Protein AF-A0A8H3X0Y0-F1 (afdb_monomer)

Structure (mmCIF, N/CA/C/O backbone):
data_AF-A0A8H3X0Y0-F1
#
_entry.id   AF-A0A8H3X0Y0-F1
#
loop_
_atom_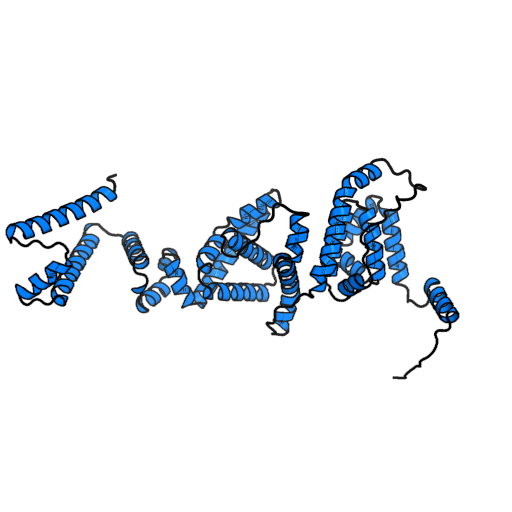site.group_PDB
_atom_site.id
_atom_site.type_symbol
_atom_site.label_atom_id
_atom_site.label_alt_id
_atom_site.label_comp_id
_atom_site.label_asym_id
_atom_site.label_entity_id
_atom_site.label_seq_id
_atom_site.pdbx_PDB_ins_code
_atom_site.Cartn_x
_atom_site.Cartn_y
_atom_site.Cartn_z
_atom_site.occupancy
_atom_site.B_iso_or_equiv
_atom_site.auth_seq_id
_atom_site.auth_comp_id
_atom_site.auth_asym_id
_atom_site.auth_atom_id
_atom_site.pdbx_PDB_model_num
ATOM 1 N N . MET A 1 1 ? 7.111 20.658 38.971 1.00 38.75 1 MET A N 1
ATOM 2 C CA . MET A 1 1 ? 6.118 19.752 38.361 1.00 38.75 1 MET A CA 1
ATOM 3 C C . MET A 1 1 ? 6.159 18.468 39.163 1.00 38.75 1 MET A C 1
ATOM 5 O O . MET A 1 1 ? 7.228 17.882 39.243 1.00 38.75 1 MET A O 1
ATOM 9 N N . ALA A 1 2 ? 5.079 18.137 39.873 1.00 39.75 2 ALA A N 1
ATOM 10 C CA . ALA A 1 2 ? 4.996 16.880 40.613 1.00 39.75 2 ALA A CA 1
ATOM 11 C C . ALA A 1 2 ? 4.845 15.727 39.612 1.00 39.75 2 ALA A C 1
ATOM 13 O O . ALA A 1 2 ? 4.150 15.885 38.610 1.00 39.75 2 ALA A O 1
ATOM 14 N N . ASP A 1 3 ? 5.539 14.620 39.860 1.00 42.03 3 ASP A N 1
ATOM 15 C CA . ASP A 1 3 ? 5.503 13.424 39.021 1.00 42.03 3 ASP A CA 1
ATOM 16 C C . ASP A 1 3 ? 4.095 12.797 39.086 1.00 42.03 3 ASP A C 1
ATOM 18 O O . ASP A 1 3 ? 3.681 12.388 40.177 1.00 42.03 3 ASP A O 1
ATOM 22 N N . PRO A 1 4 ? 3.341 12.716 37.975 1.00 44.84 4 PRO A N 1
ATOM 23 C CA . PRO A 1 4 ? 1.988 12.160 37.971 1.00 44.84 4 PRO A CA 1
ATOM 24 C C . PRO A 1 4 ? 1.924 10.719 38.513 1.00 44.84 4 PRO A C 1
ATOM 26 O O . PRO A 1 4 ? 0.916 10.346 39.114 1.00 44.84 4 PRO A O 1
ATOM 29 N N . ASN A 1 5 ? 3.022 9.951 38.450 1.00 48.97 5 ASN A N 1
ATOM 30 C CA . ASN A 1 5 ? 3.088 8.605 39.031 1.00 48.97 5 ASN A CA 1
ATOM 31 C C . ASN A 1 5 ? 3.049 8.597 40.569 1.00 48.97 5 ASN A C 1
ATOM 33 O O . ASN A 1 5 ? 2.596 7.625 41.175 1.00 48.97 5 ASN A O 1
ATOM 37 N N . THR A 1 6 ? 3.493 9.672 41.232 1.00 53.31 6 THR A N 1
ATOM 38 C CA . THR A 1 6 ? 3.444 9.746 42.705 1.00 53.31 6 THR A CA 1
ATOM 39 C C . THR A 1 6 ? 2.039 9.998 43.236 1.00 53.31 6 THR A C 1
ATOM 41 O O . THR A 1 6 ? 1.708 9.531 44.324 1.00 53.31 6 THR A O 1
ATOM 44 N N . THR A 1 7 ? 1.184 10.687 42.480 1.00 53.94 7 THR A N 1
ATOM 45 C CA . THR A 1 7 ? -0.181 11.006 42.919 1.00 53.94 7 THR A CA 1
ATOM 46 C C . THR A 1 7 ? -1.098 9.785 42.836 1.00 53.94 7 THR A C 1
ATOM 48 O O . THR A 1 7 ? -1.853 9.518 43.772 1.00 53.94 7 THR A O 1
ATOM 51 N N . GLU A 1 8 ? -0.972 8.989 41.773 1.00 51.00 8 GLU A N 1
ATOM 52 C CA . GLU A 1 8 ? -1.731 7.746 41.591 1.00 51.00 8 GLU A CA 1
ATOM 53 C C . GLU A 1 8 ? -1.322 6.669 42.611 1.00 51.00 8 GLU A C 1
ATOM 55 O O . GLU A 1 8 ? -2.175 6.038 43.242 1.00 51.00 8 GLU A O 1
ATOM 60 N N . ALA A 1 9 ? -0.015 6.529 42.868 1.00 63.81 9 ALA A N 1
ATOM 61 C CA . ALA A 1 9 ? 0.508 5.616 43.883 1.00 63.81 9 ALA A CA 1
ATOM 62 C C . ALA A 1 9 ? 0.040 5.988 45.302 1.00 63.81 9 ALA A C 1
ATOM 64 O O . ALA A 1 9 ? -0.297 5.113 46.101 1.00 63.81 9 ALA A O 1
ATOM 65 N N . MET A 1 10 ? -0.029 7.285 45.610 1.00 55.47 10 MET A N 1
ATOM 66 C CA . MET A 1 10 ? -0.502 7.787 46.902 1.00 55.47 10 MET A CA 1
ATOM 67 C C . MET A 1 10 ? -2.010 7.563 47.085 1.00 55.47 10 MET A C 1
ATOM 69 O O . MET A 1 10 ? -2.443 7.160 48.164 1.00 55.47 10 MET A O 1
ATOM 73 N N . ALA A 1 11 ? -2.812 7.763 46.035 1.00 56.41 11 ALA A N 1
ATOM 74 C CA . ALA A 1 11 ? -4.249 7.494 46.066 1.00 56.41 11 ALA A CA 1
ATOM 75 C C . ALA A 1 11 ? -4.547 5.996 46.260 1.00 56.41 11 ALA A C 1
ATOM 77 O O . ALA A 1 11 ? -5.387 5.634 47.087 1.00 56.41 11 ALA A O 1
ATOM 78 N N . ALA A 1 12 ? -3.808 5.120 45.571 1.00 61.41 12 ALA A N 1
ATOM 79 C CA . ALA A 1 12 ? -3.913 3.671 45.741 1.00 61.41 12 ALA A CA 1
ATOM 80 C C . ALA A 1 12 ? -3.499 3.213 47.154 1.00 61.41 12 ALA A C 1
ATOM 82 O O . ALA A 1 12 ? -4.138 2.335 47.738 1.00 61.41 12 ALA A O 1
ATOM 83 N N . LEU A 1 13 ? -2.462 3.833 47.729 1.00 62.16 13 LEU A N 1
ATOM 84 C CA . LEU A 1 13 ? -2.012 3.566 49.096 1.00 62.16 13 LEU A CA 1
ATOM 85 C C . LEU A 1 13 ? -3.062 3.994 50.134 1.00 62.16 13 LEU A C 1
ATOM 87 O O . LEU A 1 13 ? -3.375 3.226 51.040 1.00 62.16 13 LEU A O 1
ATOM 91 N N . LEU A 1 14 ? -3.649 5.185 49.982 1.00 56.62 14 LEU A N 1
ATOM 92 C CA . LEU A 1 14 ? -4.701 5.682 50.876 1.00 56.62 14 LEU A CA 1
ATOM 93 C C . LEU A 1 14 ? -5.974 4.828 50.804 1.00 56.62 14 LEU A C 1
ATOM 95 O O . LEU A 1 14 ? -6.586 4.557 51.836 1.00 56.62 14 LEU A O 1
ATOM 99 N N . ALA A 1 15 ? -6.343 4.351 49.611 1.00 60.75 15 ALA A N 1
ATOM 100 C CA . ALA A 1 15 ? -7.458 3.423 49.444 1.00 60.75 15 ALA A CA 1
ATOM 101 C C . ALA A 1 15 ? -7.199 2.082 50.156 1.00 60.75 15 ALA A C 1
ATOM 103 O O . ALA A 1 15 ? -8.088 1.579 50.843 1.00 60.75 15 ALA A O 1
ATOM 104 N N . ARG A 1 16 ? -5.976 1.534 50.063 1.00 63.16 16 ARG A N 1
ATOM 105 C CA . ARG A 1 16 ? -5.578 0.323 50.805 1.00 63.16 16 ARG A CA 1
ATOM 106 C C . ARG A 1 16 ?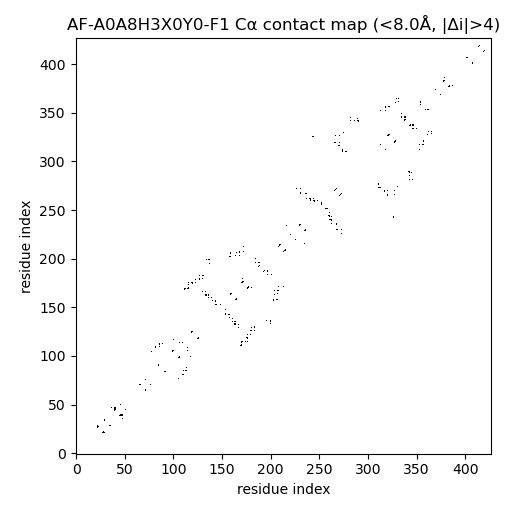 -5.651 0.517 52.317 1.00 63.16 16 ARG A C 1
ATOM 108 O O . ARG A 1 16 ? -6.261 -0.305 52.989 1.00 63.16 16 ARG A O 1
ATOM 115 N N . ILE A 1 17 ? -5.120 1.626 52.831 1.00 69.06 17 ILE A N 1
ATOM 116 C CA . ILE A 1 17 ? -5.158 1.949 54.268 1.00 69.06 17 ILE A CA 1
ATOM 117 C C . ILE A 1 17 ? -6.607 2.070 54.768 1.00 69.06 17 ILE A C 1
ATOM 119 O O . ILE A 1 17 ? -6.932 1.586 55.851 1.00 69.06 17 ILE A O 1
ATOM 123 N N . GLY A 1 18 ? -7.498 2.677 53.976 1.00 63.59 18 GLY A N 1
ATOM 124 C CA . GLY A 1 18 ? -8.920 2.777 54.317 1.00 63.59 18 GLY A CA 1
ATOM 125 C C . GLY A 1 18 ? -9.614 1.414 54.404 1.00 63.59 18 GLY A C 1
ATOM 126 O O . GLY A 1 18 ? -10.365 1.164 55.346 1.00 63.59 18 GLY A O 1
ATOM 127 N N . VAL A 1 19 ? -9.331 0.513 53.457 1.00 62.41 19 VAL A N 1
ATOM 128 C CA . VAL A 1 19 ? -9.880 -0.852 53.451 1.00 62.41 19 VAL A CA 1
ATOM 129 C C . VAL A 1 19 ? -9.326 -1.678 54.618 1.00 62.41 19 VAL A C 1
ATOM 131 O O . VAL A 1 19 ? -10.104 -2.312 55.329 1.00 62.41 19 VAL A O 1
ATOM 134 N N . GLU A 1 20 ? -8.018 -1.621 54.877 1.00 68.06 20 GLU A N 1
ATOM 135 C CA . GLU A 1 20 ? -7.371 -2.321 55.998 1.00 68.06 20 GLU A CA 1
ATOM 136 C C . GLU A 1 20 ? -7.883 -1.835 57.364 1.00 68.06 20 GLU A C 1
ATOM 138 O O . GLU A 1 20 ? -8.123 -2.646 58.261 1.00 68.06 20 GLU A O 1
ATOM 143 N N . GLY A 1 21 ? -8.125 -0.529 57.520 1.00 68.38 21 GLY A N 1
ATOM 144 C CA . GLY A 1 21 ? -8.688 0.039 58.747 1.00 68.38 21 GLY A CA 1
ATOM 145 C C . GLY A 1 21 ? -10.092 -0.490 59.056 1.00 68.38 21 GLY A C 1
ATOM 146 O O . GLY A 1 21 ? -10.375 -0.881 60.189 1.00 68.38 21 GLY A O 1
ATOM 147 N N . ILE A 1 22 ? -10.957 -0.583 58.040 1.00 62.12 22 ILE A N 1
ATOM 148 C CA . ILE A 1 22 ? -12.315 -1.138 58.181 1.00 62.12 22 ILE A CA 1
ATOM 149 C C . ILE A 1 22 ? -12.263 -2.645 58.476 1.00 62.12 22 ILE A C 1
ATOM 151 O O . ILE A 1 22 ? -13.037 -3.137 59.300 1.00 62.12 22 ILE A O 1
ATOM 155 N N . GLN A 1 23 ? -11.344 -3.379 57.845 1.00 66.75 23 GLN A N 1
ATOM 156 C CA . GLN A 1 23 ? -11.133 -4.807 58.094 1.00 66.75 23 GLN A CA 1
ATOM 157 C C . GLN A 1 23 ? -10.688 -5.084 59.534 1.00 66.75 23 GLN A C 1
ATOM 159 O O . GLN A 1 23 ? -11.264 -5.946 60.200 1.00 66.75 23 GLN A O 1
ATOM 164 N N . GLN A 1 24 ? -9.720 -4.317 60.048 1.00 74.62 24 GLN A N 1
ATOM 165 C CA . GLN A 1 24 ? -9.255 -4.436 61.433 1.00 74.62 24 GLN A CA 1
ATOM 166 C C . GLN A 1 24 ? -10.353 -4.098 62.440 1.00 74.62 24 GLN A C 1
ATOM 168 O O . GLN A 1 24 ? -10.540 -4.829 63.413 1.00 74.62 24 GLN A O 1
ATOM 173 N N . GLN A 1 25 ? -11.109 -3.025 62.198 1.00 68.56 25 GLN A N 1
ATOM 174 C CA . GLN A 1 25 ? -12.159 -2.575 63.110 1.00 68.56 25 GLN A CA 1
ATOM 175 C C . GLN A 1 25 ? -13.305 -3.592 63.235 1.00 68.56 25 GLN A C 1
ATOM 177 O O . GLN A 1 25 ? -13.916 -3.698 64.296 1.00 68.56 25 GLN A O 1
ATOM 182 N N . ASN A 1 26 ? -13.555 -4.371 62.179 1.00 68.56 26 ASN A N 1
ATOM 183 C CA . ASN A 1 26 ? -14.616 -5.379 62.137 1.00 68.56 26 ASN A CA 1
ATOM 184 C C . ASN A 1 26 ? -14.112 -6.827 62.280 1.00 68.56 26 ASN A C 1
ATOM 186 O O . ASN A 1 26 ? -14.918 -7.752 62.235 1.00 68.56 26 ASN A O 1
ATOM 190 N N . GLN A 1 27 ? -12.803 -7.037 62.464 1.00 79.81 27 GLN A N 1
ATOM 191 C CA . GLN A 1 27 ? -12.158 -8.359 62.525 1.00 79.81 27 GLN A CA 1
ATOM 192 C C . GLN A 1 27 ? -12.444 -9.250 61.302 1.00 79.81 27 GLN A C 1
ATOM 194 O O . GLN A 1 27 ? -12.535 -10.473 61.418 1.00 79.81 27 GLN A O 1
ATOM 199 N N . VAL A 1 28 ? -12.579 -8.650 60.116 1.00 71.06 28 VAL A N 1
ATOM 200 C CA . VAL A 1 28 ? -12.859 -9.387 58.878 1.00 71.06 28 VAL A CA 1
ATOM 201 C C . VAL A 1 28 ? -11.647 -9.315 57.964 1.00 71.06 28 VAL A C 1
ATOM 203 O O . VAL A 1 28 ? -11.278 -8.236 57.514 1.00 71.06 28 VAL A O 1
ATOM 206 N N . ASN A 1 29 ? -11.034 -10.462 57.671 1.00 75.88 29 ASN A N 1
ATOM 207 C CA . ASN A 1 29 ? -9.954 -10.541 56.693 1.00 75.88 29 ASN A CA 1
ATOM 208 C C . ASN A 1 29 ? -10.554 -10.731 55.296 1.00 75.88 29 ASN A C 1
ATOM 210 O O . ASN A 1 29 ? -11.119 -11.786 55.002 1.00 75.88 29 ASN A O 1
ATOM 214 N N . VAL A 1 30 ? -10.457 -9.709 54.450 1.00 69.12 30 VAL A N 1
ATOM 215 C CA . VAL A 1 30 ? -10.984 -9.752 53.086 1.00 69.12 30 VAL A CA 1
ATOM 216 C C . VAL A 1 30 ? -9.818 -9.583 52.108 1.00 69.12 30 VAL A C 1
ATOM 218 O O . VAL A 1 30 ? -9.375 -8.472 51.835 1.00 69.12 30 VAL A O 1
ATOM 221 N N . GLU A 1 31 ? -9.337 -10.700 51.560 1.00 71.38 31 GLU A N 1
ATOM 222 C CA . GLU A 1 31 ? -8.190 -10.744 50.631 1.00 71.38 31 GLU A CA 1
ATOM 223 C C . GLU A 1 31 ? -8.414 -10.000 49.301 1.00 71.38 31 GLU A C 1
ATOM 225 O O . GLU A 1 31 ? -7.464 -9.500 48.704 1.00 71.38 31 GLU A O 1
ATOM 230 N N . ASN A 1 32 ? -9.657 -9.928 48.820 1.00 70.12 32 ASN A N 1
ATOM 231 C CA . ASN A 1 32 ? -10.018 -9.307 47.544 1.00 70.12 32 ASN A CA 1
ATOM 232 C C . ASN A 1 32 ? -11.352 -8.560 47.687 1.00 70.12 32 ASN A C 1
ATOM 234 O O . ASN A 1 32 ? -12.232 -9.008 48.419 1.00 70.12 32 ASN A O 1
ATOM 238 N N . ILE A 1 33 ? -11.541 -7.459 46.956 1.00 66.81 33 ILE A N 1
ATOM 239 C CA . ILE A 1 33 ? -12.795 -6.694 46.932 1.00 66.81 33 ILE A CA 1
ATOM 240 C C . ILE A 1 33 ? -14.006 -7.562 46.555 1.00 66.81 33 ILE A C 1
ATOM 242 O O . ILE A 1 33 ? -15.113 -7.329 47.031 1.00 66.81 33 ILE A O 1
ATOM 246 N N . GLU A 1 34 ? -13.781 -8.633 45.790 1.00 67.12 34 GLU A N 1
ATOM 247 C CA . GLU A 1 34 ? -14.801 -9.632 45.462 1.00 67.12 34 GLU A CA 1
ATOM 248 C C . GLU A 1 34 ? -15.369 -10.351 46.700 1.00 67.12 34 GLU A C 1
ATOM 250 O O . GLU A 1 34 ? -16.556 -10.679 46.739 1.00 67.12 34 GLU A O 1
ATOM 255 N N . ASN A 1 35 ? -14.563 -10.515 47.753 1.00 74.50 35 ASN A N 1
ATOM 256 C CA . ASN A 1 35 ? -14.977 -11.133 49.014 1.00 74.50 35 ASN A CA 1
ATOM 257 C C . ASN A 1 35 ? -15.773 -10.161 49.911 1.00 74.50 35 ASN A C 1
ATOM 259 O O . ASN A 1 35 ? -16.342 -10.584 50.917 1.00 74.50 35 ASN A O 1
ATOM 263 N N . VAL A 1 36 ? -15.854 -8.870 49.553 1.00 69.88 36 VAL A N 1
ATOM 264 C CA . VAL A 1 36 ? -16.695 -7.875 50.246 1.00 69.88 36 VAL A CA 1
ATOM 265 C C . VAL A 1 36 ? -18.166 -8.032 49.851 1.00 69.88 36 VAL A C 1
ATOM 267 O O . VAL A 1 36 ? -19.052 -7.775 50.665 1.00 69.88 36 VAL A O 1
ATOM 270 N N . TYR A 1 37 ? -18.458 -8.495 48.630 1.00 65.88 37 TYR A N 1
ATOM 271 C CA . TYR A 1 37 ? -19.837 -8.584 48.138 1.00 65.88 37 TYR A CA 1
ATOM 272 C C . TYR A 1 37 ? -20.744 -9.516 48.956 1.00 65.88 37 TYR A C 1
ATOM 274 O O . TYR A 1 37 ? -21.850 -9.083 49.278 1.00 65.88 37 TYR A O 1
ATOM 282 N N . PRO A 1 38 ? -20.320 -10.730 49.364 1.00 68.38 38 PRO A N 1
ATOM 283 C CA . PRO A 1 38 ? -21.134 -11.578 50.236 1.00 68.38 38 PRO A CA 1
ATOM 284 C C . PRO A 1 38 ? -21.430 -10.922 51.591 1.00 68.38 38 PRO A C 1
ATOM 286 O O . PRO A 1 38 ? -22.519 -11.077 52.133 1.00 68.38 38 PRO A O 1
ATOM 289 N N . LEU A 1 39 ? -20.486 -10.145 52.131 1.00 67.88 39 LEU A N 1
ATOM 290 C CA . LEU A 1 39 ? -20.654 -9.446 53.407 1.00 67.88 39 LEU A CA 1
ATOM 291 C C . LEU A 1 39 ? -21.650 -8.289 53.289 1.00 67.88 39 LEU A C 1
ATOM 293 O O . LEU A 1 39 ? -22.464 -8.093 54.188 1.00 67.88 39 LEU A O 1
ATOM 297 N N . LEU A 1 40 ? -21.631 -7.552 52.175 1.00 68.06 40 LEU A N 1
ATOM 298 C CA . LEU A 1 40 ? -22.615 -6.505 51.875 1.00 68.06 40 LEU A CA 1
ATOM 299 C C . LEU A 1 40 ? -24.018 -7.080 51.625 1.00 68.06 40 LEU A C 1
ATOM 301 O O . LEU A 1 40 ? -25.004 -6.509 52.090 1.00 68.06 40 LEU A O 1
ATOM 305 N N . GLU A 1 41 ? -24.109 -8.240 50.968 1.00 67.56 41 GLU A N 1
ATOM 306 C CA . GLU A 1 41 ? -25.376 -8.960 50.782 1.00 67.56 41 GLU A CA 1
ATOM 307 C C . GLU A 1 41 ? -25.972 -9.411 52.130 1.00 67.56 41 GLU A C 1
ATOM 309 O O . GLU A 1 41 ? -27.173 -9.251 52.354 1.00 67.56 41 GLU A O 1
ATOM 314 N N . ILE A 1 42 ? -25.138 -9.908 53.054 1.00 70.75 42 ILE A N 1
ATOM 315 C CA . ILE A 1 42 ? -25.564 -10.403 54.377 1.00 70.75 42 ILE A CA 1
ATOM 316 C C . ILE A 1 42 ? -25.897 -9.261 55.356 1.00 70.75 42 ILE A C 1
ATOM 318 O O . ILE A 1 42 ? -26.809 -9.399 56.169 1.00 70.75 42 ILE A O 1
ATOM 322 N N . SER A 1 43 ? -25.175 -8.138 55.304 1.00 64.19 43 SER A N 1
ATOM 323 C CA . SER A 1 43 ? -25.251 -7.079 56.328 1.00 64.19 43 SER A CA 1
ATOM 324 C C . SER A 1 43 ? -26.403 -6.082 56.165 1.00 64.19 43 SER A C 1
ATOM 326 O O . SER A 1 43 ? -26.699 -5.354 57.111 1.00 64.19 43 SER A O 1
ATOM 328 N N . GLY A 1 44 ? -27.086 -6.045 55.017 1.00 61.75 44 GLY A N 1
ATOM 329 C CA . GLY A 1 44 ? -28.143 -5.046 54.807 1.00 61.75 44 GLY A CA 1
ATOM 330 C C . GLY A 1 44 ? -29.115 -5.293 53.658 1.00 61.75 44 GLY A C 1
ATOM 331 O O . GLY A 1 44 ? -29.895 -4.399 53.345 1.00 61.75 44 GLY A O 1
ATOM 332 N N . GLY A 1 45 ? -29.087 -6.462 53.008 1.00 70.56 45 GLY A N 1
ATOM 333 C CA . GLY A 1 45 ? -30.029 -6.798 51.930 1.00 70.56 45 GLY A CA 1
ATOM 334 C C . GLY A 1 45 ? -29.844 -5.996 50.635 1.00 70.56 45 GLY A C 1
ATOM 335 O O . GLY A 1 45 ? -30.676 -6.079 49.731 1.00 70.56 45 GLY A O 1
ATOM 336 N N . VAL A 1 46 ? -28.762 -5.225 50.512 1.00 73.12 46 VAL A N 1
ATOM 337 C CA . VAL A 1 46 ? -28.448 -4.481 49.291 1.00 73.12 46 VAL A CA 1
ATOM 338 C C . VAL A 1 46 ? -27.763 -5.437 48.321 1.00 73.12 46 VAL A C 1
ATOM 340 O O . VAL A 1 46 ? -26.652 -5.900 48.558 1.00 73.12 46 VAL A O 1
ATOM 343 N N . SER A 1 47 ? -28.443 -5.761 47.220 1.00 80.62 47 SER A N 1
ATOM 344 C CA . SER A 1 47 ? -27.875 -6.612 46.166 1.00 80.62 47 SER A CA 1
ATOM 345 C C . SER A 1 47 ? -26.565 -6.027 45.621 1.00 80.62 47 SER A C 1
ATOM 347 O O . SER A 1 47 ? -26.441 -4.802 45.522 1.00 80.62 47 SER A O 1
ATOM 349 N N . ARG A 1 48 ? -25.658 -6.880 45.121 1.00 73.31 48 ARG A N 1
ATOM 350 C CA . ARG A 1 48 ? -24.453 -6.447 44.379 1.00 73.31 48 ARG A CA 1
ATOM 351 C C . ARG A 1 48 ? -24.734 -5.385 43.328 1.00 73.31 48 ARG A C 1
ATOM 353 O O . ARG A 1 48 ? -23.935 -4.468 43.170 1.00 73.31 48 ARG A O 1
ATOM 360 N N . TYR A 1 49 ? -25.847 -5.513 42.609 1.00 78.56 49 TYR A N 1
ATOM 361 C CA . TYR A 1 49 ? -26.261 -4.542 41.602 1.00 78.56 49 TYR A CA 1
ATOM 362 C C . TYR A 1 49 ? -26.392 -3.133 42.195 1.00 78.56 49 TYR A C 1
ATOM 364 O O . TYR A 1 49 ? -25.770 -2.201 41.698 1.00 78.56 49 TYR A O 1
ATOM 372 N N . HIS A 1 50 ? -27.120 -2.995 43.305 1.00 79.44 50 HIS A N 1
ATOM 373 C CA . HIS A 1 50 ? -27.327 -1.710 43.973 1.00 79.44 50 HIS A CA 1
ATOM 374 C C . HIS A 1 50 ? -26.022 -1.135 44.532 1.00 79.44 50 HIS A C 1
ATOM 376 O O . HIS A 1 50 ? -25.793 0.064 44.413 1.00 79.44 50 HIS A O 1
ATOM 382 N N . THR A 1 51 ? -25.134 -1.967 45.085 1.00 76.31 51 THR A N 1
ATOM 383 C CA . THR A 1 51 ? -23.805 -1.512 45.524 1.00 76.31 51 THR A CA 1
ATOM 384 C C . THR A 1 51 ? -23.000 -0.942 44.357 1.00 76.31 51 THR A C 1
ATOM 386 O O . THR A 1 51 ? -22.471 0.162 44.462 1.00 76.31 51 THR A O 1
ATOM 389 N N . HIS A 1 52 ? -22.932 -1.657 43.230 1.00 75.81 52 HIS A N 1
ATOM 390 C CA . HIS A 1 52 ? -22.231 -1.168 42.042 1.00 75.81 52 HIS A CA 1
ATOM 391 C C . HIS A 1 52 ? -22.871 0.095 41.484 1.00 75.81 52 HIS A C 1
ATOM 393 O O . HIS A 1 52 ? -22.148 1.015 41.128 1.00 75.81 52 HIS A O 1
ATOM 399 N N . GLN A 1 53 ? -24.202 0.157 41.438 1.00 80.62 53 GLN A N 1
ATOM 400 C CA . GLN A 1 53 ? -24.933 1.333 40.985 1.00 80.62 53 GLN A CA 1
ATOM 401 C C . GLN A 1 53 ? -24.623 2.553 41.860 1.00 80.62 53 GLN A C 1
ATOM 403 O O . GLN A 1 53 ? -24.342 3.619 41.324 1.00 80.62 53 GLN A O 1
ATOM 408 N N . TYR A 1 54 ? -24.599 2.398 43.188 1.00 78.75 54 TYR A N 1
ATOM 409 C CA . TYR A 1 54 ? -24.222 3.474 44.108 1.00 78.75 54 TYR A CA 1
ATOM 410 C C . TYR A 1 54 ? -22.771 3.918 43.923 1.00 78.75 54 TYR A C 1
ATOM 412 O O . TYR A 1 54 ? -22.507 5.115 43.884 1.00 78.75 54 TYR A O 1
ATOM 420 N N . ILE A 1 55 ? -21.834 2.977 43.778 1.00 77.38 55 ILE A N 1
ATOM 421 C CA . ILE A 1 55 ? -20.423 3.301 43.524 1.00 77.38 55 ILE A CA 1
ATOM 422 C C . ILE A 1 55 ? -20.275 4.033 42.187 1.00 77.38 55 ILE A C 1
ATOM 424 O O . ILE A 1 55 ? -19.568 5.035 42.118 1.00 77.38 55 ILE A O 1
ATOM 428 N N . LEU A 1 56 ? -20.954 3.559 41.139 1.00 77.94 56 LEU A N 1
ATOM 429 C CA . LEU A 1 56 ? -20.976 4.199 39.826 1.00 77.94 56 LEU A CA 1
ATOM 430 C C . LEU A 1 56 ? -21.542 5.611 39.903 1.00 77.94 56 LEU A C 1
ATOM 432 O O . LEU A 1 56 ? -20.937 6.513 39.334 1.00 77.94 56 LEU A O 1
ATOM 436 N N . GLU A 1 57 ? -22.640 5.828 40.629 1.00 81.56 57 GLU A N 1
ATOM 437 C CA . GLU A 1 57 ? -23.204 7.171 40.760 1.00 81.56 57 GLU A CA 1
ATOM 438 C C . GLU A 1 57 ? -22.361 8.101 41.619 1.00 81.56 57 GLU A C 1
ATOM 440 O O . GLU A 1 57 ? -22.217 9.273 41.278 1.00 81.56 57 GLU A O 1
ATOM 445 N N . GLU A 1 58 ? -21.722 7.596 42.668 1.00 81.62 58 GLU A N 1
ATOM 446 C CA . GLU A 1 58 ? -20.782 8.389 43.455 1.00 81.62 58 GLU A CA 1
ATOM 447 C C . GLU A 1 58 ? -19.542 8.767 42.629 1.00 81.62 58 GLU A C 1
ATOM 449 O O . GLU A 1 58 ? -19.097 9.915 42.660 1.00 81.62 58 GLU A O 1
ATOM 454 N N . LEU A 1 59 ? -19.013 7.833 41.829 1.00 74.75 59 LEU A N 1
ATOM 455 C CA . LEU A 1 59 ? -17.931 8.104 40.880 1.00 74.75 59 LEU A CA 1
ATOM 456 C C . LEU A 1 59 ? -18.366 9.107 39.810 1.00 74.75 59 LEU A C 1
ATOM 458 O O . LEU A 1 59 ? -17.629 10.057 39.553 1.00 74.75 59 LEU A O 1
ATOM 462 N N . LYS A 1 60 ? -19.566 8.951 39.235 1.00 83.62 60 LYS A N 1
ATOM 463 C CA . LYS A 1 60 ? -20.131 9.889 38.256 1.00 83.62 60 LYS A CA 1
ATOM 464 C C . LYS A 1 60 ? -20.228 11.290 38.850 1.00 83.62 60 LYS A C 1
ATOM 466 O O . LYS A 1 60 ? -19.761 12.245 38.237 1.00 83.62 60 LYS A O 1
ATOM 471 N N . ASN A 1 61 ? -20.775 11.417 40.057 1.00 84.62 61 ASN A N 1
ATOM 472 C CA . ASN A 1 61 ? -20.930 12.699 40.738 1.00 84.62 61 ASN A CA 1
ATOM 473 C C . ASN A 1 61 ? -19.576 13.345 41.049 1.00 84.62 61 ASN A C 1
ATOM 475 O O . ASN A 1 61 ? -19.398 14.533 40.784 1.00 84.62 61 ASN A O 1
ATOM 479 N N . LYS A 1 62 ? -18.599 12.576 41.548 1.00 80.88 62 LYS A N 1
ATOM 480 C CA . LYS A 1 62 ? -17.236 13.076 41.789 1.00 80.88 62 LYS A CA 1
ATOM 481 C C . LYS A 1 62 ? -16.546 13.510 40.504 1.00 80.88 62 LYS A C 1
ATOM 483 O O . LYS A 1 62 ? -15.890 14.546 40.497 1.00 80.88 62 LYS A O 1
ATOM 488 N N . PHE A 1 63 ? -16.726 12.763 39.420 1.00 79.44 63 PHE A N 1
ATOM 489 C CA . PHE A 1 63 ? -16.168 13.106 38.117 1.00 79.44 63 PHE A CA 1
ATOM 490 C C . PHE A 1 63 ? -16.793 14.389 37.552 1.00 79.44 63 PHE A C 1
ATOM 492 O O . PHE A 1 63 ? -16.072 15.290 37.136 1.00 79.44 63 PHE A O 1
ATOM 499 N N . ILE A 1 64 ? -18.122 14.534 37.628 1.00 82.38 64 ILE A N 1
ATOM 500 C CA . ILE A 1 64 ? -18.826 15.771 37.248 1.00 82.38 64 ILE A CA 1
ATOM 501 C C . ILE A 1 64 ? -18.324 16.959 38.080 1.00 82.38 64 ILE A C 1
ATOM 503 O O . ILE A 1 64 ? -18.043 18.022 37.531 1.00 82.38 64 ILE A O 1
ATOM 507 N N . GLN A 1 65 ? -18.171 16.788 39.395 1.00 83.50 65 GLN A N 1
ATOM 508 C CA . GLN A 1 65 ? -17.636 17.838 40.263 1.00 83.50 65 GLN A CA 1
ATOM 509 C C . GLN A 1 65 ? -16.186 18.188 39.917 1.00 83.50 65 GLN A C 1
ATOM 511 O O . GLN A 1 65 ? -15.849 19.369 39.907 1.00 83.50 65 GLN A O 1
ATOM 516 N N . ALA A 1 66 ? -15.340 17.212 39.578 1.00 80.56 66 ALA A N 1
ATOM 517 C CA . ALA A 1 66 ? -13.982 17.474 39.108 1.00 80.56 66 ALA A CA 1
ATOM 518 C C . ALA A 1 66 ? -13.988 18.293 37.807 1.00 80.56 66 ALA A C 1
ATOM 520 O O . ALA A 1 66 ? -13.312 19.315 37.743 1.00 80.56 66 ALA A O 1
ATOM 521 N N . ILE A 1 67 ? -14.829 17.932 36.828 1.00 76.81 67 ILE A N 1
ATOM 522 C CA . ILE A 1 67 ? -15.002 18.697 35.579 1.00 76.81 67 ILE A CA 1
ATOM 523 C C . ILE A 1 67 ? -15.378 20.155 35.872 1.00 76.81 67 ILE A C 1
ATOM 525 O O . ILE A 1 67 ? -14.761 21.072 35.325 1.00 76.81 67 ILE A O 1
ATOM 529 N N . ILE A 1 68 ? -16.366 20.368 36.751 1.00 82.44 68 ILE A N 1
ATOM 530 C CA . ILE A 1 68 ? -16.852 21.702 37.131 1.00 82.44 68 ILE A CA 1
ATOM 531 C C . ILE A 1 68 ? -15.761 22.499 37.859 1.00 82.44 68 ILE A C 1
ATOM 533 O O . ILE A 1 68 ? -15.560 23.678 37.573 1.00 82.44 68 ILE A O 1
ATOM 537 N N . THR A 1 69 ? -15.052 21.873 38.799 1.00 85.12 69 THR A N 1
ATOM 538 C CA . THR A 1 69 ? -14.130 22.571 39.709 1.00 85.12 69 THR A CA 1
ATOM 539 C C . THR A 1 69 ? -12.772 22.841 39.058 1.00 85.12 69 THR A C 1
ATOM 541 O O . THR A 1 69 ? -12.211 23.928 39.190 1.00 85.12 69 THR A O 1
ATOM 544 N N . GLU A 1 70 ? -12.238 21.880 38.307 1.00 80.19 70 GLU A N 1
ATOM 545 C CA . GLU A 1 70 ? -10.911 21.959 37.687 1.00 80.19 70 GLU A CA 1
ATOM 546 C C . GLU A 1 70 ? -10.922 22.609 36.294 1.00 80.19 70 GLU A C 1
ATOM 548 O O . GLU A 1 70 ? -9.894 22.619 35.613 1.00 80.19 70 GLU A O 1
ATOM 553 N N . HIS A 1 71 ? -12.064 23.168 35.872 1.00 75.19 71 HIS A N 1
ATOM 554 C CA . HIS A 1 71 ? -12.231 23.855 34.588 1.00 75.19 71 HIS A CA 1
ATOM 555 C C . HIS A 1 71 ? -11.741 22.988 33.425 1.00 75.19 71 HIS A C 1
ATOM 557 O O . HIS A 1 71 ? -10.900 23.405 32.621 1.00 75.19 71 HIS A O 1
ATOM 563 N N . TRP A 1 72 ? -12.218 21.743 33.365 1.00 78.94 72 TRP A N 1
ATOM 564 C CA . TRP A 1 72 ? -11.847 20.852 32.274 1.00 78.94 72 TRP A CA 1
ATOM 565 C C . TRP A 1 72 ? -12.331 21.469 30.964 1.00 78.94 72 TRP A C 1
ATOM 567 O O . TRP A 1 72 ? -13.528 21.645 30.744 1.00 78.94 72 TRP A O 1
ATOM 577 N N . ASN A 1 73 ? -11.384 21.849 30.108 1.00 79.50 73 ASN A N 1
ATOM 578 C CA . ASN A 1 73 ? -11.698 22.286 28.760 1.00 79.50 73 ASN A CA 1
ATOM 579 C C . ASN A 1 73 ? -12.078 21.066 27.907 1.00 79.50 73 ASN A C 1
ATOM 581 O O . ASN A 1 73 ? -11.786 19.920 28.257 1.00 79.50 73 ASN A O 1
ATOM 585 N N . GLN A 1 74 ? -12.730 21.325 26.775 1.00 74.50 74 GLN A N 1
ATOM 586 C CA . GLN A 1 74 ? -13.170 20.281 25.849 1.00 74.50 74 GLN A CA 1
ATOM 587 C C . GLN A 1 74 ? -12.015 19.346 25.446 1.00 74.50 74 GLN A C 1
ATOM 589 O O . GLN A 1 74 ? -12.204 18.140 25.393 1.00 74.50 74 GLN A O 1
ATOM 594 N N . GLU A 1 75 ? -10.804 19.882 25.289 1.00 75.81 75 GLU A N 1
ATOM 595 C CA . GLU A 1 75 ? -9.586 19.132 24.957 1.00 75.81 75 GLU A CA 1
ATOM 596 C C . GLU A 1 75 ? -9.201 18.085 26.025 1.00 75.81 75 GLU A C 1
ATOM 598 O O . GLU A 1 75 ? -8.939 16.927 25.699 1.00 75.81 75 GLU A O 1
ATOM 603 N N . LYS A 1 76 ? -9.233 18.440 27.321 1.00 79.56 76 LYS A N 1
ATOM 604 C CA . LYS A 1 76 ? -8.987 17.482 28.416 1.00 79.56 76 LYS A CA 1
ATOM 605 C C . LYS A 1 76 ? -10.048 16.388 28.474 1.00 79.56 76 LYS A C 1
ATOM 607 O O . LYS A 1 76 ? -9.715 15.234 28.736 1.00 79.56 76 LYS A O 1
ATOM 612 N N . ILE A 1 77 ? -11.310 16.754 28.240 1.00 77.56 77 ILE A N 1
ATOM 613 C CA . ILE A 1 77 ? -12.428 15.803 28.228 1.00 77.56 77 ILE A CA 1
ATOM 614 C C . ILE A 1 77 ? -12.263 14.822 27.061 1.00 77.56 77 ILE A C 1
ATOM 616 O O . ILE A 1 77 ? -12.351 13.615 27.281 1.00 77.56 77 ILE A O 1
ATOM 620 N N . SER A 1 78 ? -11.953 15.317 25.858 1.00 76.12 78 SER A N 1
ATOM 621 C CA . SER A 1 78 ? -11.691 14.489 24.675 1.00 76.12 78 SER A CA 1
ATOM 622 C C . SER A 1 78 ? -10.534 13.518 24.906 1.00 76.12 78 SER A C 1
ATOM 624 O O . SER A 1 78 ? -10.676 12.329 24.639 1.00 76.12 78 SER A O 1
ATOM 626 N N . SER A 1 79 ? -9.419 13.988 25.474 1.00 79.94 79 SER A N 1
ATOM 627 C CA . SER A 1 79 ? -8.255 13.142 25.768 1.00 79.94 79 SER A CA 1
ATOM 628 C C . SER A 1 79 ? -8.601 11.971 26.700 1.00 79.94 79 SER A C 1
ATOM 630 O O . SER A 1 79 ? -8.357 10.812 26.360 1.00 79.94 79 SER A O 1
ATOM 632 N N . TYR A 1 80 ? -9.267 12.249 27.829 1.00 80.94 80 TYR A N 1
ATOM 633 C CA . TYR A 1 80 ? -9.711 11.205 28.762 1.00 80.94 80 TYR A CA 1
ATOM 634 C C . TYR A 1 80 ? -10.693 10.225 28.121 1.00 80.94 80 TYR A C 1
ATOM 636 O O . TYR A 1 80 ? -10.637 9.019 28.371 1.00 80.94 80 TYR A O 1
ATOM 644 N N . TYR A 1 81 ? -11.599 10.742 27.292 1.00 80.44 81 TYR A N 1
ATOM 645 C CA . TYR A 1 81 ? -12.558 9.923 26.572 1.00 80.44 81 TYR A CA 1
ATOM 646 C C . TYR A 1 81 ? -11.847 8.952 25.621 1.00 80.44 81 TYR A C 1
ATOM 648 O O . TYR A 1 81 ? -12.109 7.751 25.660 1.00 80.44 81 TYR A O 1
ATOM 656 N N . PHE A 1 82 ? -10.872 9.426 24.844 1.00 81.38 82 PHE A N 1
ATOM 657 C CA . PHE A 1 82 ? -10.095 8.573 23.947 1.00 81.38 82 PHE A CA 1
ATOM 658 C C . PHE A 1 82 ? -9.216 7.557 24.671 1.00 81.38 82 PHE A C 1
ATOM 660 O O . PHE A 1 82 ? -9.109 6.423 24.204 1.00 81.38 82 PHE A O 1
ATOM 667 N N . GLU A 1 83 ? -8.623 7.905 25.815 1.00 81.19 83 GLU A N 1
ATOM 668 C CA . GLU A 1 83 ? -7.898 6.930 26.638 1.00 81.19 83 GLU A CA 1
ATOM 669 C C . GLU A 1 83 ? -8.821 5.818 27.147 1.00 81.19 83 GLU A C 1
ATOM 671 O O . GLU A 1 83 ? -8.465 4.636 27.090 1.00 81.19 83 GLU A O 1
ATOM 676 N N . ALA A 1 84 ? -10.028 6.175 27.595 1.00 82.25 84 ALA A N 1
ATOM 677 C CA . ALA A 1 84 ? -11.021 5.202 28.032 1.00 82.25 84 ALA A CA 1
ATOM 678 C C . ALA A 1 84 ? -11.454 4.283 26.881 1.00 82.25 84 ALA A C 1
ATOM 680 O O . ALA A 1 84 ? -11.497 3.064 27.059 1.00 82.25 84 ALA A O 1
ATOM 681 N N . LEU A 1 85 ? -11.712 4.840 25.695 1.00 81.75 85 LEU A N 1
ATOM 682 C CA . LEU A 1 85 ? -12.093 4.051 24.525 1.00 81.75 85 LEU A CA 1
ATOM 683 C C . LEU A 1 85 ? -10.953 3.167 24.012 1.00 81.75 85 LEU A C 1
ATOM 685 O O . LEU A 1 85 ? -11.193 2.031 23.617 1.00 81.75 85 LEU A O 1
ATOM 689 N N . LYS A 1 86 ? -9.702 3.632 24.087 1.00 80.81 86 LYS A N 1
ATOM 690 C CA . LYS A 1 86 ? -8.526 2.813 23.765 1.00 80.81 86 LYS A CA 1
ATOM 691 C C . LYS A 1 86 ? -8.404 1.605 24.696 1.00 80.81 86 LYS A C 1
ATOM 693 O O . LYS A 1 86 ? -7.980 0.535 24.270 1.00 80.81 86 LYS A O 1
ATOM 698 N N . LYS A 1 87 ? -8.761 1.773 25.973 1.00 83.81 87 LYS A N 1
ATOM 699 C CA . LYS A 1 87 ? -8.723 0.698 26.972 1.00 83.81 87 LYS A CA 1
ATOM 700 C C . LYS A 1 87 ? -9.893 -0.283 26.836 1.00 83.81 87 LYS A C 1
ATOM 702 O O . LYS A 1 87 ? -9.727 -1.450 27.182 1.00 83.81 87 LYS A O 1
ATOM 707 N N . TYR A 1 88 ? -11.042 0.181 26.347 1.00 82.44 88 TYR A N 1
ATOM 708 C CA . TYR A 1 88 ? -12.278 -0.602 26.243 1.00 82.44 88 TYR A CA 1
ATOM 709 C C . TYR A 1 88 ? -12.962 -0.415 24.874 1.00 82.44 88 TYR A C 1
ATOM 711 O O . TYR A 1 88 ? -14.051 0.165 24.804 1.00 82.44 88 TYR A O 1
ATOM 719 N N . PRO A 1 89 ? -12.342 -0.883 23.774 1.00 78.12 89 PRO A N 1
ATOM 720 C CA . PRO A 1 89 ? -12.883 -0.701 22.424 1.00 78.12 89 PRO A CA 1
ATOM 721 C C . PRO A 1 89 ? -14.223 -1.426 22.222 1.00 78.12 89 PRO A C 1
ATOM 723 O O . PRO A 1 89 ? -15.080 -0.968 21.475 1.00 78.12 89 PRO A O 1
ATOM 726 N N . ASP A 1 90 ? -14.456 -2.514 22.960 1.00 79.88 90 ASP A N 1
ATOM 727 C CA . ASP A 1 90 ? -15.700 -3.291 22.972 1.00 79.88 90 ASP A CA 1
ATOM 728 C C . ASP A 1 90 ? -16.913 -2.512 23.507 1.00 79.88 90 ASP A C 1
ATOM 730 O O . ASP A 1 90 ? -18.056 -2.924 23.311 1.00 79.88 90 ASP A O 1
ATOM 734 N N . ARG A 1 91 ? -16.680 -1.379 24.179 1.00 83.19 91 ARG A N 1
ATOM 735 C CA . ARG A 1 91 ? -17.734 -0.525 24.739 1.00 83.19 91 ARG A CA 1
ATOM 736 C C . ARG A 1 91 ? -18.187 0.591 23.805 1.00 83.19 91 ARG A C 1
ATOM 738 O O . ARG A 1 91 ? -19.069 1.359 24.190 1.00 83.19 91 ARG A O 1
ATOM 745 N N . ILE A 1 92 ? -17.608 0.703 22.610 1.00 84.62 92 ILE A N 1
ATOM 746 C CA . ILE A 1 92 ? -18.033 1.703 21.632 1.00 84.62 92 ILE A CA 1
ATOM 747 C C . ILE A 1 92 ? -19.342 1.224 20.991 1.00 84.62 92 ILE A C 1
ATOM 749 O O . ILE A 1 92 ? -19.363 0.309 20.167 1.00 84.62 92 ILE A O 1
ATOM 753 N N . THR A 1 93 ? -20.455 1.824 21.408 1.00 88.75 93 THR A N 1
ATOM 754 C CA . THR A 1 93 ? -21.782 1.553 20.845 1.00 88.75 93 THR A CA 1
ATOM 755 C C . THR A 1 93 ? -21.939 2.209 19.472 1.00 88.75 93 THR A C 1
ATOM 757 O O . THR A 1 93 ? -21.224 3.154 19.141 1.00 88.75 93 THR A O 1
ATOM 760 N N . GLU A 1 94 ? -22.907 1.743 18.675 1.00 86.75 94 GLU A N 1
ATOM 761 C CA . GLU A 1 94 ? -23.231 2.349 17.371 1.00 86.75 94 GLU A CA 1
ATOM 762 C C . GLU A 1 94 ? -23.519 3.854 17.489 1.00 86.75 94 GLU A C 1
ATOM 764 O O . GLU A 1 94 ? -23.047 4.647 16.686 1.00 86.75 94 GLU A O 1
ATOM 769 N N . GLU A 1 95 ? -24.206 4.261 18.558 1.00 88.69 95 GLU A N 1
ATOM 770 C CA . GLU A 1 95 ? -24.532 5.661 18.851 1.00 88.69 95 GLU A CA 1
ATOM 771 C C . GLU A 1 95 ? -23.278 6.538 19.008 1.00 88.69 95 GLU A C 1
ATOM 773 O O . GLU A 1 95 ? -23.268 7.687 18.567 1.00 88.69 95 GLU A O 1
ATOM 778 N N . ILE A 1 96 ? -22.203 5.998 19.596 1.00 86.56 96 ILE A N 1
ATOM 779 C CA . ILE A 1 96 ? -20.926 6.712 19.737 1.00 86.56 96 ILE A CA 1
ATOM 780 C C . ILE A 1 96 ? -20.255 6.868 18.369 1.00 86.56 96 ILE A C 1
ATOM 782 O O . ILE A 1 96 ? -19.742 7.944 18.062 1.00 86.56 96 ILE A O 1
ATOM 786 N N . TYR A 1 97 ? -20.296 5.838 17.517 1.00 85.44 97 TYR A N 1
ATOM 787 C CA . TYR A 1 97 ? -19.787 5.950 16.146 1.00 85.44 97 TYR A CA 1
ATOM 788 C C . TYR A 1 97 ? -20.588 6.962 15.324 1.00 85.44 97 TYR A C 1
ATOM 790 O O . TYR A 1 97 ? -19.990 7.781 14.628 1.00 85.44 97 TYR A O 1
ATOM 798 N N . GLU A 1 98 ? -21.918 6.975 15.443 1.00 87.62 98 GLU A N 1
ATOM 799 C CA . GLU A 1 98 ? -22.755 7.992 14.802 1.00 87.62 98 GLU A CA 1
ATOM 800 C C . GLU A 1 98 ? -22.412 9.403 15.285 1.00 87.62 98 GLU A C 1
ATOM 802 O O . GLU A 1 98 ? -22.414 10.347 14.492 1.00 87.62 98 GLU A O 1
ATOM 807 N N . GLN A 1 99 ? -22.116 9.566 16.576 1.00 86.56 99 GLN A N 1
ATOM 808 C CA . GLN A 1 99 ? -21.693 10.850 17.122 1.00 86.56 99 GLN A CA 1
ATOM 809 C C . GLN A 1 99 ? -20.333 11.271 16.555 1.00 86.56 99 GLN A C 1
ATOM 811 O O . GLN A 1 99 ? -20.184 12.414 16.126 1.00 86.56 99 GLN A O 1
ATOM 816 N N . PHE A 1 100 ? -19.372 10.348 16.470 1.00 85.75 100 PHE A N 1
ATOM 817 C CA . PHE A 1 100 ? -18.082 10.610 15.835 1.00 85.75 100 PHE A CA 1
ATOM 818 C C . PHE A 1 100 ? -18.225 10.989 14.366 1.00 85.75 100 PHE A C 1
ATOM 820 O O . PHE A 1 100 ? -17.631 11.976 13.947 1.00 85.75 100 PHE A O 1
ATOM 827 N N . ALA A 1 101 ? -19.063 10.289 13.601 1.00 85.75 101 ALA A N 1
ATOM 828 C CA . ALA A 1 101 ? -19.302 10.600 12.193 1.00 85.75 101 ALA A CA 1
ATOM 829 C C . ALA A 1 101 ? -19.871 12.019 11.975 1.00 85.75 101 ALA A C 1
ATOM 831 O O . ALA A 1 101 ? -19.651 12.622 10.924 1.00 85.75 101 ALA A O 1
ATOM 832 N N . ARG A 1 102 ? -20.579 12.583 12.967 1.00 88.88 102 ARG A N 1
ATOM 833 C CA . ARG A 1 102 ? -21.124 13.953 12.914 1.00 88.88 102 ARG A CA 1
ATOM 834 C C . ARG A 1 102 ? -20.095 15.036 13.253 1.00 88.88 102 ARG A C 1
ATOM 836 O O . ARG A 1 102 ? -20.326 16.193 12.903 1.00 88.88 102 ARG A O 1
ATOM 843 N N . GLU A 1 103 ? -18.980 14.691 13.899 1.00 87.56 103 GLU A N 1
ATOM 844 C CA . GLU A 1 103 ? -17.970 15.643 14.378 1.00 87.56 103 GLU A CA 1
ATOM 845 C C . GLU A 1 103 ? -16.569 15.341 13.798 1.00 87.56 103 GLU A C 1
ATOM 847 O O . GLU A 1 103 ? -15.749 14.674 14.435 1.00 87.56 103 GLU A O 1
ATOM 852 N N . PRO A 1 104 ? -16.229 15.884 12.609 1.00 82.56 104 PRO A N 1
ATOM 853 C CA . PRO A 1 104 ? -14.964 15.600 11.919 1.00 82.56 104 PRO A CA 1
ATOM 854 C C . PRO A 1 104 ? -13.701 15.884 12.742 1.00 82.56 104 PRO A C 1
ATOM 856 O O . PRO A 1 104 ? -12.684 15.209 12.592 1.00 82.56 104 PRO A O 1
ATOM 859 N N . THR A 1 105 ? -13.753 16.879 13.630 1.00 84.88 105 THR A N 1
ATOM 860 C CA . THR A 1 105 ? -12.630 17.262 14.495 1.00 84.88 105 THR A CA 1
ATOM 861 C C . THR A 1 105 ? -12.271 16.169 15.494 1.00 84.88 105 THR A C 1
ATOM 863 O O . THR A 1 105 ? -11.093 15.902 15.708 1.00 84.88 105 THR A O 1
ATOM 866 N N . VAL A 1 106 ? -13.278 15.488 16.045 1.00 83.06 106 VAL A N 1
ATOM 867 C CA . VAL A 1 106 ? -13.103 14.403 17.022 1.00 83.06 106 VAL A CA 1
ATOM 868 C C . VAL A 1 106 ? -12.400 13.219 16.364 1.00 83.06 106 VAL A C 1
ATOM 870 O O . VAL A 1 106 ? -11.504 12.606 16.940 1.00 83.06 106 VAL A O 1
ATOM 873 N N . ILE A 1 107 ? -12.716 12.953 15.098 1.00 86.81 107 ILE A N 1
ATOM 874 C CA . ILE A 1 107 ? -12.095 11.861 14.351 1.00 86.81 107 ILE A CA 1
ATOM 875 C C . ILE A 1 107 ? -10.599 12.098 14.175 1.00 86.81 107 ILE A C 1
ATOM 877 O O . ILE A 1 107 ? -9.845 11.138 14.223 1.00 86.81 107 ILE A O 1
ATOM 881 N N . HIS A 1 108 ? -10.130 13.337 14.007 1.00 86.38 108 HIS A N 1
ATOM 882 C CA . HIS A 1 108 ? -8.695 13.605 13.860 1.00 86.38 108 HIS A CA 1
ATOM 883 C C . HIS A 1 108 ? -7.889 13.277 15.120 1.00 86.38 108 HIS A C 1
ATOM 885 O O . HIS A 1 108 ? -6.757 12.797 15.004 1.00 86.38 108 HIS A O 1
ATOM 891 N N . GLU A 1 109 ? -8.478 13.459 16.297 1.00 86.06 109 GLU A N 1
ATOM 892 C CA . GLU A 1 109 ? -7.850 13.183 17.594 1.00 86.06 109 GLU A CA 1
ATOM 893 C C . GLU A 1 109 ? -7.990 11.720 18.028 1.00 86.06 109 GLU A C 1
ATOM 895 O O . GLU A 1 109 ? -7.208 11.242 18.851 1.00 86.06 109 GLU A O 1
ATOM 900 N N . ALA A 1 110 ? -8.932 10.983 17.434 1.00 87.62 110 ALA A N 1
ATOM 901 C CA . ALA A 1 110 ? -9.193 9.606 17.811 1.00 87.62 110 ALA A CA 1
ATOM 902 C C . ALA A 1 110 ? -7.959 8.686 17.631 1.00 87.62 110 ALA A C 1
ATOM 904 O O . ALA A 1 110 ? -7.189 8.836 16.667 1.00 87.62 110 ALA A O 1
ATOM 905 N N . PRO A 1 111 ? -7.771 7.695 18.524 1.00 90.00 111 PRO A N 1
ATOM 906 C CA . PRO A 1 111 ? -6.833 6.593 18.339 1.00 90.00 111 PRO A CA 1
ATOM 907 C C . PRO A 1 111 ? -6.995 5.912 16.975 1.00 90.00 111 PRO A C 1
ATOM 909 O O . PRO A 1 111 ? -8.090 5.880 16.404 1.00 90.00 111 PRO A O 1
ATOM 912 N N . ILE A 1 112 ? -5.901 5.360 16.442 1.00 91.44 112 ILE A N 1
ATOM 913 C CA . ILE A 1 112 ? -5.889 4.777 15.092 1.00 91.44 112 ILE A CA 1
ATOM 914 C C . ILE A 1 112 ? -6.831 3.575 14.977 1.00 91.44 112 ILE A C 1
ATOM 916 O O . ILE A 1 112 ? -7.437 3.371 13.931 1.00 91.44 112 ILE A O 1
ATOM 920 N N . GLU A 1 113 ? -7.005 2.832 16.067 1.00 90.25 113 GLU A N 1
ATOM 921 C CA . GLU A 1 113 ? -7.891 1.676 16.159 1.00 90.25 113 GLU A CA 1
ATOM 922 C C . GLU A 1 113 ? -9.357 2.102 15.998 1.00 90.25 113 GLU A C 1
ATOM 924 O O . GLU A 1 113 ? -10.085 1.534 15.192 1.00 90.25 113 GLU A O 1
ATOM 929 N N . ILE A 1 114 ? -9.762 3.186 16.668 1.00 90.19 114 ILE A N 1
ATOM 930 C CA . ILE A 1 114 ? -11.126 3.731 16.576 1.00 90.19 114 ILE A CA 1
ATOM 931 C C . ILE A 1 114 ? -11.383 4.317 15.187 1.00 90.19 114 ILE A C 1
ATOM 933 O O . ILE A 1 114 ? -12.451 4.110 14.613 1.00 90.19 114 ILE A O 1
ATOM 937 N N . LYS A 1 115 ? -10.396 5.031 14.628 1.00 93.81 115 LYS A N 1
ATOM 938 C CA . LYS A 1 115 ? -10.459 5.540 13.251 1.00 93.81 115 LYS A CA 1
ATOM 939 C C . LYS A 1 115 ? -10.698 4.403 12.265 1.00 93.81 115 LYS A C 1
ATOM 941 O O . LYS A 1 115 ? -11.547 4.528 11.392 1.00 93.81 115 LYS A O 1
ATOM 946 N N . ARG A 1 116 ? -9.953 3.307 12.404 1.00 94.19 116 ARG A N 1
ATOM 947 C CA . ARG A 1 116 ? -10.056 2.136 11.534 1.00 94.19 116 ARG A CA 1
ATOM 948 C C . ARG A 1 116 ? -11.459 1.539 11.577 1.00 94.19 116 ARG A C 1
ATOM 950 O O . ARG A 1 116 ? -12.076 1.439 10.524 1.00 94.19 116 ARG A O 1
ATOM 957 N N . ASP A 1 117 ? -11.988 1.271 12.768 1.00 91.81 117 ASP A N 1
ATOM 958 C CA . ASP A 1 117 ? -13.345 0.735 12.930 1.00 91.81 117 ASP A CA 1
ATOM 959 C C . ASP A 1 117 ? -14.415 1.668 12.344 1.00 91.81 117 ASP A C 1
ATOM 961 O O . ASP A 1 117 ? -15.356 1.214 11.694 1.00 91.81 117 ASP A O 1
ATOM 965 N N . LEU A 1 118 ? -14.269 2.983 12.546 1.00 93.25 118 LEU A N 1
ATOM 966 C CA . LEU A 1 118 ? -15.181 3.978 11.980 1.00 93.25 118 LEU A CA 1
ATOM 967 C C . LEU A 1 118 ? -15.158 3.938 10.445 1.00 93.25 118 LEU A C 1
ATOM 969 O O . LEU A 1 118 ? -16.208 3.920 9.808 1.00 93.25 118 LEU A O 1
ATOM 973 N N . TYR A 1 119 ? -13.969 3.892 9.849 1.00 95.94 119 TYR A N 1
ATOM 974 C CA . TYR A 1 119 ? -13.794 3.856 8.398 1.00 95.94 119 TYR A CA 1
ATOM 975 C C . TYR A 1 119 ? -14.209 2.527 7.763 1.00 95.94 119 TYR A C 1
ATOM 977 O O . TYR A 1 119 ? -14.623 2.515 6.606 1.00 95.94 119 TYR A O 1
ATOM 985 N N . GLU A 1 120 ? -14.124 1.413 8.492 1.00 94.81 120 GLU A N 1
ATOM 986 C CA . GLU A 1 120 ? -14.656 0.129 8.027 1.00 94.81 120 GLU A CA 1
ATOM 987 C C . GLU A 1 120 ? -16.182 0.173 7.896 1.00 94.81 120 GLU A C 1
ATOM 989 O O . GLU A 1 120 ? -16.737 -0.412 6.965 1.00 94.81 120 GLU A O 1
ATOM 994 N N . ARG A 1 121 ? -16.857 0.896 8.800 1.00 93.19 121 ARG A N 1
ATOM 995 C CA . ARG A 1 121 ? -18.314 1.093 8.776 1.00 93.19 121 ARG A CA 1
ATOM 996 C C . ARG A 1 121 ? -18.744 2.144 7.755 1.00 93.19 121 ARG A C 1
ATOM 998 O O . ARG A 1 121 ? -19.759 1.958 7.088 1.00 93.19 121 ARG A O 1
ATOM 1005 N N . ASP A 1 122 ? -17.972 3.220 7.611 1.00 94.38 122 ASP A N 1
ATOM 1006 C CA . ASP A 1 122 ? -18.222 4.296 6.649 1.00 94.38 122 ASP A CA 1
ATOM 1007 C C . ASP A 1 122 ? -17.090 4.413 5.613 1.00 94.38 122 ASP A C 1
ATOM 1009 O O . ASP A 1 122 ? -16.208 5.279 5.667 1.00 94.38 122 ASP A O 1
ATOM 1013 N N . GLN A 1 123 ? -17.154 3.537 4.607 1.00 94.88 123 GLN A N 1
ATOM 1014 C CA . GLN A 1 123 ? -16.204 3.515 3.490 1.00 94.88 123 GLN A CA 1
ATOM 1015 C C . GLN A 1 123 ? -16.230 4.808 2.665 1.00 94.88 123 GLN A C 1
ATOM 1017 O O . GLN A 1 123 ? -15.218 5.200 2.082 1.00 94.88 123 GLN A O 1
ATOM 1022 N N . LYS A 1 124 ? -17.370 5.512 2.615 1.00 95.44 124 LYS A N 1
ATOM 1023 C CA . LYS A 1 124 ? -17.465 6.785 1.892 1.00 95.44 124 LYS A CA 1
ATOM 1024 C C . LYS A 1 124 ? -16.610 7.838 2.588 1.00 95.44 124 LYS A C 1
ATOM 1026 O O . LYS A 1 124 ? -15.835 8.534 1.929 1.00 95.44 124 LYS A O 1
ATOM 1031 N N . MET A 1 125 ? -16.719 7.917 3.908 1.00 94.38 125 MET A N 1
ATOM 1032 C CA . MET A 1 125 ? -15.906 8.813 4.713 1.00 94.38 125 MET A CA 1
ATOM 1033 C C . MET A 1 125 ? -14.414 8.466 4.609 1.00 94.38 125 MET A C 1
ATOM 1035 O O . MET A 1 125 ? -13.583 9.356 4.404 1.00 94.38 125 MET A O 1
ATOM 1039 N N . PHE A 1 126 ? -14.071 7.175 4.675 1.00 96.25 126 PHE A N 1
ATOM 1040 C CA . PHE A 1 126 ? -12.704 6.701 4.446 1.00 96.25 126 PHE A CA 1
ATOM 1041 C C . PHE A 1 126 ? -12.164 7.175 3.095 1.00 96.25 126 PHE A C 1
ATOM 1043 O O . PHE A 1 126 ? -11.079 7.751 3.016 1.00 96.25 126 PHE A O 1
ATOM 1050 N N . LYS A 1 127 ? -12.950 7.002 2.032 1.00 96.44 127 LYS A N 1
ATOM 1051 C CA . LYS A 1 127 ? -12.591 7.391 0.671 1.00 96.44 127 LYS A CA 1
ATOM 1052 C C . LYS A 1 127 ? -12.330 8.884 0.512 1.00 96.44 127 LYS A C 1
ATOM 1054 O O . LYS A 1 127 ? -11.340 9.255 -0.120 1.00 96.44 127 LYS A O 1
ATOM 1059 N N . GLU A 1 128 ? -13.175 9.743 1.075 1.00 95.50 128 GLU A N 1
ATOM 1060 C CA . GLU A 1 128 ? -12.979 11.201 1.041 1.00 95.50 128 GLU A CA 1
ATOM 1061 C C . GLU A 1 128 ? -11.696 11.618 1.781 1.00 95.50 128 GLU A C 1
ATOM 1063 O O . GLU A 1 128 ? -10.898 12.421 1.277 1.00 95.50 128 GLU A O 1
ATOM 1068 N N . MET A 1 129 ? -11.444 11.007 2.940 1.00 95.88 129 MET A N 1
ATOM 1069 C CA . MET A 1 129 ? -10.233 11.234 3.724 1.00 95.88 129 MET A CA 1
ATOM 1070 C C . MET A 1 129 ? -8.973 10.763 2.978 1.00 95.88 129 MET A C 1
ATOM 1072 O O . MET A 1 129 ? -8.018 11.532 2.852 1.00 95.88 129 MET A O 1
ATOM 1076 N N . ILE A 1 130 ? -8.969 9.549 2.416 1.00 96.50 130 ILE A N 1
ATOM 1077 C CA . ILE A 1 130 ? -7.828 9.005 1.665 1.00 96.50 130 ILE A CA 1
ATOM 1078 C C . ILE A 1 130 ? -7.524 9.849 0.430 1.00 96.50 130 ILE A C 1
ATOM 1080 O O . ILE A 1 130 ? -6.357 10.154 0.185 1.00 96.50 130 ILE A O 1
ATOM 1084 N N . LYS A 1 131 ? -8.544 10.265 -0.336 1.00 95.62 131 LYS A N 1
ATOM 1085 C CA . LYS A 1 131 ? -8.346 11.154 -1.493 1.00 95.62 131 LYS A CA 1
ATOM 1086 C C . LYS A 1 131 ? -7.631 12.440 -1.078 1.00 95.62 131 LYS A C 1
ATOM 1088 O O . LYS A 1 131 ? -6.644 12.816 -1.702 1.00 95.62 131 LYS A O 1
ATOM 1093 N N . THR A 1 132 ? -8.046 13.032 0.042 1.00 95.88 132 THR A N 1
ATOM 1094 C CA . THR A 1 132 ? -7.397 14.225 0.605 1.00 95.88 132 THR A CA 1
ATOM 1095 C C . THR A 1 132 ? -5.926 13.969 0.964 1.00 95.88 132 THR A C 1
ATOM 1097 O O . THR A 1 132 ? -5.062 14.791 0.656 1.00 95.88 132 THR A O 1
ATOM 1100 N N . GLN A 1 133 ? -5.610 12.824 1.579 1.00 96.38 133 GLN A N 1
ATOM 1101 C CA . GLN A 1 133 ? -4.228 12.453 1.915 1.00 96.38 133 GLN A CA 1
ATOM 1102 C C . GLN A 1 133 ? -3.370 12.208 0.665 1.00 96.38 133 GLN A C 1
ATOM 1104 O O . GLN A 1 133 ? -2.219 12.637 0.620 1.00 96.38 133 GLN A O 1
ATOM 1109 N N . ILE A 1 134 ? -3.924 11.577 -0.374 1.00 95.12 134 ILE A N 1
ATOM 1110 C CA . ILE A 1 134 ? -3.236 11.357 -1.655 1.00 95.12 134 ILE A CA 1
ATOM 1111 C C . ILE A 1 134 ? -2.954 12.690 -2.361 1.00 95.12 134 ILE A C 1
ATOM 1113 O O . ILE A 1 134 ? -1.841 12.908 -2.843 1.00 95.12 134 ILE A O 1
ATOM 1117 N N . ASP A 1 135 ? -3.919 13.609 -2.382 1.00 94.50 135 ASP A N 1
ATOM 1118 C CA . ASP A 1 135 ? -3.738 14.933 -2.983 1.00 94.50 135 ASP A CA 1
ATOM 1119 C C . ASP A 1 135 ? -2.648 15.738 -2.265 1.00 94.50 135 ASP A C 1
ATOM 1121 O O . ASP A 1 135 ? -1.831 16.413 -2.900 1.00 94.50 135 ASP A O 1
ATOM 1125 N N . ASN A 1 136 ? -2.597 15.647 -0.935 1.00 95.50 136 ASN A N 1
ATOM 1126 C CA . ASN A 1 136 ? -1.539 16.265 -0.139 1.00 95.50 136 ASN A CA 1
ATOM 1127 C C . ASN A 1 136 ? -0.183 15.588 -0.372 1.00 95.50 136 ASN A C 1
ATOM 1129 O O . ASN A 1 136 ? 0.811 16.286 -0.578 1.00 95.50 136 ASN A O 1
ATOM 1133 N N . TYR A 1 137 ? -0.148 14.256 -0.477 1.00 94.94 137 TYR A N 1
ATOM 1134 C CA . TYR A 1 137 ? 1.050 13.529 -0.886 1.00 94.94 137 TYR A CA 1
ATOM 1135 C C . TYR A 1 137 ? 1.569 14.023 -2.243 1.00 94.94 137 TYR A C 1
ATOM 1137 O O . TYR A 1 137 ? 2.765 14.266 -2.367 1.00 94.94 137 TYR A O 1
ATOM 1145 N N . PHE A 1 138 ? 0.714 14.235 -3.250 1.00 92.88 138 PHE A N 1
ATOM 1146 C CA . PHE A 1 138 ? 1.169 14.718 -4.560 1.00 92.88 138 PHE A CA 1
ATOM 1147 C C . PHE A 1 138 ? 1.804 16.109 -4.486 1.00 92.88 138 PHE A C 1
ATOM 1149 O O . PHE A 1 138 ? 2.821 16.357 -5.141 1.00 92.88 138 PHE A O 1
ATOM 1156 N N . LYS A 1 139 ? 1.260 17.002 -3.651 1.00 93.62 139 LYS A N 1
ATOM 1157 C CA . LYS A 1 139 ? 1.872 18.313 -3.386 1.00 93.62 139 LYS A CA 1
ATOM 1158 C C . LYS A 1 139 ? 3.251 18.139 -2.745 1.00 93.62 139 LYS A C 1
ATOM 1160 O O . LYS A 1 139 ? 4.229 18.671 -3.271 1.00 93.62 139 LYS A O 1
ATOM 1165 N N . SER A 1 140 ? 3.355 17.337 -1.686 1.00 92.38 140 SER A N 1
ATOM 1166 C CA . SER A 1 140 ? 4.615 17.057 -0.982 1.00 92.38 140 SER A CA 1
ATOM 1167 C C . SER A 1 140 ? 5.659 16.391 -1.888 1.00 92.38 140 SER A C 1
ATOM 1169 O O . SER A 1 140 ? 6.816 16.810 -1.931 1.00 92.38 140 SER A O 1
ATOM 1171 N N . GLN A 1 141 ? 5.246 15.412 -2.692 1.00 88.19 141 GLN A N 1
ATOM 1172 C CA . GLN A 1 141 ? 6.094 14.722 -3.659 1.00 88.19 141 GLN A CA 1
ATOM 1173 C C . GLN A 1 141 ? 6.652 15.700 -4.699 1.00 88.19 141 GLN A C 1
ATOM 1175 O O . GLN A 1 141 ? 7.842 15.649 -5.008 1.00 88.19 141 GLN A O 1
ATOM 1180 N N . SER A 1 142 ? 5.820 16.609 -5.219 1.00 87.38 142 SER A N 1
ATOM 1181 C CA . SER A 1 142 ? 6.263 17.597 -6.208 1.00 87.38 142 SER A CA 1
ATOM 1182 C C . SER A 1 142 ? 7.352 18.526 -5.662 1.00 87.38 142 SER A C 1
ATOM 1184 O O . SER A 1 142 ? 8.303 18.832 -6.379 1.00 87.38 142 SER A O 1
ATOM 1186 N N . LEU A 1 143 ? 7.269 18.901 -4.380 1.00 84.88 143 LEU A N 1
ATOM 1187 C CA . LEU A 1 143 ? 8.287 19.701 -3.697 1.00 84.88 143 LEU A CA 1
ATOM 1188 C C . LEU A 1 143 ? 9.592 18.919 -3.525 1.00 84.88 143 LEU A C 1
ATOM 1190 O O . LEU A 1 143 ? 10.664 19.463 -3.774 1.00 84.88 143 LEU A O 1
ATOM 1194 N N . ILE A 1 144 ? 9.514 17.638 -3.152 1.00 84.38 144 ILE A N 1
ATOM 1195 C CA . ILE A 1 144 ? 10.693 16.768 -3.012 1.00 84.38 144 ILE A CA 1
ATOM 1196 C C . ILE A 1 144 ? 11.389 16.575 -4.363 1.00 84.38 144 ILE A C 1
ATOM 1198 O O . ILE A 1 144 ? 12.608 16.676 -4.446 1.00 84.38 144 ILE A O 1
ATOM 1202 N N . MET A 1 145 ? 10.632 16.377 -5.446 1.00 77.88 145 MET A N 1
ATOM 1203 C CA . MET A 1 145 ? 11.203 16.227 -6.791 1.00 77.88 145 MET A CA 1
ATOM 1204 C C . MET A 1 145 ? 11.897 17.494 -7.317 1.00 77.88 145 MET A C 1
ATOM 1206 O O . MET A 1 145 ? 12.691 17.404 -8.250 1.00 77.88 145 MET A O 1
ATOM 1210 N N . GLN A 1 146 ? 11.623 18.667 -6.737 1.00 81.56 146 GLN A N 1
ATOM 1211 C CA . GLN A 1 146 ? 12.325 19.915 -7.061 1.00 81.56 146 GLN A CA 1
ATOM 1212 C C . GLN A 1 146 ? 13.657 20.063 -6.310 1.00 81.56 146 GLN A C 1
ATOM 1214 O O . GLN A 1 146 ? 14.482 20.903 -6.681 1.00 81.56 146 GLN A O 1
ATOM 1219 N N . GLN A 1 147 ? 13.889 19.268 -5.264 1.00 76.88 147 GLN A N 1
ATOM 1220 C CA . GLN A 1 147 ? 15.140 19.296 -4.515 1.00 76.88 147 GLN A CA 1
ATOM 1221 C C . GLN A 1 147 ? 16.257 18.626 -5.325 1.00 76.88 147 GLN A C 1
ATOM 1223 O O . GLN A 1 147 ? 16.062 17.607 -5.984 1.00 76.88 147 GLN A O 1
ATOM 1228 N N . ARG A 1 148 ? 17.463 19.206 -5.285 1.00 53.44 148 ARG A N 1
ATOM 1229 C CA . ARG A 1 148 ? 18.652 18.597 -5.896 1.00 53.44 148 ARG A CA 1
ATOM 1230 C C . ARG A 1 148 ? 19.204 17.534 -4.944 1.00 53.44 148 ARG A C 1
ATOM 1232 O O . ARG A 1 148 ? 19.638 17.879 -3.851 1.00 53.44 148 ARG A O 1
ATOM 1239 N N . GLY A 1 149 ? 19.222 16.275 -5.372 1.00 63.81 149 GLY A N 1
ATOM 1240 C CA . GLY A 1 149 ? 19.761 15.145 -4.611 1.00 63.81 149 GLY A CA 1
ATOM 1241 C C . GLY A 1 149 ? 20.053 13.947 -5.514 1.00 63.81 149 GLY A C 1
ATOM 1242 O O . GLY A 1 149 ? 19.735 13.974 -6.705 1.00 63.81 149 GLY A O 1
ATOM 1243 N N . THR A 1 150 ? 20.679 12.904 -4.968 1.00 64.69 150 THR A N 1
ATOM 1244 C CA . THR A 1 150 ? 20.824 11.636 -5.696 1.00 64.69 150 THR A CA 1
ATOM 1245 C C . THR A 1 150 ? 19.490 10.878 -5.704 1.00 64.69 150 THR A C 1
ATOM 1247 O O . THR A 1 150 ? 18.643 11.079 -4.833 1.00 64.69 150 THR A O 1
ATOM 1250 N N . ASN A 1 151 ? 19.271 9.991 -6.684 1.00 67.25 151 ASN A N 1
ATOM 1251 C CA . ASN A 1 151 ? 18.008 9.247 -6.804 1.00 67.25 151 ASN A CA 1
ATOM 1252 C C . ASN A 1 151 ? 17.672 8.401 -5.558 1.00 67.25 151 ASN A C 1
ATOM 1254 O O . ASN A 1 151 ? 16.494 8.178 -5.287 1.00 67.25 151 ASN A O 1
ATOM 1258 N N . SER A 1 152 ? 18.676 7.937 -4.801 1.00 69.38 152 SER A N 1
ATOM 1259 C CA . SER A 1 152 ? 18.457 7.196 -3.551 1.00 69.38 152 SER A CA 1
ATOM 1260 C C . SER A 1 152 ? 17.914 8.092 -2.440 1.00 69.38 152 SER A C 1
ATOM 1262 O O . SER A 1 152 ? 16.944 7.717 -1.787 1.00 69.38 152 SER A O 1
ATOM 1264 N N . ASP A 1 153 ? 18.469 9.298 -2.284 1.00 74.88 153 ASP A N 1
ATOM 1265 C CA . ASP A 1 153 ? 18.051 10.239 -1.236 1.00 74.88 153 ASP A CA 1
ATOM 1266 C C . ASP A 1 153 ? 16.590 10.665 -1.433 1.00 74.88 153 ASP A C 1
ATOM 1268 O O . ASP A 1 153 ? 15.820 10.760 -0.478 1.00 74.88 153 ASP A O 1
ATOM 1272 N N . ILE A 1 154 ? 16.183 10.856 -2.693 1.00 75.38 154 ILE A N 1
ATOM 1273 C CA . ILE A 1 154 ? 14.807 11.213 -3.062 1.00 75.38 154 ILE A CA 1
ATOM 1274 C C . ILE A 1 154 ? 13.825 10.099 -2.671 1.00 75.38 154 ILE A C 1
ATOM 1276 O O . ILE A 1 154 ? 12.728 10.383 -2.191 1.00 75.38 154 ILE A O 1
ATOM 1280 N N . LEU A 1 155 ? 14.194 8.829 -2.863 1.00 72.62 155 LEU A N 1
ATOM 1281 C CA . LEU A 1 155 ? 13.333 7.700 -2.502 1.00 72.62 155 LEU A CA 1
ATOM 1282 C C . LEU A 1 155 ? 13.171 7.568 -0.987 1.00 72.62 155 LEU A C 1
ATOM 1284 O O . LEU A 1 155 ? 12.053 7.364 -0.515 1.00 72.62 155 LEU A O 1
ATOM 1288 N N . ASP A 1 156 ? 14.248 7.727 -0.219 1.00 79.88 156 ASP A N 1
ATOM 1289 C CA . ASP A 1 156 ? 14.161 7.659 1.241 1.00 79.88 156 ASP A CA 1
ATOM 1290 C C . ASP A 1 156 ? 13.370 8.835 1.826 1.00 79.88 156 ASP A C 1
ATOM 1292 O O . ASP A 1 156 ? 12.564 8.633 2.733 1.00 79.88 156 ASP A O 1
ATOM 1296 N N . GLN A 1 157 ? 13.491 10.038 1.256 1.00 83.94 157 GLN A N 1
ATOM 1297 C CA . GLN A 1 157 ? 12.661 11.181 1.649 1.00 83.94 157 GLN A CA 1
ATOM 1298 C C . GLN A 1 157 ? 11.173 10.950 1.366 1.00 83.94 157 GLN A C 1
ATOM 1300 O O . GLN A 1 157 ? 10.327 11.282 2.197 1.00 83.94 157 GLN A O 1
ATOM 1305 N N . ARG A 1 158 ? 10.837 10.342 0.221 1.00 82.81 158 ARG A N 1
ATOM 1306 C CA . ARG A 1 158 ? 9.443 10.047 -0.150 1.00 82.81 158 ARG A CA 1
ATOM 1307 C C . ARG A 1 158 ? 8.766 9.056 0.794 1.00 82.81 158 ARG A C 1
ATOM 1309 O O . ARG A 1 158 ? 7.568 9.154 1.038 1.00 82.81 158 ARG A O 1
ATOM 1316 N N . ILE A 1 159 ? 9.536 8.139 1.367 1.00 82.19 159 ILE A N 1
ATOM 1317 C CA . ILE A 1 159 ? 9.049 7.133 2.320 1.00 82.19 159 ILE A CA 1
ATOM 1318 C C . ILE A 1 159 ? 8.682 7.757 3.677 1.00 82.19 159 ILE A C 1
ATOM 1320 O O . ILE A 1 159 ? 7.880 7.195 4.420 1.00 82.19 159 ILE A O 1
ATOM 1324 N N . ILE A 1 160 ? 9.235 8.931 3.993 1.00 88.00 160 ILE A N 1
ATOM 1325 C CA . ILE A 1 160 ? 9.024 9.637 5.266 1.00 88.00 160 ILE A CA 1
ATOM 1326 C C . ILE A 1 160 ? 7.853 10.636 5.167 1.00 88.00 160 ILE A C 1
ATOM 1328 O O . ILE A 1 160 ? 7.510 11.286 6.154 1.00 88.00 160 ILE A O 1
ATOM 1332 N N . ILE A 1 161 ? 7.195 10.745 4.005 1.00 92.88 161 ILE A N 1
ATOM 1333 C CA . ILE A 1 161 ? 6.063 11.658 3.815 1.00 92.88 161 ILE A CA 1
ATOM 1334 C C . ILE A 1 161 ? 4.930 11.301 4.808 1.00 92.88 161 ILE A C 1
ATOM 1336 O O . ILE A 1 161 ? 4.436 10.166 4.774 1.00 92.88 161 ILE A O 1
ATOM 1340 N N . PRO A 1 162 ? 4.510 12.238 5.688 1.00 94.56 162 PRO A N 1
ATOM 1341 C CA . PRO A 1 162 ? 3.542 11.968 6.753 1.00 94.56 162 PRO A CA 1
ATOM 1342 C C . PRO A 1 162 ? 2.219 11.387 6.256 1.00 94.56 162 PRO A C 1
ATOM 1344 O O . PRO A 1 162 ? 1.669 10.4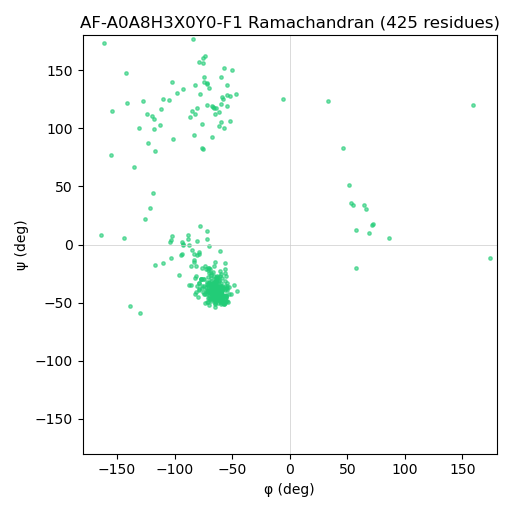94 6.893 1.00 94.56 162 PRO A O 1
ATOM 1347 N N . GLU A 1 163 ? 1.740 11.847 5.102 1.00 95.81 163 GLU A N 1
ATOM 1348 C CA . GLU A 1 163 ? 0.491 11.404 4.487 1.00 95.81 163 GLU A CA 1
ATOM 1349 C C . GLU A 1 163 ? 0.531 9.909 4.145 1.00 95.81 163 GLU A C 1
ATOM 1351 O O . GLU A 1 163 ? -0.399 9.174 4.470 1.00 95.81 163 GLU A O 1
ATOM 1356 N N . ILE A 1 164 ? 1.635 9.418 3.562 1.00 93.69 164 ILE A N 1
ATOM 1357 C CA . ILE A 1 164 ? 1.803 7.982 3.285 1.00 93.69 164 ILE A CA 1
ATOM 1358 C C . ILE A 1 164 ? 1.856 7.188 4.583 1.00 93.69 164 ILE A C 1
ATOM 1360 O O . ILE A 1 164 ? 1.207 6.147 4.687 1.00 93.69 164 ILE A O 1
ATOM 1364 N N . LYS A 1 165 ? 2.621 7.666 5.569 1.00 93.94 165 LYS A N 1
ATOM 1365 C CA . LYS A 1 165 ? 2.755 6.974 6.853 1.00 93.94 165 LYS A CA 1
ATOM 1366 C C . LYS A 1 165 ? 1.400 6.841 7.547 1.00 93.94 165 LYS A C 1
ATOM 1368 O O . LYS A 1 165 ? 1.056 5.756 7.999 1.00 93.94 165 LYS A O 1
ATOM 1373 N N . TYR A 1 166 ? 0.611 7.911 7.544 1.00 95.00 166 TYR A N 1
ATOM 1374 C CA . TYR A 1 166 ? -0.734 7.916 8.100 1.00 95.00 166 TYR A CA 1
ATOM 1375 C C . TYR A 1 166 ? -1.658 6.907 7.403 1.00 95.00 166 TYR A C 1
ATOM 1377 O O . TYR A 1 166 ? -2.323 6.122 8.077 1.00 95.00 166 TYR A O 1
ATOM 1385 N N . ILE A 1 167 ? -1.666 6.878 6.063 1.00 95.75 167 ILE A N 1
ATOM 1386 C CA . ILE A 1 167 ? -2.453 5.897 5.297 1.00 95.75 167 ILE A CA 1
ATOM 1387 C C . ILE A 1 167 ? -2.033 4.469 5.668 1.00 95.75 167 ILE A C 1
ATOM 1389 O O . ILE A 1 167 ? -2.883 3.602 5.855 1.00 95.75 167 ILE A O 1
ATOM 1393 N N . ILE A 1 168 ? -0.731 4.218 5.798 1.00 93.88 168 ILE A N 1
ATOM 1394 C CA . ILE A 1 168 ? -0.197 2.899 6.148 1.00 93.88 168 ILE A CA 1
ATOM 1395 C C . ILE A 1 168 ? -0.618 2.479 7.546 1.00 93.88 168 ILE A C 1
ATOM 1397 O O . ILE A 1 168 ? -1.129 1.375 7.700 1.00 93.88 168 ILE A O 1
ATOM 1401 N N . ASP A 1 169 ? -0.453 3.342 8.544 1.00 93.94 169 ASP A N 1
ATOM 1402 C CA . ASP A 1 169 ? -0.832 3.040 9.927 1.00 93.94 169 ASP A CA 1
ATOM 1403 C C . ASP A 1 169 ? -2.332 2.704 10.028 1.00 93.94 169 ASP A C 1
ATOM 1405 O O . ASP A 1 169 ? -2.739 1.801 10.768 1.00 93.94 169 ASP A O 1
ATOM 1409 N N . LEU A 1 170 ? -3.157 3.379 9.224 1.00 94.94 170 LEU A N 1
ATOM 1410 C CA . LEU A 1 170 ? -4.594 3.149 9.182 1.00 94.94 170 LEU A CA 1
ATOM 1411 C C . LEU A 1 170 ? -4.958 1.810 8.529 1.00 94.94 170 LEU A C 1
ATOM 1413 O O . LEU A 1 170 ? -5.720 1.025 9.095 1.00 94.94 170 LEU A O 1
ATOM 1417 N N . VAL A 1 171 ? -4.389 1.547 7.355 1.00 94.06 171 VAL A N 1
ATOM 1418 C CA . VAL A 1 171 ? -4.759 0.423 6.490 1.00 94.06 171 VAL A CA 1
ATOM 1419 C C . VAL A 1 171 ? -4.091 -0.890 6.908 1.00 94.06 171 VAL A C 1
ATOM 1421 O O . VAL A 1 171 ? -4.645 -1.962 6.697 1.00 94.06 171 VAL A O 1
ATOM 1424 N N . ASN A 1 172 ? -2.907 -0.833 7.516 1.00 87.62 172 ASN A N 1
ATOM 1425 C CA . ASN A 1 172 ? -2.051 -1.996 7.747 1.00 87.62 172 ASN A CA 1
ATOM 1426 C C . ASN A 1 172 ? -2.736 -3.165 8.486 1.00 87.62 172 ASN A C 1
ATOM 1428 O O . ASN A 1 172 ? -2.467 -4.323 8.182 1.00 87.62 172 ASN A O 1
ATOM 1432 N N . GLU A 1 173 ? -3.606 -2.883 9.452 1.00 89.06 173 GLU A N 1
ATOM 1433 C CA . GLU A 1 173 ? -4.246 -3.930 10.264 1.00 89.06 173 GLU A CA 1
ATOM 1434 C C . GLU A 1 173 ? -5.695 -4.211 9.846 1.00 89.06 173 GLU A C 1
ATOM 1436 O O . GLU A 1 173 ? -6.355 -5.034 10.473 1.00 89.06 173 GLU A O 1
ATOM 1441 N N . SER A 1 174 ? -6.183 -3.569 8.779 1.00 92.38 174 SER A N 1
ATOM 1442 C CA . SER A 1 174 ? -7.521 -3.801 8.234 1.00 92.38 174 SER A CA 1
ATOM 1443 C C . SER A 1 174 ? -7.447 -4.293 6.796 1.00 92.38 174 SER A C 1
ATOM 1445 O O . SER A 1 174 ? -7.131 -3.543 5.872 1.00 92.38 174 SER A O 1
ATOM 1447 N N . SER A 1 175 ? -7.807 -5.561 6.594 1.00 88.31 175 SER A N 1
ATOM 1448 C CA . SER A 1 175 ? -7.974 -6.114 5.243 1.00 88.31 175 SER A CA 1
ATOM 1449 C C . SER A 1 175 ? -9.061 -5.381 4.447 1.00 88.31 175 SER A C 1
ATOM 1451 O O . SER A 1 175 ? -8.868 -5.119 3.265 1.00 88.31 175 SER A O 1
ATOM 1453 N N . ILE A 1 176 ? -10.143 -4.963 5.113 1.00 92.31 176 ILE A N 1
ATOM 1454 C CA . ILE A 1 176 ? -11.265 -4.245 4.497 1.00 92.31 176 ILE A CA 1
ATOM 1455 C C . ILE A 1 176 ? -10.802 -2.883 3.974 1.00 92.31 176 ILE A C 1
ATOM 1457 O O . ILE A 1 176 ? -11.021 -2.560 2.808 1.00 92.31 176 ILE A O 1
ATOM 1461 N N . LEU A 1 177 ? -10.111 -2.096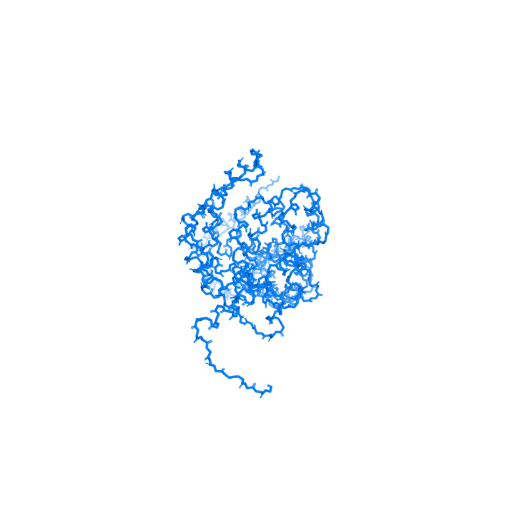 4.807 1.00 95.06 177 LEU A N 1
ATOM 1462 C CA . LEU A 1 177 ? -9.592 -0.794 4.382 1.00 95.06 177 LEU A CA 1
ATOM 1463 C C . LEU A 1 177 ? -8.468 -0.928 3.357 1.00 95.06 177 LEU A C 1
ATOM 1465 O O . LEU A 1 177 ? -8.281 -0.030 2.540 1.00 95.06 177 LEU A O 1
ATOM 1469 N N . PHE A 1 178 ? -7.709 -2.026 3.383 1.00 92.31 178 PHE A N 1
ATOM 1470 C CA . PHE A 1 178 ? -6.689 -2.286 2.372 1.00 92.31 178 PHE A CA 1
ATOM 1471 C C . PHE A 1 178 ? -7.298 -2.537 0.999 1.00 92.31 178 PHE A C 1
ATOM 1473 O O . PHE A 1 178 ? -6.820 -1.960 0.021 1.00 92.31 178 PHE A O 1
ATOM 1480 N N . ASP A 1 179 ? -8.353 -3.343 0.926 1.00 86.38 179 ASP A N 1
ATOM 1481 C CA . ASP A 1 179 ? -9.070 -3.591 -0.321 1.00 86.38 179 ASP A CA 1
ATOM 1482 C C . ASP A 1 179 ? -9.718 -2.297 -0.839 1.00 86.38 179 ASP A C 1
ATOM 1484 O O . ASP A 1 179 ? -9.479 -1.908 -1.985 1.00 86.38 179 ASP A O 1
ATOM 1488 N N . GLU A 1 180 ? -10.395 -1.543 0.034 1.00 95.50 180 GLU A N 1
ATOM 1489 C CA . GLU A 1 180 ? -10.976 -0.239 -0.317 1.00 95.50 180 GLU A CA 1
ATOM 1490 C C . GLU A 1 180 ? -9.895 0.756 -0.786 1.00 95.50 180 GLU A C 1
ATOM 1492 O O . GLU A 1 180 ? -10.080 1.484 -1.761 1.00 95.50 180 GLU A O 1
ATOM 1497 N N . MET A 1 181 ? -8.706 0.752 -0.172 1.00 94.19 181 MET A N 1
ATOM 1498 C CA . MET A 1 181 ? -7.572 1.565 -0.621 1.00 94.19 181 MET A CA 1
ATOM 1499 C C . MET A 1 181 ? -7.150 1.221 -2.061 1.00 94.19 181 MET A C 1
ATOM 1501 O O . MET A 1 181 ? -6.840 2.127 -2.842 1.00 94.19 181 MET A O 1
ATOM 1505 N N . GLN A 1 182 ? -7.133 -0.064 -2.444 1.00 88.56 182 GLN A N 1
ATOM 1506 C CA . GLN A 1 182 ? -6.827 -0.469 -3.826 1.00 88.56 182 GLN A CA 1
ATOM 1507 C C . GLN A 1 182 ? -7.907 0.005 -4.809 1.00 88.56 182 GLN A C 1
ATOM 1509 O O . GLN A 1 182 ? -7.577 0.431 -5.926 1.00 88.56 182 GLN A O 1
ATOM 1514 N N . ASP A 1 183 ? -9.174 -0.026 -4.398 1.00 91.94 183 ASP A N 1
ATOM 1515 C CA . ASP A 1 183 ? -10.298 0.454 -5.202 1.00 91.94 183 ASP A CA 1
ATOM 1516 C C . ASP A 1 183 ? -10.236 1.972 -5.402 1.00 91.94 183 ASP A C 1
ATOM 1518 O O . ASP A 1 183 ? -10.347 2.453 -6.536 1.00 91.94 183 ASP A O 1
ATOM 1522 N N . ILE A 1 184 ? -9.912 2.731 -4.350 1.00 93.88 184 ILE A N 1
ATOM 1523 C CA . ILE A 1 184 ? -9.695 4.182 -4.422 1.00 93.88 184 ILE A CA 1
ATOM 1524 C C . ILE A 1 184 ? -8.545 4.521 -5.375 1.00 93.88 184 ILE A C 1
ATOM 1526 O O . ILE A 1 184 ? -8.699 5.388 -6.238 1.00 93.88 184 ILE A O 1
ATOM 1530 N N . MET A 1 185 ? -7.401 3.830 -5.277 1.00 88.69 185 MET A N 1
ATOM 1531 C CA . MET A 1 185 ? -6.288 4.041 -6.214 1.00 88.69 185 MET A CA 1
ATOM 1532 C C . MET A 1 185 ? -6.703 3.758 -7.664 1.00 88.69 185 MET A C 1
ATOM 1534 O O . MET A 1 185 ? -6.285 4.469 -8.583 1.00 88.69 185 MET A O 1
ATOM 1538 N N . SER A 1 186 ? -7.527 2.729 -7.876 1.00 86.88 186 SER A N 1
ATOM 1539 C CA . SER A 1 186 ? -8.031 2.352 -9.199 1.00 86.88 186 SER A CA 1
ATOM 1540 C C . SER A 1 186 ? -8.993 3.395 -9.767 1.00 86.88 186 SER A C 1
ATOM 1542 O O . SER A 1 186 ? -8.940 3.680 -10.964 1.00 86.88 186 SER A O 1
ATOM 1544 N N . GLU A 1 187 ? -9.843 3.989 -8.932 1.00 91.81 187 GLU A N 1
ATOM 1545 C CA . GLU A 1 187 ? -10.724 5.097 -9.308 1.00 91.81 187 GLU A CA 1
ATOM 1546 C C . GLU A 1 187 ? -9.930 6.353 -9.674 1.00 91.81 187 GLU A C 1
ATOM 1548 O O . GLU A 1 187 ? -10.078 6.862 -10.782 1.00 91.81 187 GLU A O 1
ATOM 1553 N N . ILE A 1 188 ? -8.999 6.787 -8.815 1.00 88.75 188 ILE A N 1
ATOM 1554 C CA . ILE A 1 188 ? -8.150 7.962 -9.079 1.00 88.75 188 ILE A CA 1
ATOM 1555 C C . ILE A 1 188 ? -7.362 7.786 -10.387 1.00 88.75 188 ILE A C 1
ATOM 1557 O O . ILE A 1 188 ? -7.182 8.741 -11.148 1.00 88.75 188 ILE A O 1
ATOM 1561 N N . TYR A 1 189 ? -6.899 6.565 -10.672 1.00 85.38 189 TYR A N 1
ATOM 1562 C CA . TYR A 1 189 ? -6.225 6.255 -11.930 1.00 85.38 189 TYR A CA 1
ATOM 1563 C C . TYR A 1 189 ? -7.153 6.376 -13.145 1.00 85.38 189 TYR A C 1
ATOM 1565 O O . TYR A 1 189 ? -6.723 6.902 -14.172 1.00 85.38 189 TYR A O 1
ATOM 1573 N N . LYS A 1 190 ? -8.406 5.912 -13.050 1.00 84.75 190 LYS A N 1
ATOM 1574 C CA . LYS A 1 190 ? -9.394 6.035 -14.136 1.00 84.75 190 LYS A CA 1
ATOM 1575 C C . LYS A 1 190 ? -9.740 7.492 -14.422 1.00 84.75 190 LYS A C 1
ATOM 1577 O O . LYS A 1 190 ? -9.815 7.857 -15.592 1.00 84.75 190 LYS A O 1
ATOM 1582 N N . ASP A 1 191 ? -9.911 8.295 -13.376 1.00 83.50 191 ASP A N 1
ATOM 1583 C CA . ASP A 1 191 ? -10.339 9.687 -13.507 1.00 83.50 191 ASP A CA 1
ATOM 1584 C C . ASP A 1 191 ? -9.239 10.567 -14.109 1.00 83.50 191 ASP A C 1
ATOM 1586 O O . ASP A 1 191 ? -9.510 11.412 -14.960 1.00 83.50 191 ASP A O 1
ATOM 1590 N N . ASN A 1 192 ? -7.983 10.343 -13.705 1.00 77.25 192 ASN A N 1
ATOM 1591 C CA . ASN A 1 192 ? -6.906 11.287 -13.997 1.00 77.25 192 ASN A CA 1
ATOM 1592 C C . ASN A 1 192 ? -5.780 10.740 -14.893 1.00 77.25 192 ASN A C 1
ATOM 1594 O O . ASN A 1 192 ? -4.980 11.513 -15.419 1.00 77.25 192 ASN A O 1
ATOM 1598 N N . GLY A 1 193 ? -5.648 9.416 -15.048 1.00 67.94 193 GLY A N 1
ATOM 1599 C CA . GLY A 1 193 ? -4.604 8.777 -15.866 1.00 67.94 193 GLY A CA 1
ATOM 1600 C C . GLY A 1 193 ? -3.153 9.123 -15.482 1.00 67.94 193 GLY A C 1
ATOM 1601 O O . GLY A 1 193 ? -2.233 8.866 -16.259 1.00 67.94 193 GLY A O 1
ATOM 1602 N N . HIS A 1 194 ? -2.926 9.744 -14.320 1.00 67.69 194 HIS A N 1
ATOM 1603 C CA . HIS A 1 194 ? -1.654 10.388 -13.993 1.00 67.69 194 HIS A CA 1
ATOM 1604 C C . HIS A 1 194 ? -0.530 9.400 -13.655 1.00 67.69 194 HIS A C 1
ATOM 1606 O O . HIS A 1 194 ? -0.719 8.418 -12.947 1.00 67.69 194 HIS A O 1
ATOM 1612 N N . SER A 1 195 ? 0.700 9.727 -14.055 1.00 74.44 195 SER A N 1
ATOM 1613 C CA . SER A 1 195 ? 1.930 9.060 -13.591 1.00 74.44 195 SER A CA 1
ATOM 1614 C C . SER A 1 195 ? 2.141 9.168 -12.071 1.00 74.44 195 SER A C 1
ATOM 1616 O O . SER A 1 195 ? 2.817 8.326 -11.469 1.00 74.44 195 SER A O 1
ATOM 1618 N N . ASN A 1 196 ? 1.537 10.175 -11.436 1.00 81.56 196 ASN A N 1
ATOM 1619 C CA . ASN A 1 196 ? 1.670 10.432 -10.004 1.00 81.56 196 ASN A CA 1
ATOM 1620 C C . ASN A 1 196 ? 1.031 9.322 -9.158 1.00 81.56 196 ASN A C 1
ATOM 1622 O O . ASN A 1 196 ? 1.649 8.881 -8.193 1.00 81.56 196 ASN A O 1
ATOM 1626 N N . ILE A 1 197 ? -0.132 8.774 -9.546 1.00 87.69 197 ILE A N 1
ATOM 1627 C CA . ILE A 1 197 ? -0.744 7.670 -8.782 1.00 87.69 197 ILE A CA 1
ATOM 1628 C C . ILE A 1 197 ? 0.078 6.379 -8.891 1.00 87.69 197 ILE A C 1
ATOM 1630 O O . ILE A 1 197 ? 0.165 5.623 -7.928 1.00 87.69 197 ILE A O 1
ATOM 1634 N N . CYS A 1 198 ? 0.763 6.148 -10.018 1.00 81.69 198 CYS A N 1
ATOM 1635 C CA . CYS A 1 198 ? 1.710 5.037 -10.145 1.00 81.69 198 CYS A CA 1
ATOM 1636 C C . CYS A 1 198 ? 2.893 5.195 -9.179 1.00 81.69 198 CYS A C 1
ATOM 1638 O O . CYS A 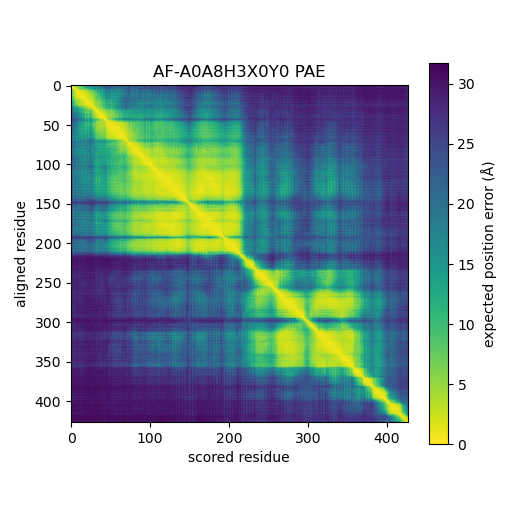1 198 ? 3.321 4.222 -8.562 1.00 81.69 198 CYS A O 1
ATOM 1640 N N . SER A 1 199 ? 3.390 6.426 -9.034 1.00 84.00 199 SER A N 1
ATOM 1641 C CA . SER A 1 199 ? 4.465 6.770 -8.098 1.00 84.00 199 SER A CA 1
ATOM 1642 C C . SER A 1 199 ? 4.030 6.591 -6.641 1.00 84.00 199 SER A C 1
ATOM 1644 O O . SER A 1 199 ? 4.744 5.956 -5.868 1.00 84.00 199 SER A O 1
ATOM 1646 N N . PHE A 1 200 ? 2.830 7.064 -6.290 1.00 89.69 200 PHE A N 1
ATOM 1647 C CA . PHE A 1 200 ? 2.230 6.851 -4.972 1.00 89.69 200 PHE A CA 1
ATOM 1648 C C . PHE A 1 200 ? 2.062 5.365 -4.658 1.00 89.69 200 PHE A C 1
ATOM 1650 O O . PHE A 1 200 ? 2.466 4.911 -3.595 1.00 89.69 200 PHE A O 1
ATOM 1657 N N . ARG A 1 201 ? 1.513 4.589 -5.600 1.00 87.44 201 ARG A N 1
ATOM 1658 C CA . ARG A 1 201 ? 1.297 3.150 -5.425 1.00 87.44 201 ARG A CA 1
ATOM 1659 C C . ARG A 1 201 ? 2.609 2.418 -5.140 1.00 87.44 201 ARG A C 1
ATOM 1661 O O . ARG A 1 201 ? 2.646 1.568 -4.256 1.00 87.44 201 ARG A O 1
ATOM 1668 N N . LEU A 1 202 ? 3.678 2.755 -5.865 1.00 83.50 202 LEU A N 1
ATOM 1669 C CA . LEU A 1 202 ? 5.010 2.197 -5.628 1.00 83.50 202 LEU A CA 1
ATOM 1670 C C . LEU A 1 202 ? 5.518 2.529 -4.218 1.00 83.50 202 LEU A C 1
ATOM 1672 O O . LEU A 1 202 ? 5.952 1.627 -3.504 1.00 83.50 202 LEU A O 1
ATOM 1676 N N . ASP A 1 203 ? 5.441 3.797 -3.811 1.00 88.06 203 ASP A N 1
ATOM 1677 C CA . ASP A 1 203 ? 5.897 4.230 -2.487 1.00 88.06 203 ASP A CA 1
ATOM 1678 C C . ASP A 1 203 ? 5.088 3.571 -1.372 1.00 88.06 203 ASP A C 1
ATOM 1680 O O . ASP A 1 203 ? 5.670 3.032 -0.436 1.00 88.06 203 ASP A O 1
ATOM 1684 N N . PHE A 1 204 ? 3.761 3.546 -1.500 1.00 90.12 204 PHE A N 1
ATOM 1685 C CA . PHE A 1 204 ? 2.861 2.893 -0.556 1.00 90.12 204 PHE A CA 1
ATOM 1686 C C . PHE A 1 204 ? 3.261 1.429 -0.327 1.00 90.12 204 PHE A C 1
ATOM 1688 O O . PHE A 1 204 ? 3.445 1.011 0.816 1.00 90.12 204 PHE A O 1
ATOM 1695 N N . PHE A 1 205 ? 3.482 0.659 -1.399 1.00 84.69 205 PHE A N 1
ATOM 1696 C CA . PHE A 1 205 ? 3.911 -0.736 -1.273 1.00 84.69 205 PHE A CA 1
ATOM 1697 C C . PHE A 1 205 ? 5.314 -0.883 -0.681 1.00 84.69 205 PHE A C 1
ATOM 1699 O O . PHE A 1 205 ? 5.524 -1.755 0.164 1.00 84.69 205 PHE A O 1
ATOM 1706 N N . ASN A 1 206 ? 6.261 -0.027 -1.069 1.00 81.19 206 ASN A N 1
ATOM 1707 C CA . ASN A 1 206 ? 7.609 -0.041 -0.500 1.00 81.19 206 ASN A CA 1
ATOM 1708 C C . ASN A 1 206 ? 7.590 0.255 1.005 1.00 81.19 206 ASN A C 1
ATOM 1710 O O . ASN A 1 206 ? 8.288 -0.402 1.777 1.00 81.19 206 ASN A O 1
ATOM 1714 N N . CYS A 1 207 ? 6.776 1.213 1.442 1.00 85.56 207 CYS A N 1
ATOM 1715 C CA . CYS A 1 207 ? 6.621 1.547 2.851 1.00 85.56 207 CYS A CA 1
ATOM 1716 C C . CYS A 1 207 ? 5.930 0.416 3.630 1.00 85.56 207 CYS A C 1
ATOM 1718 O O . CYS A 1 207 ? 6.411 0.040 4.697 1.00 85.56 207 CYS A O 1
ATOM 1720 N N . MET A 1 208 ? 4.876 -0.194 3.076 1.00 81.88 208 MET A N 1
ATOM 1721 C CA . MET A 1 208 ? 4.230 -1.385 3.653 1.00 81.88 208 MET A CA 1
ATOM 1722 C C . MET A 1 208 ? 5.213 -2.560 3.800 1.00 81.88 208 MET A C 1
ATOM 1724 O O . MET A 1 208 ? 5.198 -3.281 4.800 1.00 81.88 208 MET A O 1
ATOM 1728 N N . GLN A 1 209 ? 6.116 -2.736 2.831 1.00 78.75 209 GLN A N 1
ATOM 1729 C CA . GLN A 1 209 ? 7.188 -3.727 2.901 1.00 78.75 209 GLN A CA 1
ATOM 1730 C C . GLN A 1 209 ? 8.224 -3.378 3.980 1.00 78.75 209 GLN A C 1
ATOM 1732 O O . GLN A 1 209 ? 8.563 -4.237 4.793 1.00 78.75 209 GLN A O 1
ATOM 1737 N N . LYS A 1 210 ? 8.715 -2.130 4.026 1.00 77.75 210 LYS A N 1
ATOM 1738 C CA . LYS A 1 210 ? 9.673 -1.667 5.052 1.00 77.75 210 LYS A CA 1
ATOM 1739 C C . LYS A 1 210 ? 9.100 -1.789 6.468 1.00 77.75 210 LYS A C 1
ATOM 1741 O O . LYS A 1 210 ? 9.839 -2.113 7.390 1.00 77.75 210 LYS A O 1
ATOM 1746 N N . ALA A 1 211 ? 7.792 -1.601 6.635 1.00 74.44 211 ALA A N 1
ATOM 1747 C CA . ALA A 1 211 ? 7.096 -1.806 7.904 1.00 74.44 211 ALA A CA 1
ATOM 1748 C C . ALA A 1 211 ? 6.996 -3.294 8.322 1.00 74.44 211 ALA A C 1
ATOM 1750 O O . ALA A 1 211 ? 6.444 -3.602 9.379 1.00 74.44 211 ALA A O 1
ATOM 1751 N N . GLY A 1 212 ? 7.512 -4.225 7.506 1.00 70.88 212 GLY A N 1
ATOM 1752 C CA . GLY A 1 212 ? 7.468 -5.668 7.754 1.00 70.88 212 GLY A CA 1
ATOM 1753 C C . GLY A 1 212 ? 6.071 -6.267 7.593 1.00 70.88 212 GLY A C 1
ATOM 1754 O O . GLY A 1 212 ? 5.810 -7.356 8.097 1.00 70.88 212 GLY A O 1
ATOM 1755 N N . LYS A 1 213 ? 5.159 -5.541 6.938 1.00 67.50 213 LYS A N 1
ATOM 1756 C CA . LYS A 1 213 ? 3.726 -5.867 6.863 1.00 67.50 213 LYS A CA 1
ATOM 1757 C C . LYS A 1 213 ? 3.364 -6.616 5.593 1.00 67.50 213 LYS A C 1
ATOM 1759 O O . LYS A 1 213 ? 2.449 -7.429 5.577 1.00 67.50 213 LYS A O 1
ATOM 1764 N N . ILE A 1 214 ? 4.161 -6.405 4.555 1.00 59.12 214 ILE A N 1
ATOM 1765 C CA . ILE A 1 214 ? 4.275 -7.312 3.421 1.00 59.12 214 ILE A CA 1
ATOM 1766 C C . ILE A 1 214 ? 5.609 -8.030 3.601 1.00 59.12 214 ILE A C 1
ATOM 1768 O O . ILE A 1 214 ? 6.645 -7.380 3.737 1.00 59.12 214 ILE A O 1
ATOM 1772 N N . SER A 1 215 ? 5.600 -9.363 3.632 1.00 41.53 215 SER A N 1
ATOM 1773 C CA . SER A 1 215 ? 6.829 -10.150 3.748 1.00 41.53 215 SER A CA 1
ATOM 1774 C C . SER A 1 215 ? 7.751 -9.843 2.562 1.00 41.53 215 SER A C 1
ATOM 1776 O O . SER A 1 215 ? 7.484 -10.260 1.434 1.00 41.53 215 SER A O 1
ATOM 1778 N N . GLY A 1 216 ? 8.812 -9.078 2.821 1.00 41.31 216 GLY A N 1
ATOM 1779 C CA . GLY A 1 216 ? 9.782 -8.616 1.839 1.00 41.31 216 GLY A CA 1
ATOM 1780 C C . GLY A 1 216 ? 11.140 -9.284 2.012 1.00 41.31 216 GLY A C 1
ATOM 1781 O O . GLY A 1 216 ? 11.742 -9.224 3.079 1.00 41.31 216 GLY A O 1
ATOM 1782 N N . ILE A 1 217 ? 11.625 -9.895 0.936 1.00 37.03 217 ILE A N 1
ATOM 1783 C CA . ILE A 1 217 ? 12.928 -10.555 0.827 1.00 37.03 217 ILE A CA 1
ATOM 1784 C C . ILE A 1 217 ? 14.065 -9.522 0.787 1.00 37.03 217 ILE A C 1
ATOM 1786 O O . ILE A 1 217 ? 13.967 -8.490 0.127 1.00 37.03 217 ILE A O 1
ATOM 1790 N N . ASN A 1 218 ? 15.138 -9.846 1.509 1.00 32.47 218 ASN A N 1
ATOM 1791 C CA . ASN A 1 218 ? 16.382 -9.093 1.674 1.00 32.47 218 ASN A CA 1
ATOM 1792 C C . ASN A 1 218 ? 17.226 -9.089 0.374 1.00 32.47 218 ASN A C 1
ATOM 1794 O O . ASN A 1 218 ? 17.381 -10.133 -0.257 1.00 32.47 218 ASN A O 1
ATOM 1798 N N . ILE A 1 219 ? 17.763 -7.928 -0.032 1.00 35.97 219 ILE A N 1
ATOM 1799 C CA . ILE A 1 219 ? 18.328 -7.670 -1.378 1.00 35.97 219 ILE A CA 1
ATOM 1800 C C . ILE A 1 219 ? 19.879 -7.699 -1.435 1.00 35.97 219 ILE A C 1
ATOM 1802 O O . ILE A 1 219 ? 20.448 -7.445 -2.493 1.00 35.97 219 ILE A O 1
ATOM 1806 N N . HIS A 1 220 ? 20.615 -8.073 -0.377 1.00 33.91 220 HIS A N 1
ATOM 1807 C CA . HIS A 1 220 ? 22.067 -7.780 -0.326 1.00 33.91 220 HIS A CA 1
ATOM 1808 C C . HIS A 1 220 ? 23.088 -8.943 -0.238 1.00 33.91 220 HIS A C 1
ATOM 1810 O O . HIS A 1 220 ? 24.093 -8.832 0.454 1.00 33.91 220 HIS A O 1
ATOM 1816 N N . GLY A 1 221 ? 22.932 -10.013 -1.027 1.00 33.78 221 GLY A N 1
ATOM 1817 C CA . GLY A 1 221 ? 23.990 -11.026 -1.229 1.00 33.78 221 GLY A CA 1
ATOM 1818 C C . GLY A 1 221 ? 23.858 -11.777 -2.564 1.00 33.78 221 GLY A C 1
ATOM 1819 O O . GLY A 1 221 ? 23.335 -12.887 -2.600 1.00 33.78 221 GLY A O 1
ATOM 1820 N N . THR A 1 222 ? 24.244 -11.144 -3.683 1.00 47.38 222 THR A N 1
ATOM 1821 C CA . THR A 1 222 ? 23.337 -11.079 -4.855 1.00 47.38 222 THR A CA 1
ATOM 1822 C C . THR A 1 222 ? 23.818 -11.668 -6.189 1.00 47.38 222 THR A C 1
ATOM 1824 O O . THR A 1 222 ? 23.330 -11.233 -7.218 1.00 47.38 222 THR A O 1
ATOM 1827 N N . VAL A 1 223 ? 24.656 -12.711 -6.264 1.00 36.78 223 VAL A N 1
ATOM 1828 C CA . VAL A 1 223 ? 24.810 -13.404 -7.577 1.00 36.78 223 VAL A CA 1
ATOM 1829 C C . VAL A 1 223 ? 24.669 -14.921 -7.502 1.00 36.78 223 VAL A C 1
ATOM 1831 O O . VAL A 1 223 ? 23.723 -15.457 -8.069 1.00 36.78 223 VAL A O 1
ATOM 1834 N N . GLU A 1 224 ? 25.482 -15.634 -6.729 1.00 35.38 224 GLU A N 1
ATOM 1835 C CA . GLU A 1 224 ? 25.416 -17.110 -6.702 1.00 35.38 224 GLU A CA 1
ATOM 1836 C C . GLU A 1 224 ? 24.244 -17.636 -5.842 1.00 35.38 224 GLU A C 1
ATOM 1838 O O . GLU A 1 224 ? 23.476 -18.523 -6.235 1.00 35.38 224 GLU A O 1
ATOM 1843 N N . ALA A 1 225 ? 23.999 -16.970 -4.708 1.00 37.47 225 ALA A N 1
ATOM 1844 C CA . ALA A 1 225 ? 22.785 -17.140 -3.916 1.00 37.47 225 ALA A CA 1
ATOM 1845 C C . ALA A 1 225 ? 21.544 -16.564 -4.624 1.00 37.47 225 ALA A C 1
ATOM 1847 O O . ALA A 1 225 ? 20.438 -17.037 -4.374 1.00 37.47 225 ALA A O 1
ATOM 1848 N N . ILE A 1 226 ? 21.710 -15.592 -5.531 1.00 38.69 226 ILE A N 1
ATOM 1849 C CA . ILE A 1 226 ? 20.633 -15.012 -6.347 1.00 38.69 226 ILE A CA 1
ATOM 1850 C C . ILE A 1 226 ? 20.213 -15.973 -7.439 1.00 38.69 226 ILE A C 1
ATOM 1852 O O . ILE A 1 226 ? 19.026 -16.147 -7.597 1.00 38.69 226 ILE A O 1
ATOM 1856 N N . LEU A 1 227 ? 21.110 -16.660 -8.143 1.00 39.75 227 LEU A N 1
ATOM 1857 C CA . LEU A 1 227 ? 20.708 -17.627 -9.172 1.00 39.75 227 LEU A CA 1
ATOM 1858 C C . LEU A 1 227 ? 19.940 -18.804 -8.559 1.00 39.75 227 LEU A C 1
ATOM 1860 O O . LEU A 1 227 ? 18.860 -19.169 -9.026 1.00 39.75 227 LEU A O 1
ATOM 1864 N N . THR A 1 228 ? 20.440 -19.318 -7.435 1.00 42.59 228 THR A N 1
ATOM 1865 C CA . THR A 1 228 ? 19.816 -20.442 -6.727 1.00 42.59 228 THR A CA 1
ATOM 1866 C C . THR A 1 228 ? 18.506 -20.040 -6.033 1.00 42.59 228 THR A C 1
ATOM 1868 O O . THR A 1 228 ? 17.577 -20.848 -5.966 1.00 42.59 228 THR A O 1
ATOM 1871 N N . ASN A 1 229 ? 18.392 -18.791 -5.555 1.00 41.41 229 ASN A N 1
ATOM 1872 C CA . ASN A 1 229 ? 17.153 -18.280 -4.971 1.00 41.41 229 ASN A CA 1
ATOM 1873 C C . ASN A 1 229 ? 16.185 -17.675 -5.993 1.00 41.41 229 ASN A C 1
ATOM 1875 O O . ASN A 1 229 ? 15.007 -17.864 -5.783 1.00 41.41 229 ASN A O 1
ATOM 1879 N N . LEU A 1 230 ? 16.576 -17.001 -7.082 1.00 41.16 230 LEU A N 1
ATOM 1880 C CA . LEU A 1 230 ? 15.671 -16.379 -8.076 1.00 41.16 230 LEU A CA 1
ATOM 1881 C C . LEU A 1 230 ? 14.827 -17.420 -8.798 1.00 41.16 230 LEU A C 1
ATOM 1883 O O . LEU A 1 230 ? 13.638 -17.192 -9.003 1.00 41.16 230 LEU A O 1
ATOM 1887 N N . LEU A 1 231 ? 15.427 -18.557 -9.153 1.00 45.56 231 LEU A N 1
ATOM 1888 C CA . LEU A 1 231 ? 14.712 -19.670 -9.779 1.00 45.56 231 LEU A CA 1
ATOM 1889 C C . LEU A 1 231 ? 13.756 -20.370 -8.793 1.00 45.56 231 LEU A C 1
ATOM 1891 O O . LEU A 1 231 ? 12.803 -21.017 -9.219 1.00 45.56 231 LEU A O 1
ATOM 1895 N N . LYS A 1 232 ? 13.966 -20.199 -7.478 1.00 50.00 232 LYS A N 1
ATOM 1896 C CA . LYS A 1 232 ? 13.087 -20.699 -6.405 1.00 50.00 232 LYS A CA 1
ATOM 1897 C C . LYS A 1 232 ? 12.191 -19.620 -5.774 1.00 50.00 232 LYS A C 1
ATOM 1899 O O . LYS A 1 232 ? 11.282 -19.969 -5.024 1.00 50.00 232 LYS A O 1
ATOM 1904 N N . ASN A 1 233 ? 12.414 -18.331 -6.048 1.00 49.16 233 ASN A N 1
ATOM 1905 C CA . ASN A 1 233 ? 11.791 -17.237 -5.304 1.00 49.16 233 ASN A CA 1
ATOM 1906 C C . ASN A 1 233 ? 10.494 -16.776 -5.967 1.00 49.16 233 ASN A C 1
ATOM 1908 O O . ASN A 1 233 ? 10.496 -16.434 -7.156 1.00 49.16 233 ASN A O 1
ATOM 1912 N N . PRO A 1 234 ? 9.414 -16.594 -5.188 1.00 56.31 234 PRO A N 1
ATOM 1913 C CA . PRO A 1 234 ? 8.221 -15.893 -5.642 1.00 56.31 234 PRO A CA 1
ATOM 1914 C C . PRO A 1 234 ? 8.503 -14.475 -6.153 1.00 56.31 234 PRO A C 1
ATOM 1916 O O . PRO A 1 234 ? 7.654 -13.955 -6.852 1.00 56.31 234 PRO A O 1
ATOM 1919 N N . THR A 1 235 ? 9.661 -13.856 -5.888 1.00 55.62 235 THR A N 1
ATOM 1920 C CA . THR A 1 235 ? 9.967 -12.454 -6.232 1.00 55.62 235 THR A CA 1
ATOM 1921 C C . THR A 1 235 ? 10.108 -12.159 -7.721 1.00 55.62 235 THR A C 1
ATOM 1923 O O . THR A 1 235 ? 9.512 -11.197 -8.178 1.00 55.62 235 THR A O 1
ATOM 1926 N N . VAL A 1 236 ? 10.851 -12.940 -8.518 1.00 56.91 236 VAL A N 1
ATOM 1927 C CA . VAL A 1 236 ? 10.953 -12.667 -9.976 1.00 56.91 236 VAL A CA 1
ATOM 1928 C C . VAL A 1 236 ? 9.608 -12.911 -10.627 1.00 56.91 236 VAL A C 1
ATOM 1930 O O . VAL A 1 236 ? 9.136 -12.096 -11.424 1.00 56.91 236 VAL A O 1
ATOM 1933 N N . LYS A 1 237 ? 8.971 -14.009 -10.201 1.00 61.53 237 LYS A N 1
ATOM 1934 C CA . LYS A 1 237 ? 7.601 -14.348 -10.551 1.00 61.53 237 LYS A CA 1
ATOM 1935 C C . LYS A 1 237 ? 6.652 -13.215 -10.193 1.00 61.53 237 LYS A C 1
ATOM 1937 O O . LYS A 1 237 ? 5.833 -12.836 -11.016 1.00 61.53 237 LYS A O 1
ATOM 1942 N N . TRP A 1 238 ? 6.790 -12.629 -9.014 1.00 58.47 238 TRP A N 1
ATOM 1943 C CA . TRP A 1 238 ? 5.953 -11.547 -8.525 1.00 58.47 238 TRP A CA 1
ATOM 1944 C C . TRP A 1 238 ? 6.243 -10.241 -9.252 1.00 58.47 238 TRP A C 1
ATOM 1946 O O . TRP A 1 238 ? 5.309 -9.683 -9.792 1.00 58.47 238 TRP A O 1
ATOM 1956 N N . ILE A 1 239 ? 7.495 -9.795 -9.387 1.00 56.28 239 ILE A N 1
ATOM 1957 C CA . ILE A 1 239 ? 7.874 -8.570 -10.115 1.00 56.28 239 ILE A CA 1
ATOM 1958 C C . ILE A 1 239 ? 7.378 -8.642 -11.552 1.00 56.28 239 ILE A C 1
ATOM 1960 O O . ILE A 1 239 ? 6.729 -7.727 -12.040 1.00 56.28 239 ILE A O 1
ATOM 1964 N N . SER A 1 240 ? 7.623 -9.751 -12.235 1.00 59.19 240 SER A N 1
ATOM 1965 C CA . SER A 1 240 ? 7.158 -9.913 -13.608 1.00 59.19 240 SER A CA 1
ATOM 1966 C C . SER A 1 240 ? 5.643 -10.060 -13.676 1.00 59.19 240 SER A C 1
ATOM 1968 O O . SER A 1 240 ? 5.045 -9.566 -14.626 1.00 59.19 240 SER A O 1
ATOM 1970 N N . THR A 1 241 ? 4.999 -10.663 -12.671 1.00 57.69 241 THR A N 1
ATOM 1971 C CA . THR A 1 241 ? 3.533 -10.654 -12.538 1.00 57.69 241 THR A CA 1
ATOM 1972 C C . THR A 1 241 ? 3.020 -9.242 -12.292 1.00 57.69 241 THR A C 1
ATOM 1974 O O . THR A 1 241 ? 2.038 -8.879 -12.910 1.00 57.69 241 THR A O 1
ATOM 1977 N N . VAL A 1 242 ? 3.690 -8.415 -11.493 1.00 51.97 242 VAL A N 1
ATOM 1978 C CA . VAL A 1 242 ? 3.320 -7.031 -11.170 1.00 51.97 242 VAL A CA 1
ATOM 1979 C C . VAL A 1 242 ? 3.532 -6.119 -12.364 1.00 51.97 242 VAL A C 1
ATOM 1981 O O . VAL A 1 242 ? 2.663 -5.308 -12.654 1.00 51.97 242 VAL A O 1
ATOM 1984 N N . VAL A 1 243 ? 4.622 -6.265 -13.119 1.00 57.12 243 VAL A N 1
ATOM 1985 C CA . VAL A 1 243 ? 4.830 -5.485 -14.344 1.00 57.12 243 VAL A CA 1
ATOM 1986 C C . VAL A 1 243 ? 3.897 -5.966 -15.457 1.00 57.12 243 VAL A C 1
ATOM 1988 O O . VAL A 1 243 ? 3.315 -5.151 -16.175 1.00 57.12 243 VAL A O 1
ATOM 1991 N N . THR A 1 244 ? 3.672 -7.279 -15.574 1.00 59.38 244 THR A N 1
ATOM 1992 C CA . THR A 1 244 ? 2.663 -7.828 -16.493 1.00 59.38 244 THR A CA 1
ATOM 1993 C C . THR A 1 244 ? 1.265 -7.361 -16.100 1.00 59.38 244 THR A C 1
ATOM 1995 O O . THR A 1 244 ? 0.505 -6.967 -16.977 1.00 59.38 244 THR A O 1
ATOM 1998 N N . LEU A 1 245 ? 0.943 -7.324 -14.807 1.00 53.78 245 LEU A N 1
ATOM 1999 C CA . LEU A 1 245 ? -0.304 -6.807 -14.253 1.00 53.78 245 LEU A CA 1
ATOM 2000 C C . LEU A 1 245 ? -0.413 -5.304 -14.486 1.00 53.78 245 LEU A C 1
ATOM 2002 O O . LEU A 1 245 ? -1.459 -4.867 -14.915 1.00 53.78 245 LEU A O 1
ATOM 2006 N N . GLY A 1 246 ? 0.638 -4.511 -14.291 1.00 56.69 246 GLY A N 1
ATOM 2007 C CA . GLY A 1 246 ? 0.640 -3.068 -14.550 1.00 56.69 246 GLY A CA 1
ATOM 2008 C C . GLY A 1 246 ? 0.487 -2.725 -16.032 1.00 56.69 246 GLY A C 1
ATOM 2009 O O . GLY A 1 246 ? -0.051 -1.681 -16.377 1.00 56.69 246 GLY A O 1
ATOM 2010 N N . ARG A 1 247 ? 0.911 -3.623 -16.923 1.00 61.69 247 ARG A N 1
ATOM 2011 C CA . ARG A 1 247 ? 0.704 -3.505 -18.369 1.00 61.69 247 ARG A CA 1
ATOM 2012 C C . ARG A 1 247 ? -0.685 -3.987 -18.797 1.00 61.69 247 ARG A C 1
ATOM 2014 O O . ARG A 1 247 ? -1.312 -3.382 -19.661 1.00 61.69 247 ARG A O 1
ATOM 2021 N N . LYS A 1 248 ? -1.141 -5.105 -18.233 1.00 59.56 248 LYS A N 1
ATOM 2022 C CA . LYS A 1 248 ? -2.452 -5.702 -18.507 1.00 59.56 248 LYS A CA 1
ATOM 2023 C C . LYS A 1 248 ? -3.569 -5.079 -17.686 1.00 59.56 248 LYS A C 1
ATOM 2025 O O . LYS A 1 248 ? -4.716 -5.364 -17.976 1.00 59.56 248 LYS A O 1
ATOM 2030 N N . SER A 1 249 ? -3.272 -4.223 -16.717 1.00 53.03 249 SER A N 1
ATOM 2031 C CA . SER A 1 249 ? -4.243 -3.559 -15.843 1.00 53.03 249 SER A CA 1
ATOM 2032 C C . SER A 1 249 ? -5.257 -2.803 -16.680 1.00 53.03 249 SER A C 1
ATOM 2034 O O . SER A 1 249 ? -6.449 -2.970 -16.485 1.00 53.03 249 SER A O 1
ATOM 2036 N N . HIS A 1 250 ? -4.798 -2.079 -17.700 1.00 52.53 250 HIS A N 1
ATOM 2037 C CA . HIS A 1 250 ? -5.677 -1.399 -18.641 1.00 52.53 250 HIS A CA 1
ATOM 2038 C C . HIS A 1 250 ? -6.592 -2.375 -19.409 1.00 52.53 250 HIS A C 1
ATOM 2040 O O . HIS A 1 250 ? -7.772 -2.105 -19.598 1.00 52.53 250 HIS A O 1
ATOM 2046 N N . GLU A 1 251 ? -6.077 -3.539 -19.814 1.00 57.34 251 GLU A N 1
ATOM 2047 C CA . GLU A 1 251 ? -6.836 -4.584 -20.517 1.00 57.34 251 GLU A CA 1
ATOM 2048 C C . GLU A 1 251 ? -7.832 -5.303 -19.580 1.00 57.34 251 GLU A C 1
ATOM 2050 O O . GLU A 1 251 ? -8.976 -5.531 -19.959 1.00 57.34 251 GLU A O 1
ATOM 2055 N N . ILE A 1 252 ? -7.433 -5.578 -18.337 1.00 58.12 252 ILE A N 1
ATOM 2056 C CA . ILE A 1 252 ? -8.242 -6.160 -17.253 1.00 58.12 252 ILE A CA 1
ATOM 2057 C C . ILE A 1 252 ? -9.400 -5.229 -16.894 1.00 58.12 252 ILE A C 1
ATOM 2059 O O . ILE A 1 252 ? -10.546 -5.670 -16.831 1.00 58.12 252 ILE A O 1
ATOM 2063 N N . LEU A 1 253 ? -9.111 -3.933 -16.751 1.00 50.66 253 LEU A N 1
ATOM 2064 C CA . LEU A 1 253 ? -10.107 -2.893 -16.507 1.00 50.66 253 LEU A CA 1
ATOM 2065 C C . LEU A 1 253 ? -11.084 -2.751 -17.682 1.00 50.66 253 LEU A C 1
ATOM 2067 O O . LEU A 1 253 ? -12.257 -2.471 -17.463 1.00 50.66 253 LEU A O 1
ATOM 2071 N N . ARG A 1 254 ? -10.626 -2.969 -18.922 1.00 56.56 254 ARG A N 1
ATOM 2072 C CA . ARG A 1 254 ? -11.468 -2.860 -20.123 1.00 56.56 254 ARG A CA 1
ATOM 2073 C C . ARG A 1 254 ? -12.337 -4.095 -20.374 1.00 56.56 254 ARG A C 1
ATOM 2075 O O . ARG A 1 254 ? -13.439 -3.961 -20.890 1.00 56.56 254 ARG A O 1
ATOM 2082 N N . ILE A 1 255 ? -11.833 -5.289 -20.065 1.00 65.69 255 ILE A N 1
ATOM 2083 C CA . ILE A 1 255 ? -12.504 -6.576 -20.336 1.00 65.69 255 ILE A CA 1
ATOM 2084 C C . ILE A 1 255 ? -13.329 -7.048 -19.122 1.00 65.69 255 ILE A C 1
ATOM 2086 O O . ILE A 1 255 ? -14.101 -7.995 -19.233 1.00 65.69 255 ILE A O 1
ATOM 2090 N N . ASN A 1 256 ? -13.206 -6.371 -17.973 1.00 60.09 256 ASN A N 1
ATOM 2091 C CA . ASN A 1 256 ? -13.855 -6.722 -16.707 1.00 60.09 256 ASN A CA 1
ATOM 2092 C C . ASN A 1 256 ? -13.590 -8.179 -16.279 1.00 60.09 256 ASN A C 1
ATOM 2094 O O . ASN A 1 256 ? -14.454 -8.863 -15.737 1.00 60.09 256 ASN A O 1
ATOM 2098 N N . ASN A 1 257 ? -12.383 -8.672 -16.568 1.00 60.66 257 ASN A N 1
ATOM 2099 C CA . ASN A 1 257 ? -11.944 -10.007 -16.185 1.00 60.66 257 ASN A CA 1
ATOM 2100 C C . ASN A 1 257 ? -10.834 -9.882 -15.141 1.00 60.66 257 ASN A C 1
ATOM 2102 O O . ASN A 1 257 ? -9.691 -9.579 -15.479 1.00 60.66 257 ASN A O 1
ATOM 2106 N N . ALA A 1 258 ? -11.186 -10.124 -13.878 1.00 58.12 258 ALA A N 1
ATOM 2107 C CA . ALA A 1 258 ? -10.316 -9.952 -12.716 1.00 58.12 258 ALA A CA 1
ATOM 2108 C C . ALA A 1 258 ? -9.200 -11.010 -12.593 1.00 58.12 258 ALA A C 1
ATOM 2110 O O . ALA A 1 258 ? -8.460 -11.025 -11.609 1.00 58.12 258 ALA A O 1
ATOM 2111 N N . SER A 1 259 ? -9.049 -11.918 -13.564 1.00 58.50 259 SER A N 1
ATOM 2112 C CA . SER A 1 259 ? -8.002 -12.934 -13.498 1.00 58.50 259 SER A CA 1
ATOM 2113 C C . SER A 1 259 ? -6.612 -12.297 -13.605 1.00 58.50 259 SER A C 1
ATOM 2115 O O . SER A 1 259 ? -6.266 -11.715 -14.638 1.00 58.50 259 SER A O 1
ATOM 2117 N N . ILE A 1 260 ? -5.794 -12.458 -12.560 1.00 56.34 260 ILE A N 1
ATOM 2118 C CA . ILE A 1 260 ? -4.389 -12.040 -12.573 1.00 56.34 260 ILE A CA 1
ATOM 2119 C C . ILE A 1 260 ? -3.681 -12.760 -13.731 1.00 56.34 260 ILE A C 1
ATOM 2121 O O . ILE A 1 260 ? -3.730 -13.994 -13.812 1.00 56.34 260 ILE A O 1
ATOM 2125 N N . PRO A 1 261 ? -3.018 -12.024 -14.637 1.00 62.22 261 PRO A N 1
ATOM 2126 C CA . PRO A 1 261 ? -2.348 -12.622 -15.773 1.00 62.22 261 PRO A CA 1
ATOM 2127 C C . PRO A 1 261 ? -1.219 -13.517 -15.276 1.00 62.22 261 PRO A C 1
ATOM 2129 O O . PRO A 1 261 ? -0.266 -13.063 -14.643 1.00 62.22 261 PRO A O 1
ATOM 2132 N N . ARG A 1 262 ? -1.331 -14.813 -15.574 1.00 70.19 262 ARG A N 1
ATOM 2133 C CA . ARG A 1 262 ? -0.257 -15.765 -15.310 1.00 70.19 262 ARG A CA 1
ATOM 2134 C C . ARG A 1 262 ? 0.863 -15.498 -16.300 1.00 70.19 262 ARG A C 1
ATOM 2136 O O . ARG A 1 262 ? 0.667 -15.573 -17.511 1.00 70.19 262 ARG A O 1
ATOM 2143 N N . VAL A 1 263 ? 2.034 -15.176 -15.778 1.00 71.12 263 VAL A N 1
ATOM 2144 C CA . VAL A 1 263 ? 3.245 -15.102 -16.588 1.00 71.12 263 VAL A CA 1
ATOM 2145 C C . VAL A 1 263 ? 3.733 -16.527 -16.827 1.00 71.12 263 VAL A C 1
ATOM 2147 O O . VAL A 1 263 ? 3.821 -17.308 -15.879 1.00 71.12 263 VAL A O 1
ATOM 2150 N N . ASP A 1 264 ? 4.004 -16.857 -18.090 1.00 81.75 264 ASP A N 1
ATOM 2151 C CA . ASP A 1 264 ? 4.507 -18.171 -18.495 1.00 81.75 264 ASP A CA 1
ATOM 2152 C C . ASP A 1 264 ? 5.775 -18.513 -17.702 1.00 81.75 264 ASP A C 1
ATOM 2154 O O . ASP A 1 264 ? 6.715 -17.718 -17.638 1.00 81.75 264 ASP A O 1
ATOM 2158 N N . GLU A 1 265 ? 5.794 -19.698 -17.097 1.00 82.25 265 GLU A N 1
ATOM 2159 C CA . GLU A 1 265 ? 6.915 -20.196 -16.303 1.00 82.25 265 GLU A CA 1
ATOM 2160 C C . GLU A 1 265 ? 8.229 -20.172 -17.091 1.00 82.25 265 GLU A C 1
ATOM 2162 O O . GLU A 1 265 ? 9.278 -19.830 -16.544 1.00 82.25 265 GLU A O 1
ATOM 2167 N N . LYS A 1 266 ? 8.147 -20.393 -18.409 1.00 83.81 266 LYS A N 1
ATOM 2168 C CA . LYS A 1 266 ? 9.288 -20.358 -19.332 1.00 83.81 266 LYS A CA 1
ATOM 2169 C C . LYS A 1 266 ? 10.005 -19.010 -19.364 1.00 83.81 266 LYS A C 1
ATOM 2171 O O . LYS A 1 266 ? 11.188 -18.949 -19.695 1.00 83.81 266 LYS A O 1
ATOM 2176 N N . ILE A 1 267 ? 9.316 -17.919 -19.029 1.00 81.44 267 ILE A N 1
ATOM 2177 C CA . ILE A 1 267 ? 9.939 -16.593 -18.946 1.00 81.44 267 ILE A CA 1
ATOM 2178 C C . ILE A 1 267 ? 10.928 -16.564 -17.779 1.00 81.44 267 ILE A C 1
ATOM 2180 O O . ILE A 1 267 ? 12.028 -16.036 -17.912 1.00 81.44 267 ILE A O 1
ATOM 2184 N N . TYR A 1 268 ? 10.582 -17.190 -16.659 1.00 79.12 268 TYR A N 1
ATOM 2185 C CA . TYR A 1 268 ? 11.434 -17.242 -15.473 1.00 79.12 268 TYR A CA 1
ATOM 2186 C C . TYR A 1 268 ? 12.532 -18.282 -15.592 1.00 79.12 268 TYR A C 1
ATOM 2188 O O . TYR A 1 268 ? 13.682 -17.989 -15.289 1.00 79.12 268 TYR A O 1
ATOM 2196 N N . SER A 1 269 ? 12.176 -19.473 -16.068 1.00 80.00 269 SER A N 1
ATOM 2197 C CA . SER A 1 269 ? 13.070 -20.628 -16.091 1.00 80.00 269 SER A CA 1
ATOM 2198 C C . SER A 1 269 ? 13.990 -20.687 -17.314 1.00 80.00 269 SER A C 1
ATOM 2200 O O . SER A 1 269 ? 14.753 -21.632 -17.436 1.00 80.00 269 SER A O 1
ATOM 2202 N N . SER A 1 270 ? 13.858 -19.771 -18.282 1.00 84.12 270 SER A N 1
ATOM 2203 C CA . SER A 1 270 ? 14.694 -19.767 -19.497 1.00 84.12 270 SER A CA 1
ATOM 2204 C C . SER A 1 270 ? 15.136 -18.362 -19.884 1.00 84.12 270 SER A C 1
ATOM 2206 O O . SER A 1 270 ? 16.327 -18.118 -20.056 1.00 84.12 270 SER A O 1
ATOM 2208 N N . PHE A 1 271 ? 14.195 -17.420 -20.022 1.00 86.00 271 PHE A N 1
ATOM 2209 C CA . PHE A 1 271 ? 14.528 -16.067 -20.482 1.00 86.00 271 PHE A CA 1
ATOM 2210 C C . PHE A 1 271 ? 15.328 -15.278 -19.437 1.00 86.00 271 PHE A C 1
ATOM 2212 O O . PHE A 1 271 ? 16.395 -14.755 -19.754 1.00 86.00 271 PHE A O 1
ATOM 2219 N N . TYR A 1 272 ? 14.840 -15.209 -18.195 1.00 81.94 272 TYR A N 1
ATOM 2220 C CA . TYR A 1 272 ? 15.504 -14.441 -17.140 1.00 81.94 272 TYR A CA 1
ATOM 2221 C C . TYR A 1 272 ? 16.860 -15.008 -16.746 1.00 81.94 272 TYR A C 1
ATOM 2223 O O . TYR A 1 272 ? 17.791 -14.235 -16.553 1.00 81.94 272 TYR A O 1
ATOM 2231 N N . GLU A 1 273 ? 16.986 -16.331 -16.673 1.00 83.50 273 GLU A N 1
ATOM 2232 C CA . GLU A 1 273 ? 18.262 -16.992 -16.400 1.00 83.50 273 GLU A CA 1
ATOM 2233 C C . GLU A 1 273 ? 19.328 -16.567 -17.421 1.00 83.50 273 GLU A C 1
ATOM 2235 O O . GLU A 1 273 ? 20.389 -16.075 -17.046 1.00 83.50 273 GLU A O 1
ATOM 2240 N N . LYS A 1 274 ? 19.010 -16.636 -18.719 1.00 86.31 274 LYS A N 1
ATOM 2241 C CA . LYS A 1 274 ? 19.936 -16.231 -19.789 1.00 86.31 274 LYS A CA 1
ATOM 2242 C C . LYS A 1 274 ? 20.238 -14.739 -19.787 1.00 86.31 274 LYS A C 1
ATOM 2244 O O . LYS A 1 274 ? 21.382 -14.357 -20.001 1.00 86.31 274 LYS A O 1
ATOM 2249 N N . LEU A 1 275 ? 19.237 -13.897 -19.530 1.00 84.94 275 LEU A N 1
ATOM 2250 C CA . LEU A 1 275 ? 19.441 -12.452 -19.435 1.00 84.94 275 LEU A CA 1
ATOM 2251 C C . LEU A 1 275 ? 20.329 -12.075 -18.237 1.00 84.94 275 LEU A C 1
ATOM 2253 O O . LEU A 1 275 ? 21.146 -11.164 -18.344 1.00 84.94 275 LEU A O 1
ATOM 2257 N N . LEU A 1 276 ? 20.195 -12.775 -17.108 1.00 80.81 276 LEU A N 1
ATOM 2258 C CA . LEU A 1 276 ? 21.058 -12.596 -15.939 1.00 80.81 276 LEU A CA 1
ATOM 2259 C C . LEU A 1 276 ? 22.499 -12.999 -16.245 1.00 80.81 276 LEU A C 1
ATOM 2261 O O . LEU A 1 276 ? 23.404 -12.228 -15.939 1.00 80.81 276 LEU A O 1
ATOM 2265 N N . TYR A 1 277 ? 22.706 -14.149 -16.893 1.00 82.69 277 TYR A N 1
ATOM 2266 C CA . TYR A 1 277 ? 24.035 -14.568 -17.346 1.00 82.69 277 TYR A CA 1
ATOM 2267 C C . TYR A 1 277 ? 24.660 -13.544 -18.292 1.00 82.69 277 TYR A C 1
ATOM 2269 O O . TYR A 1 277 ? 25.803 -13.152 -18.094 1.00 82.69 277 TYR A O 1
ATOM 2277 N N . TRP A 1 278 ? 23.895 -13.041 -19.259 1.00 84.38 278 TRP A N 1
ATOM 2278 C CA . TRP A 1 278 ? 24.346 -11.974 -20.152 1.00 84.38 278 TRP A CA 1
ATOM 2279 C C . TRP A 1 278 ? 24.724 -10.695 -19.409 1.00 84.38 278 TRP A C 1
ATOM 2281 O O . TRP A 1 278 ? 25.783 -10.126 -19.650 1.00 84.38 278 TRP A O 1
ATOM 2291 N N . THR A 1 279 ? 23.889 -10.265 -18.463 1.00 82.06 279 THR A N 1
ATOM 2292 C CA . THR A 1 279 ? 24.164 -9.073 -17.653 1.00 82.06 279 T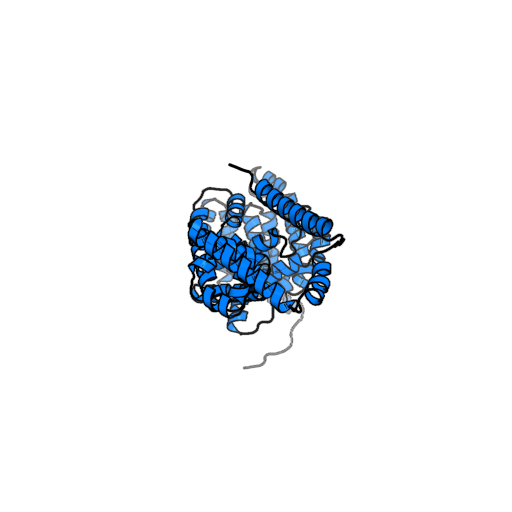HR A CA 1
ATOM 2293 C C . THR A 1 279 ? 25.434 -9.250 -16.821 1.00 82.06 279 THR A C 1
ATOM 2295 O O . THR A 1 279 ? 26.220 -8.316 -16.686 1.00 82.06 279 THR A O 1
ATOM 2298 N N . TYR A 1 280 ? 25.646 -10.448 -16.275 1.00 81.62 280 TYR A N 1
ATOM 2299 C CA . TYR A 1 280 ? 26.854 -10.794 -15.535 1.00 81.62 280 TYR A CA 1
ATOM 2300 C C . TYR A 1 280 ? 28.100 -10.767 -16.432 1.00 81.62 280 TYR A C 1
ATOM 2302 O O . TYR A 1 280 ? 29.041 -10.035 -16.128 1.00 81.62 280 TYR A O 1
ATOM 2310 N N . GLU A 1 281 ? 28.080 -11.492 -17.557 1.00 81.50 281 GLU A N 1
ATOM 2311 C CA . GLU A 1 281 ? 29.193 -11.545 -18.514 1.00 81.50 281 GLU A CA 1
ATOM 2312 C C . GLU A 1 281 ? 29.532 -10.153 -19.068 1.00 81.50 281 GLU A C 1
ATOM 2314 O O . GLU A 1 281 ? 30.703 -9.821 -19.239 1.00 81.50 281 GLU A O 1
ATOM 2319 N N . ASP A 1 282 ? 28.528 -9.318 -19.345 1.00 81.62 282 ASP A N 1
ATOM 2320 C CA . ASP A 1 282 ? 28.744 -7.936 -19.777 1.00 81.62 282 ASP A CA 1
ATOM 2321 C C . ASP A 1 282 ? 29.364 -7.077 -18.678 1.00 81.62 282 ASP A C 1
ATOM 2323 O O . ASP A 1 282 ? 30.271 -6.301 -18.956 1.00 81.62 282 ASP A O 1
ATOM 2327 N N . ASN A 1 283 ? 28.903 -7.200 -17.432 1.00 79.19 283 ASN A N 1
ATOM 2328 C CA . ASN A 1 283 ? 29.449 -6.424 -16.319 1.00 79.19 283 ASN A CA 1
ATOM 2329 C C . ASN A 1 283 ? 30.903 -6.798 -16.015 1.00 79.19 283 ASN A C 1
ATOM 2331 O O . ASN A 1 283 ? 31.705 -5.907 -15.744 1.00 79.19 283 ASN A O 1
ATOM 2335 N N . GLU A 1 284 ? 31.258 -8.084 -16.087 1.00 80.81 284 GLU A N 1
ATOM 2336 C CA . GLU A 1 284 ? 32.655 -8.511 -15.950 1.00 80.81 284 GLU A CA 1
ATOM 2337 C C . GLU A 1 284 ? 33.524 -8.002 -17.103 1.00 80.81 284 GLU A C 1
ATOM 2339 O O . GLU A 1 284 ? 34.669 -7.604 -16.890 1.00 80.81 284 GLU A O 1
ATOM 2344 N N . ARG A 1 285 ? 32.980 -7.970 -18.326 1.00 83.31 285 ARG A N 1
ATOM 2345 C CA . ARG A 1 285 ? 33.704 -7.511 -19.518 1.00 83.31 285 ARG A CA 1
ATOM 2346 C C . ARG A 1 285 ? 33.811 -5.990 -19.610 1.00 83.31 285 ARG A C 1
ATOM 2348 O O . ARG A 1 285 ? 34.775 -5.488 -20.183 1.00 83.31 285 ARG A O 1
ATOM 2355 N N . ALA A 1 286 ? 32.845 -5.249 -19.071 1.00 77.94 286 ALA A N 1
ATOM 2356 C CA . ALA A 1 286 ? 32.707 -3.805 -19.256 1.00 77.94 286 ALA A CA 1
ATOM 2357 C C . ALA A 1 286 ? 33.993 -2.994 -18.977 1.00 77.94 286 ALA A C 1
ATOM 2359 O O . ALA A 1 286 ? 34.307 -2.119 -19.789 1.00 77.94 286 ALA A O 1
ATOM 2360 N N . PRO A 1 287 ? 34.787 -3.267 -17.917 1.00 78.19 287 PRO A N 1
ATOM 2361 C CA . PRO A 1 287 ? 36.045 -2.559 -17.679 1.00 78.19 287 PRO A CA 1
ATOM 2362 C C . PRO A 1 287 ? 37.071 -2.760 -18.800 1.00 78.19 287 PRO A C 1
ATOM 2364 O O . PRO A 1 287 ? 37.746 -1.808 -19.194 1.00 78.19 287 PRO A O 1
ATOM 2367 N N . GLU A 1 288 ? 37.164 -3.977 -19.338 1.00 79.06 288 GLU A N 1
ATOM 2368 C CA . GLU A 1 288 ? 38.087 -4.316 -20.422 1.00 79.06 288 GLU A CA 1
ATOM 2369 C C . GLU A 1 288 ? 37.612 -3.731 -21.753 1.00 79.06 288 GLU A C 1
ATOM 2371 O O . GLU A 1 288 ? 38.393 -3.103 -22.464 1.00 79.06 288 GLU A O 1
ATOM 2376 N N . THR A 1 289 ? 36.311 -3.816 -22.045 1.00 70.38 289 THR A N 1
ATOM 2377 C CA . THR A 1 289 ? 35.691 -3.143 -23.195 1.00 70.38 289 THR A CA 1
ATOM 2378 C C . THR A 1 289 ? 35.970 -1.636 -23.166 1.00 70.38 289 THR A C 1
ATOM 2380 O O . THR A 1 289 ? 36.388 -1.057 -24.168 1.00 70.38 289 THR A O 1
ATOM 2383 N N . ALA A 1 290 ? 35.812 -0.997 -22.002 1.00 73.25 290 ALA A N 1
ATOM 2384 C CA . ALA A 1 290 ? 36.099 0.423 -21.823 1.00 73.25 290 ALA A CA 1
ATOM 2385 C C . ALA A 1 290 ? 37.596 0.745 -21.969 1.00 73.25 290 ALA A C 1
ATOM 2387 O O . ALA A 1 290 ? 37.943 1.812 -22.478 1.00 73.25 290 ALA A O 1
ATOM 2388 N N . ARG A 1 291 ? 38.490 -0.159 -21.543 1.00 78.69 291 ARG A N 1
ATOM 2389 C CA . ARG A 1 291 ? 39.942 -0.029 -21.733 1.00 78.69 291 ARG A CA 1
ATOM 2390 C C . ARG A 1 291 ? 40.309 -0.074 -23.216 1.00 78.69 291 ARG A C 1
ATOM 2392 O O . ARG A 1 291 ? 41.001 0.830 -23.674 1.00 78.69 291 ARG A O 1
ATOM 2399 N N . ILE A 1 292 ? 39.786 -1.054 -23.954 1.00 72.06 292 ILE A N 1
ATOM 2400 C CA . ILE A 1 292 ? 39.996 -1.214 -25.402 1.00 72.06 292 ILE A CA 1
ATOM 2401 C C . ILE A 1 292 ? 39.473 0.015 -26.159 1.00 72.06 292 ILE A C 1
ATOM 2403 O O . ILE A 1 292 ? 40.161 0.558 -27.016 1.00 72.06 292 ILE A O 1
ATOM 2407 N N . MET A 1 293 ? 38.288 0.522 -25.804 1.00 65.69 293 MET A N 1
ATOM 2408 C CA . MET A 1 293 ? 37.718 1.711 -26.452 1.00 65.69 293 MET A CA 1
ATOM 2409 C C . MET A 1 293 ? 38.499 2.996 -26.177 1.00 65.69 293 MET A C 1
ATOM 2411 O O . MET A 1 293 ? 38.571 3.862 -27.046 1.00 65.69 293 MET A O 1
ATOM 2415 N N . LYS A 1 294 ? 39.093 3.131 -24.986 1.00 75.69 294 LYS A N 1
ATOM 2416 C CA . LYS A 1 294 ? 39.941 4.281 -24.636 1.00 75.69 294 LYS A CA 1
ATOM 2417 C C . LYS A 1 294 ? 41.298 4.264 -25.330 1.00 75.69 294 LYS A C 1
ATOM 2419 O O . LYS A 1 294 ? 41.919 5.315 -25.419 1.00 75.69 294 LYS A O 1
ATOM 2424 N N . GLN A 1 295 ? 41.768 3.108 -25.793 1.00 73.12 295 GLN A N 1
ATOM 2425 C CA . GLN A 1 295 ? 43.089 2.966 -26.406 1.00 73.12 295 GLN A CA 1
ATOM 2426 C C . GLN A 1 295 ? 43.162 3.459 -27.861 1.00 73.12 295 GLN A C 1
ATOM 2428 O O . GLN A 1 295 ? 44.149 3.166 -28.516 1.00 73.12 295 GLN A O 1
ATOM 2433 N N . GLU A 1 296 ? 42.177 4.239 -28.338 1.00 57.06 296 GLU A N 1
ATOM 2434 C CA . GLU A 1 296 ? 42.015 4.618 -29.750 1.00 57.06 296 GLU A CA 1
ATOM 2435 C C . GLU A 1 296 ? 42.181 3.390 -30.646 1.00 57.06 296 GLU A C 1
ATOM 2437 O O . GLU A 1 296 ? 43.246 3.122 -31.194 1.00 57.06 296 GLU A O 1
ATOM 2442 N N . ILE A 1 297 ? 41.099 2.620 -30.791 1.00 55.78 297 ILE A N 1
ATOM 2443 C CA . ILE A 1 297 ? 41.011 1.587 -31.823 1.00 55.78 297 ILE A CA 1
ATOM 2444 C C . ILE A 1 297 ? 41.378 2.269 -33.143 1.00 55.78 297 ILE A C 1
ATOM 2446 O O . ILE A 1 297 ? 40.591 3.066 -33.660 1.00 55.78 297 ILE A O 1
ATOM 2450 N N . HIS A 1 298 ? 42.579 1.998 -33.659 1.00 51.41 298 HIS A N 1
ATOM 2451 C CA . HIS A 1 298 ? 42.964 2.414 -34.994 1.00 51.41 298 HIS A CA 1
ATOM 2452 C C . HIS A 1 298 ? 41.994 1.714 -35.941 1.00 51.41 298 HIS A C 1
ATOM 2454 O O . HIS A 1 298 ? 42.038 0.504 -36.160 1.00 51.41 298 HIS A O 1
ATOM 2460 N N . VAL A 1 299 ? 41.029 2.506 -36.392 1.00 52.53 299 VAL A N 1
ATOM 2461 C CA . VAL A 1 299 ? 39.948 2.141 -37.290 1.00 52.53 299 VAL A CA 1
ATOM 2462 C C . VAL A 1 299 ? 40.597 1.598 -38.559 1.00 52.53 299 VAL A C 1
ATOM 2464 O O . VAL A 1 299 ? 41.174 2.372 -39.311 1.00 52.53 299 VAL A O 1
ATOM 2467 N N . ASP A 1 300 ? 40.653 0.269 -38.702 1.00 52.00 300 ASP A N 1
ATOM 2468 C CA . ASP A 1 300 ? 40.131 -0.413 -39.896 1.00 52.00 300 ASP A CA 1
ATOM 2469 C C . ASP A 1 300 ? 40.396 -1.928 -39.984 1.00 52.00 300 ASP A C 1
ATOM 2471 O O . ASP A 1 300 ? 39.760 -2.556 -40.821 1.00 52.00 300 ASP A O 1
ATOM 2475 N N . ASN A 1 301 ? 41.248 -2.569 -39.163 1.00 52.78 301 ASN A N 1
ATOM 2476 C CA . ASN A 1 301 ? 41.606 -3.983 -39.434 1.00 52.78 301 ASN A CA 1
ATOM 2477 C C . ASN A 1 301 ? 41.815 -4.928 -38.237 1.00 52.78 301 ASN A C 1
ATOM 2479 O O . ASN A 1 301 ? 42.203 -6.074 -38.460 1.00 52.78 301 ASN A O 1
ATOM 2483 N N . GLU A 1 302 ? 41.570 -4.521 -36.991 1.00 55.03 302 GLU A N 1
ATOM 2484 C CA . GLU A 1 302 ? 41.635 -5.490 -35.887 1.00 55.03 302 GLU A CA 1
ATOM 2485 C C . GLU A 1 302 ? 40.303 -6.230 -35.737 1.00 55.03 302 GLU A C 1
ATOM 2487 O O . GLU A 1 302 ? 39.262 -5.637 -35.434 1.00 55.03 302 GLU A O 1
ATOM 2492 N N . ASP A 1 303 ? 40.346 -7.544 -35.985 1.00 58.94 303 ASP A N 1
ATOM 2493 C CA . ASP A 1 303 ? 39.234 -8.456 -35.752 1.00 58.94 303 ASP A CA 1
ATOM 2494 C C . ASP A 1 303 ? 38.769 -8.318 -34.297 1.00 58.94 303 ASP A C 1
ATOM 2496 O O . ASP A 1 303 ? 39.524 -8.555 -33.351 1.00 58.94 303 ASP A O 1
ATOM 2500 N N . VAL A 1 304 ? 37.504 -7.924 -34.115 1.00 58.34 304 VAL A N 1
ATOM 2501 C CA . VAL A 1 304 ? 36.853 -7.929 -32.800 1.00 58.34 304 VAL A CA 1
ATOM 2502 C C . VAL A 1 304 ? 37.054 -9.324 -32.203 1.00 58.34 304 VAL A C 1
ATOM 2504 O O . VAL A 1 304 ? 36.701 -10.287 -32.890 1.00 58.34 304 VAL A O 1
ATOM 2507 N N . PRO A 1 305 ? 37.573 -9.448 -30.963 1.00 61.38 305 PRO A N 1
ATOM 2508 C CA . PRO A 1 305 ? 37.822 -10.741 -30.343 1.00 61.38 305 PRO A CA 1
ATOM 2509 C C . PRO A 1 305 ? 36.617 -11.660 -30.524 1.00 61.38 305 PRO A C 1
ATOM 2511 O O . PRO A 1 305 ? 35.480 -11.242 -30.275 1.00 61.38 305 PRO A O 1
ATOM 2514 N N . ASP A 1 306 ? 36.858 -12.883 -31.001 1.00 62.09 306 ASP A N 1
ATOM 2515 C CA . ASP A 1 306 ? 35.801 -13.877 -31.163 1.00 62.09 306 ASP A CA 1
ATOM 2516 C C . ASP A 1 306 ? 35.305 -14.286 -29.775 1.00 62.09 306 ASP A C 1
ATOM 2518 O O . ASP A 1 306 ? 35.876 -15.129 -29.079 1.00 62.09 306 ASP A O 1
ATOM 2522 N N . LEU A 1 307 ? 34.273 -13.583 -29.324 1.00 61.72 307 LEU A N 1
ATOM 2523 C CA . LEU A 1 307 ? 33.678 -13.782 -28.019 1.00 61.72 307 LEU A CA 1
ATOM 2524 C C . LEU A 1 307 ? 32.696 -14.934 -28.139 1.00 61.72 307 LEU A C 1
ATOM 2526 O O . LEU A 1 307 ? 31.533 -14.785 -28.523 1.00 61.72 307 LEU A O 1
ATOM 2530 N N . ASN A 1 308 ? 33.199 -16.119 -27.819 1.00 67.19 308 ASN A N 1
ATOM 2531 C CA . ASN A 1 308 ? 32.384 -17.310 -27.737 1.00 67.19 308 ASN A CA 1
ATOM 2532 C C . ASN A 1 308 ? 31.547 -17.271 -26.451 1.00 67.19 308 ASN A C 1
ATOM 2534 O O . ASN A 1 308 ? 31.924 -17.836 -25.428 1.00 67.19 308 ASN A O 1
ATOM 2538 N N . PHE A 1 309 ? 30.418 -16.563 -26.504 1.00 66.69 309 PHE A N 1
ATOM 2539 C CA . PHE A 1 309 ? 29.458 -16.503 -25.404 1.00 66.69 309 PHE A CA 1
ATOM 2540 C C . PHE A 1 309 ? 28.945 -17.900 -25.064 1.00 66.69 309 PHE A C 1
ATOM 2542 O O . PHE A 1 309 ? 28.437 -18.612 -25.941 1.00 66.69 309 PHE A O 1
ATOM 2549 N N . MET A 1 310 ? 29.040 -18.267 -23.785 1.00 67.94 310 MET A N 1
ATOM 2550 C CA . MET A 1 310 ? 28.635 -19.583 -23.293 1.00 67.94 310 MET A CA 1
ATOM 2551 C C . MET A 1 310 ? 27.122 -19.798 -23.451 1.00 67.94 310 MET A C 1
ATOM 2553 O O . MET A 1 310 ? 26.675 -20.911 -23.735 1.00 67.94 310 MET A O 1
ATOM 2557 N N . PHE A 1 311 ? 26.331 -18.724 -23.355 1.00 73.31 311 PHE A N 1
ATOM 2558 C CA . PHE A 1 311 ? 24.876 -18.772 -23.468 1.00 73.31 311 PHE A CA 1
ATOM 2559 C C . PHE A 1 311 ? 24.373 -17.948 -24.655 1.00 73.31 311 PHE A C 1
ATOM 2561 O O . PHE A 1 311 ? 24.359 -16.721 -24.628 1.00 73.31 311 PHE A O 1
ATOM 2568 N N . LYS A 1 312 ? 23.900 -18.624 -25.708 1.00 81.00 312 LYS A N 1
ATOM 2569 C CA . LYS A 1 312 ? 23.237 -17.983 -26.858 1.00 81.00 312 LYS A CA 1
ATOM 2570 C C . LYS A 1 312 ? 21.723 -18.162 -26.764 1.00 81.00 312 LYS A C 1
ATOM 2572 O O . LYS A 1 312 ? 21.241 -19.246 -26.435 1.00 81.00 312 LYS A O 1
ATOM 2577 N N . PHE A 1 313 ? 20.965 -17.120 -27.109 1.00 82.69 313 PHE A N 1
ATOM 2578 C CA . PHE A 1 313 ? 19.508 -17.217 -27.232 1.00 82.69 313 PHE A CA 1
ATOM 2579 C C . PHE A 1 313 ? 19.146 -18.157 -28.386 1.00 82.69 313 PHE A C 1
ATOM 2581 O O . PHE A 1 313 ? 19.390 -17.875 -29.568 1.00 82.69 313 PHE A O 1
ATOM 2588 N N . GLY A 1 314 ? 18.573 -19.299 -28.025 1.00 87.88 314 GLY A N 1
ATOM 2589 C CA . GLY A 1 314 ? 18.124 -20.318 -28.957 1.00 87.88 314 GLY A CA 1
ATOM 2590 C C . GLY A 1 314 ? 16.732 -20.013 -29.502 1.00 87.88 314 GLY A C 1
ATOM 2591 O O . GLY A 1 314 ? 16.058 -19.069 -29.090 1.00 87.88 314 GLY A O 1
ATOM 2592 N N . THR A 1 315 ? 16.255 -20.860 -30.411 1.00 88.81 315 THR A N 1
ATOM 2593 C CA . THR A 1 315 ? 14.926 -20.727 -31.031 1.00 88.81 315 THR A CA 1
ATOM 2594 C C . THR A 1 315 ? 13.797 -20.646 -29.998 1.00 88.81 315 THR A C 1
ATOM 2596 O O . THR A 1 315 ? 12.847 -19.889 -30.183 1.00 88.81 315 THR A O 1
ATOM 2599 N N . ASN A 1 316 ? 13.920 -21.372 -28.882 1.00 89.00 316 ASN A N 1
ATOM 2600 C CA . ASN A 1 316 ? 12.935 -21.345 -27.799 1.00 89.00 316 ASN A CA 1
ATOM 2601 C C . ASN A 1 316 ? 12.854 -19.970 -27.124 1.00 89.00 316 ASN A C 1
ATOM 2603 O O . ASN A 1 316 ? 11.753 -19.471 -26.908 1.00 89.00 316 ASN A O 1
ATOM 2607 N N . ASP A 1 317 ? 13.990 -19.325 -26.863 1.00 88.31 317 ASP A N 1
ATOM 2608 C CA . ASP A 1 317 ? 14.018 -18.001 -26.233 1.00 88.31 317 ASP A CA 1
ATOM 2609 C C . ASP A 1 317 ? 13.489 -16.927 -27.185 1.00 88.31 317 ASP A C 1
ATOM 2611 O O . ASP A 1 317 ? 12.720 -16.054 -26.787 1.00 88.31 317 ASP A O 1
ATOM 2615 N N . ILE A 1 318 ? 13.827 -17.040 -28.473 1.00 89.06 318 ILE A N 1
ATOM 2616 C CA . ILE A 1 318 ? 13.273 -16.179 -29.524 1.00 89.06 318 ILE A CA 1
ATOM 2617 C C . ILE A 1 318 ? 11.748 -16.319 -29.595 1.00 89.06 318 ILE A C 1
ATOM 2619 O O . ILE A 1 318 ? 11.049 -15.320 -29.757 1.00 89.06 318 ILE A O 1
ATOM 2623 N N . ASN A 1 319 ? 11.209 -17.530 -29.446 1.00 88.62 319 ASN A N 1
ATOM 2624 C CA . ASN A 1 319 ? 9.763 -17.745 -29.416 1.00 88.62 319 ASN A CA 1
ATOM 2625 C C . ASN A 1 319 ? 9.115 -17.164 -28.149 1.00 88.62 319 ASN A C 1
ATOM 2627 O O . ASN A 1 319 ? 8.041 -16.573 -28.249 1.00 88.62 319 ASN A O 1
ATOM 2631 N N . ILE A 1 320 ? 9.767 -17.268 -26.983 1.00 88.31 320 ILE A N 1
ATOM 2632 C CA . ILE A 1 320 ? 9.306 -16.615 -25.744 1.00 88.31 320 ILE A CA 1
ATOM 2633 C C . ILE A 1 320 ? 9.230 -15.102 -25.953 1.00 88.31 320 ILE A C 1
ATOM 2635 O O . ILE A 1 320 ? 8.197 -14.499 -25.681 1.00 88.31 320 ILE A O 1
ATOM 2639 N N . LEU A 1 321 ? 10.287 -14.505 -26.504 1.00 86.50 321 LEU A N 1
ATOM 2640 C CA . LEU A 1 321 ? 10.341 -13.082 -26.819 1.00 86.50 321 LEU A CA 1
ATOM 2641 C C . LEU A 1 321 ? 9.228 -12.681 -27.799 1.00 86.50 321 LEU A C 1
ATOM 2643 O O . LEU A 1 321 ? 8.476 -11.759 -27.510 1.00 86.50 321 LEU A O 1
ATOM 2647 N N . LYS A 1 322 ? 9.033 -13.407 -28.909 1.00 85.81 322 LYS A N 1
ATOM 2648 C CA . LYS A 1 322 ? 7.956 -13.120 -29.884 1.00 85.81 322 LYS A CA 1
ATOM 2649 C C . LYS A 1 322 ? 6.560 -13.113 -29.262 1.00 85.81 322 LYS A C 1
ATOM 2651 O O . LYS A 1 322 ? 5.719 -12.316 -29.671 1.00 85.81 322 LYS A O 1
ATOM 2656 N N . ASN A 1 323 ? 6.328 -13.990 -28.290 1.00 85.50 323 ASN A N 1
ATOM 2657 C CA . ASN A 1 323 ? 5.021 -14.175 -27.667 1.00 85.50 323 ASN A CA 1
ATOM 2658 C C . ASN A 1 323 ? 4.845 -13.355 -26.382 1.00 85.50 323 ASN A C 1
ATOM 2660 O O . ASN A 1 323 ? 3.737 -13.287 -25.851 1.00 85.50 323 ASN A O 1
ATOM 2664 N N . ASN A 1 324 ? 5.909 -12.726 -25.874 1.00 82.62 324 ASN A N 1
ATOM 2665 C CA . ASN A 1 324 ? 5.875 -11.989 -24.623 1.00 82.62 324 ASN A CA 1
ATOM 2666 C C . ASN A 1 324 ? 6.496 -10.594 -24.754 1.00 82.62 324 ASN A C 1
ATOM 2668 O O . ASN A 1 324 ? 7.706 -10.391 -24.670 1.00 82.62 324 ASN A O 1
ATOM 2672 N N . ASP A 1 325 ? 5.628 -9.593 -24.879 1.00 75.31 325 ASP A N 1
ATOM 2673 C CA . ASP A 1 325 ? 6.062 -8.206 -25.039 1.00 75.31 325 ASP A CA 1
ATOM 2674 C C . ASP A 1 325 ? 6.709 -7.624 -23.768 1.00 75.31 325 ASP A C 1
ATOM 2676 O O . ASP A 1 325 ? 7.464 -6.662 -23.854 1.00 75.31 325 ASP A O 1
ATOM 2680 N N . PHE A 1 326 ? 6.460 -8.193 -22.583 1.00 76.19 326 PHE A N 1
ATOM 2681 C CA . PHE A 1 326 ? 7.188 -7.791 -21.377 1.00 76.19 326 PHE A CA 1
ATOM 2682 C C . PHE A 1 326 ? 8.649 -8.257 -21.430 1.00 76.19 326 PHE A C 1
ATOM 2684 O O . PHE A 1 326 ? 9.539 -7.438 -21.229 1.00 76.19 326 PHE A O 1
ATOM 2691 N N . ALA A 1 327 ? 8.908 -9.511 -21.805 1.00 83.62 327 ALA A N 1
ATOM 2692 C CA . ALA A 1 327 ? 10.262 -10.021 -22.009 1.00 83.62 327 ALA A CA 1
ATOM 2693 C C . ALA A 1 327 ? 11.016 -9.214 -23.084 1.00 83.62 327 ALA A C 1
ATOM 2695 O O . ALA A 1 327 ? 12.178 -8.867 -22.891 1.00 83.62 327 ALA A O 1
ATOM 2696 N N . ILE A 1 328 ? 10.335 -8.817 -24.169 1.00 81.88 328 ILE A N 1
ATOM 2697 C CA . ILE A 1 328 ? 10.885 -7.887 -25.172 1.00 81.88 328 ILE A CA 1
ATOM 2698 C C . ILE A 1 328 ? 11.274 -6.547 -24.550 1.00 81.88 328 ILE A C 1
ATOM 2700 O O . ILE A 1 328 ? 12.347 -6.036 -24.855 1.00 81.88 328 ILE A O 1
ATOM 2704 N N . LYS A 1 329 ? 10.412 -5.951 -23.720 1.00 75.88 329 LYS A N 1
ATOM 2705 C CA . LYS A 1 329 ? 10.697 -4.659 -23.082 1.00 75.88 329 LYS A CA 1
ATOM 2706 C C . LYS A 1 329 ? 11.861 -4.755 -22.111 1.00 75.88 329 LYS A C 1
ATOM 2708 O O . LYS A 1 329 ? 12.721 -3.892 -22.145 1.00 75.88 329 LYS A O 1
ATOM 2713 N N . VAL A 1 330 ? 11.908 -5.807 -21.298 1.00 79.75 330 VAL A N 1
ATOM 2714 C CA . VAL A 1 330 ? 13.011 -6.057 -20.361 1.00 79.75 330 VAL A CA 1
ATOM 2715 C C . VAL A 1 330 ? 14.324 -6.227 -21.117 1.00 79.75 330 VAL A C 1
ATOM 2717 O O . VAL A 1 330 ? 15.301 -5.564 -20.782 1.00 79.75 330 VAL A O 1
ATOM 2720 N N . LEU A 1 331 ? 14.328 -7.046 -22.177 1.00 84.38 331 LEU A N 1
ATOM 2721 C CA . LEU A 1 331 ? 15.482 -7.169 -23.060 1.00 84.38 331 LEU A CA 1
ATOM 2722 C C . LEU A 1 331 ? 15.846 -5.798 -23.637 1.00 84.38 331 LEU A C 1
ATOM 2724 O O . LEU A 1 331 ? 16.977 -5.366 -23.491 1.00 84.38 331 LEU A O 1
ATOM 2728 N N . GLY A 1 332 ? 14.885 -5.079 -24.216 1.00 77.75 332 GLY A N 1
ATOM 2729 C CA . GLY A 1 332 ? 15.088 -3.750 -24.788 1.00 77.75 332 GLY A CA 1
ATOM 2730 C C . GLY A 1 332 ? 15.684 -2.739 -23.808 1.00 77.75 332 GLY A C 1
ATOM 2731 O O . GLY A 1 332 ? 16.630 -2.052 -24.169 1.00 77.75 332 GLY A O 1
ATOM 2732 N N . SER A 1 333 ? 15.191 -2.678 -22.571 1.00 76.25 333 SER A N 1
ATOM 2733 C CA . SER A 1 333 ? 15.741 -1.821 -21.515 1.00 76.25 333 SER A CA 1
ATOM 2734 C C . SER A 1 333 ? 17.182 -2.182 -21.177 1.00 76.25 333 SER A C 1
ATOM 2736 O O . SER A 1 333 ? 18.015 -1.288 -21.074 1.00 76.25 333 SER A O 1
ATOM 2738 N N . TYR A 1 334 ? 17.491 -3.473 -21.062 1.00 83.62 334 TYR A N 1
ATOM 2739 C CA . TYR A 1 334 ? 18.863 -3.932 -20.868 1.00 83.62 334 TYR A CA 1
ATOM 2740 C C . TYR A 1 334 ? 19.766 -3.524 -22.045 1.00 83.62 334 TYR A C 1
ATOM 2742 O O . TYR A 1 334 ? 20.854 -3.002 -21.831 1.00 83.62 334 TYR A O 1
ATOM 2750 N N . LEU A 1 335 ? 19.298 -3.652 -23.290 1.00 79.75 335 LEU A N 1
ATOM 2751 C CA . LEU A 1 335 ? 20.073 -3.228 -24.462 1.00 79.75 335 LEU A CA 1
ATOM 2752 C C . LEU A 1 335 ? 20.334 -1.727 -24.490 1.00 79.75 335 LEU A C 1
ATOM 2754 O O . LEU A 1 335 ? 21.445 -1.308 -24.801 1.00 79.75 335 LEU A O 1
ATOM 2758 N N . LEU A 1 336 ? 19.325 -0.926 -24.154 1.00 72.19 336 LEU A N 1
ATOM 2759 C CA . LEU A 1 336 ? 19.460 0.525 -24.061 1.00 72.19 336 LEU A CA 1
ATOM 2760 C C . LEU A 1 336 ? 20.493 0.918 -23.005 1.00 72.19 336 LEU A C 1
ATOM 2762 O O . LEU A 1 336 ? 21.349 1.753 -23.284 1.00 72.19 336 LEU A O 1
ATOM 2766 N N . ASP A 1 337 ? 20.449 0.283 -21.834 1.00 79.19 337 ASP A N 1
ATOM 2767 C CA . ASP A 1 337 ? 21.427 0.492 -20.767 1.00 79.19 337 ASP A CA 1
ATOM 2768 C C . ASP A 1 337 ? 22.855 0.164 -21.236 1.00 79.19 337 ASP A C 1
ATOM 2770 O O . ASP A 1 337 ? 23.764 0.981 -21.080 1.00 79.19 337 ASP A O 1
ATOM 2774 N N . ARG A 1 338 ? 23.057 -0.977 -21.906 1.00 80.25 338 ARG A N 1
ATOM 2775 C CA . ARG A 1 338 ? 24.370 -1.344 -22.464 1.00 80.25 338 ARG A CA 1
ATOM 2776 C C . ARG A 1 338 ? 24.855 -0.350 -23.523 1.00 80.25 338 ARG A C 1
ATOM 2778 O O . ARG A 1 338 ? 26.019 0.049 -23.503 1.00 80.25 338 ARG A O 1
ATOM 2785 N N . CYS A 1 339 ? 23.969 0.111 -24.409 1.00 70.81 339 CYS A N 1
ATOM 2786 C CA . CYS A 1 339 ? 24.290 1.142 -25.399 1.00 70.81 339 CYS A CA 1
ATOM 2787 C C . CYS A 1 339 ? 24.696 2.472 -24.753 1.00 70.81 339 CYS A C 1
ATOM 2789 O O . CYS A 1 339 ? 25.653 3.092 -25.208 1.00 70.81 339 CYS A O 1
ATOM 2791 N N . GLN A 1 340 ? 24.001 2.905 -23.697 1.00 68.38 340 GLN A N 1
ATOM 2792 C CA . GLN A 1 340 ? 24.320 4.143 -22.975 1.00 68.38 340 GLN A CA 1
ATOM 2793 C C . GLN A 1 340 ? 25.716 4.109 -22.346 1.00 68.38 340 GLN A C 1
ATOM 2795 O O . GLN A 1 340 ? 26.378 5.142 -22.270 1.00 68.38 340 GLN A O 1
ATOM 2800 N N . HIS A 1 341 ? 26.180 2.924 -21.951 1.00 74.88 341 HIS A N 1
ATOM 2801 C CA . HIS A 1 341 ? 27.519 2.711 -21.405 1.00 74.88 341 HIS A CA 1
ATOM 2802 C C . HIS A 1 341 ? 28.580 2.412 -22.476 1.00 74.88 341 HIS A C 1
ATOM 2804 O O . HIS A 1 341 ? 29.735 2.155 -22.141 1.00 74.88 341 HIS A O 1
ATOM 2810 N N . GLY A 1 342 ? 28.214 2.463 -23.761 1.00 71.12 342 GLY A N 1
ATOM 2811 C CA . GLY A 1 342 ? 29.134 2.232 -24.870 1.00 71.12 342 GLY A CA 1
ATOM 2812 C C . GLY A 1 342 ? 29.555 0.772 -25.045 1.00 71.12 342 GLY A C 1
ATOM 2813 O O . GLY A 1 342 ? 30.533 0.518 -25.737 1.00 71.12 342 GLY A O 1
ATOM 2814 N N . ASP A 1 343 ? 28.845 -0.204 -24.469 1.00 75.44 343 ASP A N 1
ATOM 2815 C CA . ASP A 1 343 ? 29.185 -1.624 -24.622 1.00 75.44 343 ASP A CA 1
ATOM 2816 C C . ASP A 1 343 ? 28.763 -2.150 -26.008 1.00 75.44 343 ASP A C 1
ATOM 2818 O O . ASP A 1 343 ? 27.695 -2.731 -26.221 1.00 75.44 343 ASP A O 1
ATOM 2822 N N . ILE A 1 344 ? 29.629 -1.907 -26.993 1.00 69.88 344 ILE A N 1
ATOM 2823 C CA . ILE A 1 344 ? 29.427 -2.289 -28.399 1.00 69.88 344 ILE A CA 1
ATOM 2824 C C . ILE A 1 344 ? 29.348 -3.812 -28.567 1.00 69.88 344 ILE A C 1
ATOM 2826 O O . ILE A 1 344 ? 28.705 -4.296 -29.501 1.00 69.88 344 ILE A O 1
ATOM 2830 N N . ILE A 1 345 ? 29.973 -4.572 -27.669 1.00 75.44 345 ILE A N 1
ATOM 2831 C CA . ILE A 1 345 ? 29.971 -6.031 -27.715 1.00 75.44 345 ILE A CA 1
ATOM 2832 C C . ILE A 1 345 ? 28.596 -6.551 -27.292 1.00 75.44 345 ILE A C 1
ATOM 2834 O O . ILE A 1 345 ? 27.987 -7.310 -28.045 1.00 75.44 345 ILE A O 1
ATOM 2838 N N . ALA A 1 346 ? 28.075 -6.085 -26.154 1.00 77.31 346 ALA A N 1
ATOM 2839 C CA . ALA A 1 346 ? 26.721 -6.408 -25.708 1.00 77.31 346 ALA A CA 1
ATOM 2840 C C . ALA A 1 346 ? 25.679 -6.051 -26.780 1.00 77.31 346 ALA A C 1
ATOM 2842 O O . ALA A 1 346 ? 24.793 -6.844 -27.114 1.00 77.31 346 ALA A O 1
ATOM 2843 N N . PHE A 1 347 ? 25.837 -4.878 -27.400 1.00 73.88 347 PHE A N 1
ATOM 2844 C CA . PHE A 1 347 ? 24.976 -4.433 -28.491 1.00 73.88 347 PHE A CA 1
ATOM 2845 C C . PHE A 1 347 ? 25.045 -5.347 -29.724 1.00 73.88 347 PHE A C 1
ATOM 2847 O O . PHE A 1 347 ? 24.006 -5.686 -30.295 1.00 73.88 347 PHE A O 1
ATOM 2854 N N . LYS A 1 348 ? 26.242 -5.789 -30.132 1.00 75.25 348 LYS A N 1
ATOM 2855 C CA . LYS A 1 348 ? 26.421 -6.714 -31.264 1.00 75.25 348 LYS A CA 1
ATOM 2856 C C . LYS A 1 348 ? 25.707 -8.043 -31.007 1.00 75.25 348 LYS A C 1
ATOM 2858 O O . LYS A 1 348 ? 24.935 -8.487 -31.856 1.00 75.25 348 LYS A O 1
ATOM 2863 N N . THR A 1 349 ? 25.900 -8.631 -29.827 1.00 77.50 349 THR A N 1
ATOM 2864 C CA . THR A 1 349 ? 25.248 -9.889 -29.422 1.00 77.50 349 THR A CA 1
ATOM 2865 C C . THR A 1 349 ? 23.725 -9.750 -29.423 1.00 77.50 349 THR A C 1
ATOM 2867 O O . THR A 1 349 ? 22.986 -10.625 -29.877 1.00 77.50 349 THR A O 1
ATOM 2870 N N . ALA A 1 350 ? 23.233 -8.602 -28.978 1.00 76.38 350 ALA A N 1
ATOM 2871 C CA . ALA A 1 350 ? 21.817 -8.309 -28.940 1.00 76.38 350 ALA A CA 1
ATOM 2872 C C . ALA A 1 350 ? 21.175 -8.052 -30.305 1.00 76.38 350 ALA A C 1
ATOM 2874 O O . ALA A 1 350 ? 20.032 -8.458 -30.535 1.00 76.38 350 ALA A O 1
ATOM 2875 N N . ILE A 1 351 ? 21.892 -7.405 -31.227 1.00 71.62 351 ILE A N 1
ATOM 2876 C CA . ILE A 1 351 ? 21.424 -7.189 -32.601 1.00 71.62 351 ILE A CA 1
ATOM 2877 C C . ILE A 1 351 ? 21.077 -8.522 -33.262 1.00 71.62 351 ILE A C 1
ATOM 2879 O O . ILE A 1 351 ? 20.057 -8.610 -33.945 1.00 71.62 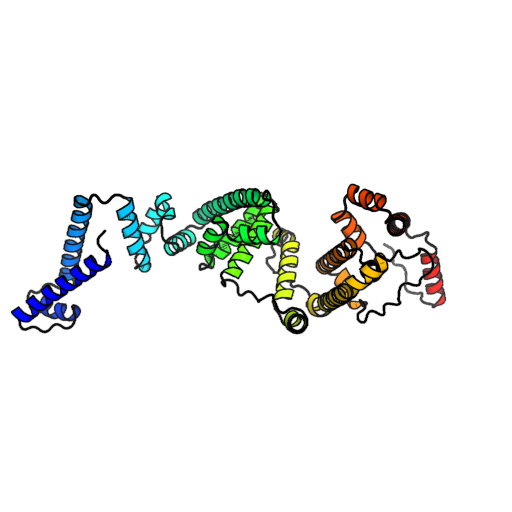351 ILE A O 1
ATOM 2883 N N . GLU A 1 352 ? 21.860 -9.577 -33.033 1.00 78.00 352 GLU A N 1
ATOM 2884 C CA . GLU A 1 352 ? 21.567 -10.900 -33.593 1.00 78.00 352 GLU A CA 1
ATOM 2885 C C . GLU A 1 352 ? 20.212 -11.448 -33.128 1.00 78.00 352 GLU A C 1
ATOM 2887 O O . GLU A 1 352 ? 19.462 -12.032 -33.917 1.00 78.00 352 GLU A O 1
ATOM 2892 N N . ILE A 1 353 ? 19.847 -11.211 -31.866 1.00 80.69 353 ILE A N 1
ATOM 2893 C CA . ILE A 1 353 ? 18.526 -11.565 -31.334 1.00 80.69 353 ILE A CA 1
ATOM 2894 C C . ILE A 1 353 ? 17.442 -10.731 -32.004 1.00 80.69 353 ILE A C 1
ATOM 2896 O O . ILE A 1 353 ? 16.426 -11.268 -32.446 1.00 80.69 353 ILE A O 1
ATOM 2900 N N . LEU A 1 354 ? 17.656 -9.423 -32.109 1.00 76.00 354 LEU A N 1
ATOM 2901 C CA . LEU A 1 354 ? 16.691 -8.495 -32.694 1.00 76.00 354 LEU A CA 1
ATOM 2902 C C . LEU A 1 354 ? 16.435 -8.792 -34.180 1.00 76.00 354 LEU A C 1
ATOM 2904 O O . LEU A 1 354 ? 15.286 -8.719 -34.629 1.00 76.00 354 LEU A O 1
ATOM 2908 N N . ILE A 1 355 ? 17.471 -9.223 -34.908 1.00 75.88 355 ILE A N 1
ATOM 2909 C CA . ILE A 1 355 ? 17.369 -9.755 -36.272 1.00 75.88 355 ILE A CA 1
ATOM 2910 C C . ILE A 1 355 ? 16.432 -10.963 -36.295 1.00 75.88 355 ILE A C 1
ATOM 2912 O O . ILE A 1 355 ? 15.477 -11.003 -37.072 1.00 75.88 355 ILE A O 1
ATOM 2916 N N . ARG A 1 356 ? 16.648 -11.934 -35.401 1.00 78.19 356 ARG A N 1
ATOM 2917 C CA . ARG A 1 356 ? 15.820 -13.151 -35.308 1.00 78.19 356 ARG A CA 1
ATOM 2918 C C . ARG A 1 356 ? 14.377 -12.868 -34.863 1.00 78.19 356 ARG A C 1
ATOM 2920 O O . ARG A 1 356 ? 13.465 -13.636 -35.189 1.00 78.19 356 ARG A O 1
ATOM 2927 N N . LEU A 1 357 ? 14.147 -11.755 -34.163 1.00 76.88 357 LEU A N 1
ATOM 2928 C CA . LEU A 1 357 ? 12.823 -11.232 -33.804 1.00 76.88 357 LEU A CA 1
ATOM 2929 C C . LEU A 1 357 ? 12.136 -10.447 -34.931 1.00 76.88 357 LEU A C 1
ATOM 2931 O O . LEU A 1 357 ? 11.019 -9.962 -34.745 1.00 76.88 357 LEU A O 1
ATOM 2935 N N . ASN A 1 358 ? 12.754 -10.377 -36.111 1.00 74.88 358 ASN A N 1
ATOM 2936 C CA . ASN A 1 358 ? 12.204 -9.746 -37.305 1.00 74.88 358 ASN A CA 1
ATOM 2937 C C . ASN A 1 358 ? 12.001 -8.220 -37.159 1.00 74.88 358 ASN A C 1
ATOM 2939 O O . ASN A 1 358 ? 11.039 -7.673 -37.698 1.00 74.88 358 ASN A O 1
ATOM 2943 N N . PHE A 1 359 ? 12.891 -7.542 -36.413 1.00 63.66 359 PHE A N 1
ATOM 2944 C CA . PHE A 1 359 ? 13.068 -6.077 -36.285 1.00 63.66 359 PHE A CA 1
ATOM 2945 C C . PHE A 1 359 ? 11.890 -5.203 -35.819 1.00 63.66 359 PHE A C 1
ATOM 2947 O O . PHE A 1 359 ? 12.120 -4.105 -35.310 1.00 63.66 359 PHE A O 1
ATOM 2954 N N . LYS A 1 360 ? 10.638 -5.656 -35.918 1.00 59.09 360 LYS A N 1
ATOM 2955 C CA . LYS A 1 360 ? 9.443 -4.926 -35.461 1.00 59.09 360 LYS A CA 1
ATOM 2956 C C . LYS A 1 360 ? 9.535 -4.455 -34.001 1.00 59.09 360 LYS A C 1
ATOM 2958 O O . LYS A 1 360 ? 9.162 -3.311 -33.740 1.00 59.09 360 LYS A O 1
ATOM 2963 N N . PRO A 1 361 ? 10.031 -5.275 -33.054 1.00 53.28 361 PRO A N 1
ATOM 2964 C CA . PRO A 1 361 ? 10.198 -4.844 -31.668 1.00 53.28 361 PRO A CA 1
ATOM 2965 C C . PRO A 1 361 ? 11.242 -3.737 -31.501 1.00 53.28 361 PRO A C 1
ATOM 2967 O O . PRO A 1 361 ? 11.028 -2.827 -30.710 1.00 53.28 361 PRO A O 1
ATOM 2970 N N . LEU A 1 362 ? 12.326 -3.776 -32.284 1.00 56.47 362 LEU A N 1
ATOM 2971 C CA . LEU A 1 362 ? 13.406 -2.791 -32.239 1.00 56.47 362 LEU A CA 1
ATOM 2972 C C . LEU A 1 362 ? 12.940 -1.431 -32.766 1.00 56.47 362 LEU A C 1
ATOM 2974 O O . LEU A 1 362 ? 13.136 -0.422 -32.104 1.00 56.47 362 LEU A O 1
ATOM 2978 N N . VAL A 1 363 ? 12.249 -1.407 -33.909 1.00 54.31 363 VAL A N 1
ATOM 2979 C CA . VAL A 1 363 ? 11.652 -0.177 -34.462 1.00 54.31 363 VAL A CA 1
ATOM 2980 C C . VAL A 1 363 ? 10.638 0.423 -33.485 1.00 54.31 363 VAL A C 1
ATOM 2982 O O . VAL A 1 363 ? 10.597 1.636 -33.310 1.00 54.31 363 VAL A O 1
ATOM 2985 N N . ARG A 1 364 ? 9.856 -0.413 -32.787 1.00 51.75 364 ARG A N 1
ATOM 2986 C CA . ARG A 1 364 ? 8.979 0.050 -31.702 1.00 51.75 364 ARG A CA 1
ATOM 2987 C C . ARG A 1 364 ? 9.762 0.607 -30.513 1.00 51.75 364 ARG A C 1
ATOM 2989 O O . ARG A 1 364 ? 9.383 1.657 -30.024 1.00 51.75 364 ARG A O 1
ATOM 2996 N N . LEU A 1 365 ? 10.830 -0.051 -30.066 1.00 51.62 365 LEU A N 1
ATOM 2997 C CA . LEU A 1 365 ? 11.692 0.429 -28.977 1.00 51.62 365 LEU A CA 1
ATOM 2998 C C . LEU A 1 365 ? 12.348 1.773 -29.326 1.00 51.62 365 LEU A C 1
ATOM 3000 O O . LEU A 1 365 ? 12.254 2.707 -28.540 1.00 51.62 365 LEU A O 1
ATOM 3004 N N . PHE A 1 366 ? 12.917 1.920 -30.523 1.00 53.81 366 PHE A N 1
ATOM 3005 C CA . PHE A 1 366 ? 13.489 3.194 -30.967 1.00 53.81 366 PHE A CA 1
ATOM 3006 C C . PHE A 1 366 ? 12.432 4.298 -31.079 1.00 53.81 366 PHE A C 1
ATOM 3008 O O . PHE A 1 366 ? 12.671 5.394 -30.593 1.00 53.81 366 PHE A O 1
ATOM 3015 N N . ASN A 1 367 ? 11.242 3.998 -31.611 1.00 49.50 367 ASN A N 1
ATOM 3016 C CA . ASN A 1 367 ? 10.147 4.972 -31.686 1.00 49.50 367 ASN A CA 1
ATOM 3017 C C . ASN A 1 367 ? 9.554 5.350 -30.313 1.00 49.50 367 ASN A C 1
ATOM 3019 O O . ASN A 1 367 ? 8.933 6.399 -30.200 1.00 49.50 367 ASN A O 1
ATOM 3023 N N . ILE A 1 368 ? 9.670 4.487 -29.294 1.00 46.12 368 ILE A N 1
ATOM 3024 C CA . ILE A 1 368 ? 9.140 4.739 -27.940 1.00 46.12 368 ILE A CA 1
ATOM 3025 C C . ILE A 1 368 ? 10.134 5.540 -27.088 1.00 46.12 368 ILE A C 1
ATOM 3027 O O . ILE A 1 368 ? 9.702 6.331 -26.255 1.00 46.12 368 ILE A O 1
ATOM 3031 N N . TYR A 1 369 ? 11.441 5.323 -27.261 1.00 44.69 369 TYR A N 1
ATOM 3032 C CA . TYR A 1 369 ? 12.462 5.848 -26.346 1.00 44.69 369 TYR A CA 1
ATOM 3033 C C . TYR A 1 369 ? 13.346 6.956 -26.928 1.00 44.69 369 TYR A C 1
ATOM 3035 O O . TYR A 1 369 ? 14.005 7.649 -26.155 1.00 44.69 369 TYR A O 1
ATOM 3043 N N . TYR A 1 370 ? 13.367 7.151 -28.248 1.00 47.41 370 TYR A N 1
ATOM 3044 C CA . TYR A 1 370 ? 14.184 8.181 -28.883 1.00 47.41 370 TYR A CA 1
ATOM 3045 C C . TYR A 1 370 ? 13.325 9.117 -29.728 1.00 47.41 370 TYR A C 1
ATOM 3047 O O . TYR A 1 370 ? 12.796 8.726 -30.766 1.00 47.41 370 TYR A O 1
ATOM 3055 N N . ASP A 1 371 ? 13.221 10.366 -29.279 1.00 46.44 371 ASP A N 1
ATOM 3056 C CA . ASP A 1 371 ? 12.698 11.466 -30.083 1.00 46.44 371 ASP A CA 1
ATOM 3057 C C . ASP A 1 371 ? 13.783 11.958 -31.065 1.00 46.44 371 ASP A C 1
ATOM 3059 O O . ASP A 1 371 ? 14.987 11.773 -30.840 1.00 46.44 371 ASP A O 1
ATOM 3063 N N . GLU A 1 372 ? 13.363 12.592 -32.158 1.00 50.12 372 GLU A N 1
ATOM 3064 C CA . GLU A 1 372 ? 14.217 13.070 -33.259 1.00 50.12 372 GLU A CA 1
ATOM 3065 C C . GLU A 1 372 ? 15.460 13.883 -32.803 1.00 50.12 372 GLU A C 1
ATOM 3067 O O . GLU A 1 372 ? 16.543 13.689 -33.366 1.00 50.12 372 GLU A O 1
ATOM 3072 N N . PRO A 1 373 ? 15.402 14.692 -31.723 1.00 52.47 373 PRO A N 1
ATOM 3073 C CA . PRO A 1 373 ? 16.567 15.397 -31.184 1.00 52.47 373 PRO A CA 1
ATOM 3074 C C . PRO A 1 373 ? 17.674 14.494 -30.618 1.00 52.47 373 PRO A C 1
ATOM 3076 O O . PRO A 1 373 ? 18.846 14.852 -30.697 1.00 52.47 373 PRO A O 1
ATOM 3079 N N . VAL A 1 374 ? 17.348 13.321 -30.064 1.00 45.69 374 VAL A N 1
ATOM 3080 C CA . VAL A 1 374 ? 18.356 12.409 -29.485 1.00 45.69 374 VAL A CA 1
ATOM 3081 C C . VAL A 1 374 ? 19.066 11.617 -30.581 1.00 45.69 374 VAL A C 1
ATOM 3083 O O . VAL A 1 374 ? 20.265 11.362 -30.490 1.00 45.69 374 VAL A O 1
ATOM 3086 N N . ILE A 1 375 ? 18.349 11.299 -31.662 1.00 48.81 375 ILE A N 1
ATOM 3087 C CA . ILE A 1 375 ? 18.945 10.764 -32.891 1.00 48.81 375 ILE A CA 1
ATOM 3088 C C . ILE A 1 375 ? 19.943 11.780 -33.466 1.00 48.81 375 ILE A C 1
ATOM 3090 O O . ILE A 1 375 ? 21.052 11.396 -33.827 1.00 48.81 375 ILE A O 1
ATOM 3094 N N . ASN A 1 376 ? 19.591 13.070 -33.476 1.00 48.00 376 ASN A N 1
ATOM 3095 C CA . ASN A 1 376 ? 20.476 14.144 -33.940 1.00 48.00 376 ASN A CA 1
ATOM 3096 C C . ASN A 1 376 ? 21.687 14.361 -33.006 1.00 48.00 376 ASN A C 1
ATOM 3098 O O . ASN A 1 376 ? 22.808 14.499 -33.482 1.00 48.00 376 ASN A O 1
ATOM 3102 N N . PHE A 1 377 ? 21.510 14.264 -31.685 1.00 44.84 377 PHE A N 1
ATOM 3103 C CA . PHE A 1 377 ? 22.610 14.331 -30.709 1.00 44.84 377 PHE A CA 1
ATOM 3104 C C . PHE A 1 377 ? 23.629 13.180 -30.855 1.00 44.84 377 PHE A C 1
ATOM 3106 O O . PHE A 1 377 ? 24.832 13.390 -30.707 1.00 44.84 377 PHE A O 1
ATOM 3113 N N . LEU A 1 378 ? 23.167 11.963 -31.167 1.00 41.62 378 LEU A N 1
ATOM 3114 C CA . LEU A 1 378 ? 24.034 10.802 -31.425 1.00 41.62 378 LEU A CA 1
ATOM 3115 C C . LEU A 1 378 ? 24.726 10.878 -32.800 1.00 41.62 378 LEU A C 1
ATOM 3117 O O . LEU A 1 378 ? 25.841 10.387 -32.966 1.00 41.62 378 LEU A O 1
ATOM 3121 N N . VAL A 1 379 ? 24.085 11.529 -33.775 1.00 43.12 379 VAL A N 1
ATOM 3122 C CA . VAL A 1 379 ? 24.658 11.871 -35.089 1.00 43.12 379 VAL A CA 1
ATOM 3123 C C . VAL A 1 379 ? 25.812 12.873 -34.945 1.00 43.12 379 VAL A C 1
ATOM 3125 O O . VAL A 1 379 ? 26.863 12.674 -35.555 1.00 43.12 379 VAL A O 1
ATOM 3128 N N . ASP A 1 380 ? 25.659 13.883 -34.086 1.00 43.75 380 ASP A N 1
ATOM 3129 C CA . ASP A 1 380 ? 26.647 14.953 -33.889 1.00 43.75 380 ASP A CA 1
ATOM 3130 C C . ASP A 1 380 ? 27.902 14.511 -33.108 1.00 43.75 380 ASP A C 1
ATOM 3132 O O . ASP A 1 380 ? 28.947 15.157 -33.197 1.00 43.75 380 ASP A O 1
ATOM 3136 N N . ARG A 1 381 ? 27.847 13.391 -32.371 1.00 44.34 381 ARG A N 1
ATOM 3137 C CA . ARG A 1 381 ? 28.969 12.873 -31.560 1.00 44.34 381 ARG A CA 1
ATOM 3138 C C . ARG A 1 381 ? 29.951 11.946 -32.284 1.00 44.34 381 ARG A C 1
ATOM 3140 O O . ARG A 1 381 ? 30.921 11.512 -31.670 1.00 44.34 381 ARG A O 1
ATOM 3147 N N . GLY A 1 382 ? 29.747 11.660 -33.570 1.00 41.25 382 GLY A N 1
ATOM 3148 C CA . GLY A 1 382 ? 30.673 10.825 -34.348 1.00 41.25 382 GLY A CA 1
ATOM 3149 C C . GLY A 1 382 ? 30.434 9.311 -34.253 1.00 41.25 382 GLY A C 1
ATOM 3150 O O . GLY A 1 382 ? 31.132 8.554 -34.920 1.00 41.25 382 GLY A O 1
ATOM 3151 N N . ASP A 1 383 ? 29.369 8.855 -33.582 1.00 49.38 383 ASP A N 1
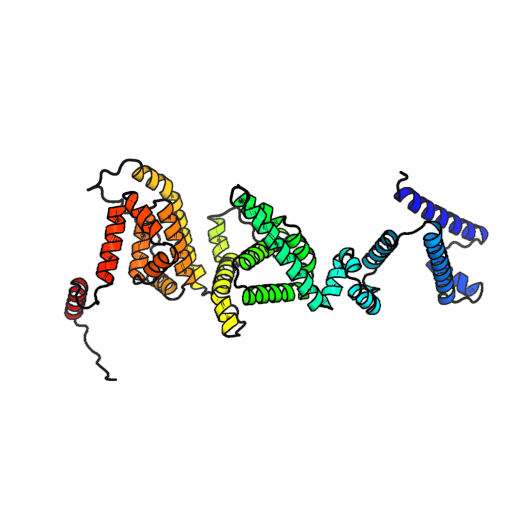ATOM 3152 C CA . ASP A 1 383 ? 28.866 7.462 -33.638 1.00 49.38 383 ASP A CA 1
ATOM 3153 C C . ASP A 1 383 ? 28.185 7.116 -34.989 1.00 49.38 383 ASP A C 1
ATOM 3155 O O . ASP A 1 383 ? 27.526 6.084 -35.180 1.00 49.38 383 ASP A O 1
ATOM 3159 N N . LEU A 1 384 ? 28.363 8.012 -35.960 1.00 42.66 384 LEU A N 1
ATOM 3160 C CA . LEU A 1 384 ? 27.635 8.138 -37.207 1.00 42.66 384 LEU A CA 1
ATOM 3161 C C . LEU A 1 384 ? 27.783 6.923 -38.127 1.00 42.66 384 LEU A C 1
ATOM 3163 O O . LEU A 1 384 ? 26.818 6.586 -38.793 1.00 42.66 384 LEU A O 1
ATOM 3167 N N . GLU A 1 385 ? 28.920 6.226 -38.179 1.00 45.16 385 GLU A N 1
ATOM 3168 C CA . GLU A 1 385 ? 29.086 5.057 -39.070 1.00 45.16 385 GLU A CA 1
ATOM 3169 C C . GLU A 1 385 ? 28.227 3.853 -38.636 1.00 45.16 385 GLU A C 1
ATOM 3171 O O . GLU A 1 385 ? 27.632 3.157 -39.464 1.00 45.16 385 GLU A O 1
ATOM 3176 N N . LYS A 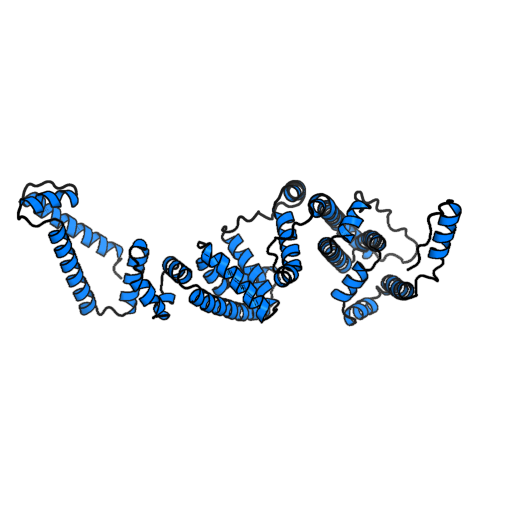1 386 ? 28.041 3.663 -37.325 1.00 46.94 386 LYS A N 1
ATOM 3177 C CA . LYS A 1 386 ? 27.229 2.566 -36.771 1.00 46.94 386 LYS A CA 1
ATOM 3178 C C . LYS A 1 386 ? 25.730 2.867 -36.859 1.00 46.94 386 LYS A C 1
ATOM 3180 O O . LYS A 1 386 ? 24.937 1.966 -37.128 1.00 46.94 386 LYS A O 1
ATOM 3185 N N . LEU A 1 387 ? 25.337 4.137 -36.739 1.00 43.94 387 LEU A N 1
ATOM 3186 C CA . LEU A 1 387 ? 23.958 4.593 -36.963 1.00 43.94 387 LEU A CA 1
ATOM 3187 C C . LEU A 1 387 ? 23.614 4.800 -38.449 1.00 43.94 387 LEU A C 1
ATOM 3189 O O . LEU A 1 387 ? 22.462 4.594 -38.828 1.00 43.94 387 LEU A O 1
ATOM 3193 N N . LYS A 1 388 ? 24.585 5.111 -39.319 1.00 43.25 388 LYS A N 1
ATOM 3194 C CA . LYS A 1 388 ? 24.433 5.099 -40.787 1.00 43.25 388 LYS A CA 1
ATOM 3195 C C . LYS A 1 388 ? 24.053 3.707 -41.269 1.00 43.25 388 LYS A C 1
ATOM 3197 O O . LYS A 1 388 ? 23.151 3.599 -42.090 1.00 43.25 388 LYS A O 1
ATOM 3202 N N . LEU A 1 389 ? 24.642 2.648 -40.710 1.00 47.19 389 LEU A N 1
ATOM 3203 C CA . LEU A 1 389 ? 24.210 1.271 -40.967 1.00 47.19 389 LEU A CA 1
ATOM 3204 C C . LEU A 1 389 ? 22.743 1.049 -40.576 1.00 47.19 389 LEU A C 1
ATOM 3206 O O . LEU A 1 389 ? 21.999 0.490 -41.375 1.00 47.19 389 LEU A O 1
ATOM 3210 N N . VAL A 1 390 ? 22.300 1.549 -39.418 1.00 44.41 390 VAL A N 1
ATOM 3211 C CA . VAL A 1 390 ? 20.899 1.454 -38.955 1.00 44.41 390 VAL A CA 1
ATOM 3212 C C . VAL A 1 390 ? 19.942 2.300 -39.816 1.00 44.41 390 VAL A C 1
ATOM 3214 O O . VAL A 1 390 ? 18.830 1.861 -40.112 1.00 44.41 390 VAL A O 1
ATOM 3217 N N . LYS A 1 391 ? 20.371 3.474 -40.298 1.00 43.19 391 LYS A N 1
ATOM 3218 C CA . LYS A 1 391 ? 19.613 4.347 -41.213 1.00 43.19 391 LYS A CA 1
ATOM 3219 C C . LYS A 1 391 ? 19.505 3.753 -42.624 1.00 43.19 391 LYS A C 1
ATOM 3221 O O . LYS A 1 391 ? 18.400 3.650 -43.149 1.00 43.19 391 LYS A O 1
ATOM 3226 N N . ILE A 1 392 ? 20.609 3.253 -43.184 1.00 48.53 392 ILE A N 1
ATOM 3227 C CA . ILE A 1 392 ? 20.648 2.486 -44.443 1.00 48.53 392 ILE A CA 1
ATOM 3228 C C . ILE A 1 392 ? 19.766 1.232 -44.326 1.00 48.53 392 ILE A C 1
ATOM 3230 O O . ILE A 1 392 ? 19.082 0.852 -45.275 1.00 48.53 392 ILE A O 1
ATOM 3234 N N . TRP A 1 393 ? 19.736 0.597 -43.152 1.00 50.00 393 TRP A N 1
ATOM 3235 C CA . TRP A 1 393 ? 18.849 -0.525 -42.844 1.00 50.00 393 TRP A CA 1
ATOM 3236 C C . TRP A 1 393 ? 17.369 -0.131 -42.806 1.00 50.00 393 TRP A C 1
ATOM 3238 O O . TRP A 1 393 ? 16.545 -0.833 -43.390 1.00 50.00 393 TRP A O 1
ATOM 3248 N N . ARG A 1 394 ? 17.021 0.997 -42.173 1.00 41.97 394 ARG A N 1
ATOM 3249 C CA . ARG A 1 394 ? 15.656 1.552 -42.149 1.00 41.97 394 ARG A CA 1
ATOM 3250 C C . ARG A 1 394 ? 15.161 1.881 -43.561 1.00 41.97 394 ARG A C 1
ATOM 3252 O O . ARG A 1 394 ? 14.029 1.551 -43.901 1.00 41.97 394 ARG A O 1
ATOM 3259 N N . GLU A 1 395 ? 16.017 2.466 -44.395 1.00 44.78 395 GLU A N 1
ATOM 3260 C CA . GLU A 1 395 ? 15.713 2.813 -45.790 1.00 44.78 395 GLU A CA 1
ATOM 3261 C C . GLU A 1 395 ? 15.592 1.573 -46.695 1.00 44.78 395 GLU A C 1
ATOM 3263 O O . GLU A 1 395 ? 14.759 1.545 -47.602 1.00 44.78 395 GLU A O 1
ATOM 3268 N N . LYS A 1 396 ? 16.357 0.507 -46.423 1.00 44.25 396 LYS A N 1
ATOM 3269 C CA . LYS A 1 396 ? 16.226 -0.786 -47.119 1.00 44.25 396 LYS A CA 1
ATOM 3270 C C . LYS A 1 396 ? 14.989 -1.578 -46.685 1.00 44.25 396 LYS A C 1
ATOM 3272 O O . LYS A 1 396 ? 14.374 -2.219 -47.529 1.00 44.25 396 LYS A O 1
ATOM 3277 N N . ALA A 1 397 ? 14.605 -1.519 -45.411 1.00 42.41 397 ALA A N 1
ATOM 3278 C CA . ALA A 1 397 ? 13.418 -2.194 -44.877 1.00 42.41 397 ALA A CA 1
ATOM 3279 C C . ALA A 1 397 ? 12.093 -1.496 -45.244 1.00 42.41 397 ALA A C 1
ATOM 3281 O O . ALA A 1 397 ? 11.037 -2.122 -45.194 1.00 42.41 397 ALA A O 1
ATOM 3282 N N . ALA A 1 398 ? 12.140 -0.213 -45.618 1.00 39.06 398 ALA A N 1
ATOM 3283 C CA . ALA A 1 398 ? 10.989 0.548 -46.108 1.00 39.06 398 ALA A CA 1
ATOM 3284 C C . ALA A 1 398 ? 10.669 0.298 -47.597 1.00 39.06 398 ALA A C 1
ATOM 3286 O O . ALA A 1 398 ? 9.621 0.734 -48.073 1.00 39.06 398 ALA A O 1
ATOM 3287 N N . LYS A 1 399 ? 11.536 -0.408 -48.338 1.00 39.97 399 LYS A N 1
ATOM 3288 C CA . LYS A 1 399 ? 11.232 -0.853 -49.704 1.00 39.97 399 LYS A CA 1
ATOM 3289 C C . LYS A 1 399 ? 10.409 -2.149 -49.663 1.00 39.97 399 LYS A C 1
ATOM 3291 O O . LYS A 1 399 ? 10.721 -3.029 -48.858 1.00 39.97 399 LYS A O 1
ATOM 3296 N N . PRO A 1 400 ? 9.365 -2.296 -50.501 1.00 39.28 400 PRO A N 1
ATOM 3297 C CA . PRO A 1 400 ? 8.571 -3.520 -50.554 1.00 39.28 400 PRO A CA 1
ATOM 3298 C C . PRO A 1 400 ? 9.469 -4.744 -50.805 1.00 39.28 400 PRO A C 1
ATOM 3300 O O . PRO A 1 400 ? 10.401 -4.703 -51.606 1.00 39.28 400 PRO A O 1
ATOM 3303 N N . ILE A 1 401 ? 9.188 -5.832 -50.080 1.00 44.06 401 ILE A N 1
ATOM 3304 C CA . ILE A 1 401 ? 10.035 -7.032 -49.895 1.00 44.06 401 ILE A CA 1
ATOM 3305 C C . ILE A 1 401 ? 10.365 -7.784 -51.207 1.00 44.06 401 ILE A C 1
ATOM 3307 O O . ILE A 1 401 ? 11.186 -8.695 -51.216 1.00 44.06 401 ILE A O 1
ATOM 3311 N N . THR A 1 402 ? 9.803 -7.384 -52.344 1.00 41.78 402 THR A N 1
ATOM 3312 C CA . THR A 1 402 ? 9.962 -8.058 -53.638 1.00 41.78 402 THR A CA 1
ATOM 3313 C C . THR A 1 402 ? 11.277 -7.781 -54.376 1.00 41.78 402 THR A C 1
ATOM 3315 O O . THR A 1 402 ? 11.523 -8.434 -55.383 1.00 41.78 402 THR A O 1
ATOM 3318 N N . GLU A 1 403 ? 12.144 -6.872 -53.909 1.00 40.91 403 GLU A N 1
ATOM 3319 C CA . GLU A 1 403 ? 13.320 -6.433 -54.695 1.00 40.91 403 GLU A CA 1
ATOM 3320 C C . GLU A 1 403 ? 14.687 -6.562 -53.994 1.00 40.91 403 GLU A C 1
ATOM 3322 O O . GLU A 1 403 ? 15.649 -5.893 -54.374 1.00 40.91 403 GLU A O 1
ATOM 3327 N N . THR A 1 404 ? 14.838 -7.416 -52.973 1.00 46.28 404 THR A N 1
ATOM 3328 C CA . THR A 1 404 ? 16.172 -7.656 -52.379 1.00 46.28 404 THR A CA 1
ATOM 3329 C C . THR A 1 404 ? 16.843 -8.927 -52.927 1.00 46.28 404 THR A C 1
ATOM 3331 O O . THR A 1 404 ? 16.253 -10.005 -52.852 1.00 46.28 404 THR A O 1
ATOM 3334 N N . PRO A 1 405 ? 18.120 -8.867 -53.375 1.00 44.47 405 PRO A N 1
ATOM 3335 C CA . PRO A 1 405 ? 18.884 -10.029 -53.862 1.00 44.47 405 PRO A CA 1
ATOM 3336 C C . PRO A 1 405 ? 18.993 -11.184 -52.855 1.00 44.47 405 PRO A C 1
ATOM 3338 O O . PRO A 1 405 ? 19.224 -12.329 -53.237 1.00 44.47 405 PRO A O 1
ATOM 3341 N N . LEU A 1 406 ? 18.807 -10.897 -51.561 1.00 40.62 406 LEU A N 1
ATOM 3342 C CA . LEU A 1 406 ? 18.768 -11.894 -50.491 1.00 40.62 406 LEU A CA 1
ATOM 3343 C C . LEU A 1 406 ? 17.513 -12.785 -50.571 1.00 40.62 406 LEU A C 1
ATOM 3345 O O . LEU A 1 406 ? 17.602 -13.977 -50.289 1.00 40.62 406 LEU A O 1
ATOM 3349 N N . TYR A 1 407 ? 16.370 -12.229 -50.996 1.00 41.22 407 TYR A N 1
ATOM 3350 C CA . TYR A 1 407 ? 15.124 -12.972 -51.204 1.00 41.22 407 TYR A CA 1
ATOM 3351 C C . TYR A 1 407 ? 15.228 -13.862 -52.446 1.00 41.22 407 TYR A C 1
ATOM 3353 O O . TYR A 1 407 ? 14.923 -15.048 -52.367 1.00 41.22 407 TYR A O 1
ATOM 3361 N N . GLN A 1 408 ? 15.795 -13.350 -53.546 1.00 44.41 408 GLN A N 1
ATOM 3362 C CA . GLN A 1 408 ? 16.114 -14.164 -54.726 1.00 44.41 408 GLN A CA 1
ATOM 3363 C C . GLN A 1 408 ? 17.094 -15.299 -54.389 1.00 44.41 408 GLN A C 1
ATOM 3365 O O . GLN A 1 408 ? 16.903 -16.421 -54.839 1.00 44.41 408 GLN A O 1
ATOM 3370 N N . ASN A 1 409 ? 18.100 -15.056 -53.540 1.00 44.81 409 ASN A N 1
ATOM 3371 C CA . ASN A 1 409 ? 19.022 -16.103 -53.085 1.00 44.81 409 ASN A CA 1
ATOM 3372 C C . ASN A 1 409 ? 18.353 -17.155 -52.187 1.00 44.81 409 ASN A C 1
ATOM 3374 O O . ASN A 1 409 ? 18.733 -18.323 -52.236 1.00 44.81 409 ASN A O 1
ATOM 3378 N N . LEU A 1 410 ? 17.362 -16.769 -51.380 1.00 41.19 410 LEU A N 1
ATOM 3379 C CA . LEU A 1 410 ? 16.588 -17.694 -50.546 1.00 41.19 410 LEU A CA 1
ATOM 3380 C C . LEU A 1 410 ? 15.564 -18.498 -51.360 1.00 41.19 410 LEU A C 1
ATOM 3382 O O . LEU A 1 410 ? 15.415 -19.691 -51.111 1.00 41.19 410 LEU A O 1
ATOM 3386 N N . VAL A 1 411 ? 14.930 -17.891 -52.367 1.00 44.34 411 VAL A N 1
ATOM 3387 C CA . VAL A 1 411 ? 14.035 -18.568 -53.323 1.00 44.34 411 VAL A CA 1
ATOM 3388 C C . VAL A 1 411 ? 14.820 -19.517 -54.234 1.00 44.34 411 VAL A C 1
ATOM 3390 O O . VAL A 1 411 ? 14.416 -20.660 -54.428 1.00 44.34 411 VAL A O 1
ATOM 3393 N N . ASN A 1 412 ? 15.993 -19.108 -54.718 1.00 47.06 412 ASN A N 1
ATOM 3394 C CA . ASN A 1 412 ? 16.852 -19.964 -55.537 1.00 47.06 412 ASN A CA 1
ATOM 3395 C C . ASN A 1 412 ? 17.444 -21.123 -54.715 1.00 47.06 412 ASN A C 1
ATOM 3397 O O . ASN A 1 412 ? 17.558 -22.239 -55.218 1.00 47.06 412 ASN A O 1
ATOM 3401 N N . LYS A 1 413 ? 17.764 -20.903 -53.428 1.00 45.22 413 LYS A N 1
ATOM 3402 C CA . LYS A 1 413 ? 18.171 -21.984 -52.513 1.00 45.22 413 LYS A CA 1
ATOM 3403 C C . LYS A 1 413 ? 17.015 -22.910 -52.132 1.00 45.22 413 LYS A C 1
ATOM 3405 O O . LYS A 1 413 ? 17.255 -24.104 -52.001 1.00 45.22 413 LYS A O 1
ATOM 3410 N N . SER A 1 414 ? 15.782 -22.421 -51.983 1.00 37.22 414 SER A N 1
ATOM 3411 C CA . SER A 1 414 ? 14.629 -23.291 -51.700 1.00 37.22 414 SER A CA 1
ATOM 3412 C C . SER A 1 414 ? 14.221 -24.134 -52.915 1.00 37.22 414 SER A C 1
ATOM 3414 O O . SER A 1 414 ? 13.875 -25.303 -52.754 1.00 37.22 414 SER A O 1
ATOM 3416 N N . GLN A 1 415 ? 14.368 -23.596 -54.131 1.00 40.72 415 GLN A N 1
ATOM 3417 C CA . GLN A 1 415 ? 14.203 -24.340 -55.385 1.00 40.72 415 GLN A CA 1
ATOM 3418 C C . GLN A 1 415 ? 15.311 -25.386 -55.600 1.00 40.72 415 GLN A C 1
ATOM 3420 O O . GLN A 1 415 ? 15.026 -26.478 -56.084 1.00 40.72 415 GLN A O 1
ATOM 3425 N N . ALA A 1 416 ? 16.549 -25.107 -55.176 1.00 40.41 416 ALA A N 1
ATOM 3426 C CA . ALA A 1 416 ? 17.665 -26.057 -55.250 1.00 40.41 416 ALA A CA 1
ATOM 3427 C C . ALA A 1 416 ? 17.562 -27.233 -54.256 1.00 40.41 416 ALA A C 1
ATOM 3429 O O . ALA A 1 416 ? 18.190 -28.266 -54.469 1.00 40.41 416 ALA A O 1
ATOM 3430 N N . ILE A 1 417 ? 16.771 -27.098 -53.184 1.00 38.47 417 ILE A N 1
ATOM 3431 C CA . ILE A 1 417 ? 16.579 -28.137 -52.152 1.00 38.47 417 ILE A CA 1
ATOM 3432 C C . ILE A 1 417 ? 15.344 -29.017 -52.453 1.00 38.47 417 ILE A C 1
ATOM 3434 O O . ILE A 1 417 ? 15.038 -29.944 -51.711 1.00 38.47 417 ILE A O 1
ATOM 3438 N N . GLY A 1 418 ? 14.648 -28.794 -53.576 1.00 31.38 418 GLY A N 1
ATOM 3439 C CA . GLY A 1 418 ? 13.569 -29.682 -54.022 1.00 31.38 418 GLY A CA 1
ATOM 3440 C C . GLY A 1 418 ? 12.351 -29.697 -53.095 1.00 31.38 418 GLY A C 1
ATOM 3441 O O . GLY A 1 418 ? 11.669 -30.713 -52.990 1.00 31.38 418 GLY A O 1
ATOM 3442 N N . ILE A 1 419 ? 12.059 -28.583 -52.419 1.00 35.84 419 ILE A N 1
ATOM 3443 C CA . ILE A 1 419 ? 10.845 -28.446 -51.610 1.00 35.84 419 ILE A CA 1
ATOM 3444 C C . ILE A 1 419 ? 9.837 -27.621 -52.408 1.00 35.84 419 ILE A C 1
ATOM 3446 O O . ILE A 1 419 ? 9.804 -26.397 -52.316 1.00 35.84 419 ILE A O 1
ATOM 3450 N N . TYR A 1 420 ? 9.003 -28.304 -53.192 1.00 31.95 420 TYR A N 1
ATOM 3451 C CA . TYR A 1 420 ? 7.719 -27.764 -53.631 1.00 31.95 420 TYR A CA 1
ATOM 3452 C C . TYR A 1 420 ? 6.645 -28.847 -53.647 1.00 31.95 420 TYR A C 1
ATOM 3454 O O . TYR A 1 420 ? 6.777 -29.842 -54.350 1.00 31.95 420 TYR A O 1
ATOM 3462 N N . GLN A 1 421 ? 5.586 -28.579 -52.880 1.00 29.45 421 GLN A N 1
ATOM 3463 C CA . GLN A 1 421 ? 4.144 -28.748 -53.133 1.00 29.45 421 GLN A CA 1
ATOM 3464 C C . GLN A 1 421 ? 3.491 -28.768 -51.738 1.00 29.45 421 GLN A C 1
ATOM 3466 O O . GLN A 1 421 ? 3.913 -29.512 -50.864 1.00 29.45 421 GLN A O 1
ATOM 3471 N N . ILE A 1 422 ? 2.573 -27.858 -51.409 1.00 27.56 422 ILE A N 1
ATOM 3472 C CA . ILE A 1 422 ? 1.149 -27.993 -51.732 1.00 27.56 422 ILE A CA 1
ATOM 3473 C C . ILE A 1 422 ? 0.493 -26.594 -51.809 1.00 27.56 422 ILE A C 1
ATOM 3475 O O . ILE A 1 422 ? 0.453 -25.839 -50.842 1.00 27.56 422 ILE A O 1
ATOM 3479 N N . THR A 1 423 ? 0.061 -26.289 -53.036 1.00 29.61 423 THR A N 1
ATOM 3480 C CA . THR A 1 423 ? -1.129 -25.562 -53.528 1.00 29.61 423 THR A CA 1
ATOM 3481 C C . THR A 1 423 ? -1.767 -24.394 -52.766 1.00 29.61 423 THR A C 1
ATOM 3483 O O . THR A 1 423 ? -2.350 -24.547 -51.697 1.00 29.61 423 THR A O 1
ATOM 3486 N N . ASN A 1 424 ? -1.833 -23.277 -53.500 1.00 27.05 424 ASN A N 1
ATOM 3487 C CA . ASN A 1 424 ? -3.013 -22.438 -53.750 1.00 27.05 424 ASN A CA 1
ATOM 3488 C C . ASN A 1 424 ? -4.354 -22.971 -53.215 1.00 27.05 424 ASN A C 1
ATOM 3490 O O . ASN A 1 424 ? -4.831 -24.013 -53.665 1.00 27.05 424 ASN A O 1
ATOM 3494 N N . VAL A 1 425 ? -5.035 -22.144 -52.421 1.00 24.92 425 VAL A N 1
ATOM 3495 C CA . VAL A 1 425 ? -6.499 -22.073 -52.411 1.00 24.92 425 VAL A CA 1
ATOM 3496 C C . VAL A 1 425 ? -6.888 -20.610 -52.609 1.00 24.92 425 VAL A C 1
ATOM 3498 O O . VAL A 1 425 ? -6.435 -19.728 -51.884 1.00 24.92 425 VAL A O 1
ATOM 3501 N N . HIS A 1 426 ? -7.681 -20.381 -53.652 1.00 28.22 426 HIS A N 1
ATOM 3502 C CA . HIS A 1 426 ? -8.387 -19.141 -53.948 1.00 28.22 426 HIS A CA 1
ATOM 3503 C C . HIS A 1 426 ? -9.485 -18.878 -52.906 1.00 28.22 426 HIS A C 1
ATOM 3505 O O . HIS A 1 426 ? -10.408 -19.686 -52.815 1.00 28.22 426 HIS A O 1
ATOM 3511 N N . LEU A 1 427 ? -9.381 -17.754 -52.187 1.00 31.80 427 LEU A N 1
ATOM 3512 C CA . LEU A 1 427 ? -10.392 -16.710 -51.906 1.00 31.80 427 LEU A CA 1
ATOM 3513 C C . LEU A 1 427 ? -9.964 -15.880 -50.694 1.00 31.80 427 LEU A C 1
ATOM 3515 O O . LEU A 1 427 ? -9.714 -16.481 -49.626 1.00 31.80 427 LEU A O 1
#

pLDDT: mean 70.08, std 18.14, range [24.92, 96.5]

Sequence (427 aa):
MADPNTTEAMAALLARIGVEGIQQQNQVNVENIENVYPLLEISGGVSRYHTHQYILEELKNKFIQAIITEHWNQEKISSYYFEALKKYPDRITEEIYEQFAREPTVIHEAPIEIKRDLYERDQKMFKEMIKTQIDNYFKSQSLIMQQRGTNSDILDQRIIIPEIKYIIDLVNESSILFDEMQDIMSEIYKDNGHSNICSFRLDFFNCMQKAGKISGINIHGTVEAILTNLLKNPTVKWISTVVTLGRKSHEILRINNASIPRVDEKIYSSFYEKLLYWTYEDNERAPETARIMKQEIHVDNEDVPDLNFMFKFGTNDINILKNNDFAIKVLGSYLLDRCQHGDIIAFKTAIEILIRLNFKPLVRLFNIYYDEPVINFLVDRGDLEKLKLVKIWREKAAKPITETPLYQNLVNKSQAIGIYQITNVHL

Nearest PDB structures (foldseek):
  8qx8-assembly1_F  TM=1.565E-01  e=3.680E+00  Saccharomyces cerevisiae

Organism: Gigaspora margarita (NCBI:txid4874)

Secondary structure (DSSP, 8-state):
---HHHHHHHHHHHHHHHHHHHHHHHT---SSGGGHHHHHHHHH---HHHHHHHHHHHHHHHHHHHHHHTT--HHHHHHHHHHHHHH-GGG--HHHHHHHHH-HHHHHHS-HHHHHHHHHH-HHHHHHHHHHHHHHHHHHHHHHHTS---HHHHHHHHHT-HHHHHHHHHHTT-HHHHHHHHHHHHHHHHHH--HHHHHHHHHHHHHHHHTTSS-----SS-SHHHHHHHTT-HHHHHHHHHHHHHHHHHHHHHHT--PPPPPPHHIIIIIIHHHHHHHHHHHHHHHHHHHHHHT---TT--PPP----S----HHHHHHHHH-HHHHHHHHHHHHHHHHTT-HHHHHHHHHHHHHTTSHHHHHHHHHH--HHHHHHHHHTTTHHHHHHHHHHHHHHTS-GGG-HHHHHHHHHHHHTT---------

Foldseek 3Di:
DDDPVVVVVVVVVVVVVVVVVVCVVVVHDDPDPVSVQVVVCVPPVQHPVNVVVVVVVVVVVVVVVCCVPVVDDPVNVLVVVQVVCVVPVVPCDPVNLVVCVVPVVSLVVHDLVSVLVSCLVVVVVVLVLLVVLLVVLLVVLVVLVPDDDDPVVSLVVSLPRVSLVSLCSNPLVPPSSVVSSVVSLVVVCVVPVDPSSVVSVVSSVVNCVVVVSPPDDDPPPDDPVPLVDQLVDCVVQVVLLVVVCVVCVVVCVVVVPPDRDRDPNCCRVPLVSLVSLLVVVCVVCLVVLVVCVVVPPPPDDDDDPPPPDPDAQDPVNLVSVLVDVSSLVVLLVVLVVCVVSVVVVSVVSSVVSCVSNVVPSVVVSCVVPDDPVVVVVCCVVPVPVVVVVVVVVVVVVPDPPPDDVVVVVVVVVCVVVPDDDDDDDDD

Radius of gyration: 36.2 Å; Cα contacts (8 Å, |Δi|>4): 196; chains: 1; bounding box: 73×54×119 Å

Mean predicted aligned error: 18.8 Å

Solvent-accessible surface area (backbone atoms only — not comparable to full-atom values): 25192 Å² total; per-residue (Å²): 133,82,62,70,70,57,56,56,53,48,51,55,49,52,52,50,52,54,52,51,51,54,25,63,77,68,74,47,91,66,94,44,78,75,61,46,49,65,53,46,38,72,74,69,71,48,48,66,66,56,54,52,50,51,51,50,50,53,50,49,52,52,51,52,47,46,42,66,71,69,63,58,47,71,68,58,52,50,50,55,50,45,54,52,40,72,76,39,61,91,71,66,47,71,69,56,51,55,52,42,73,73,34,68,70,58,51,73,72,42,52,63,69,61,46,38,57,51,30,67,74,35,54,68,60,40,50,58,52,50,50,53,36,53,56,50,39,53,55,54,50,55,55,55,71,69,54,91,72,56,77,64,59,53,52,58,54,61,62,66,37,64,46,58,48,52,53,44,72,47,27,72,86,31,71,69,47,43,53,50,49,53,51,51,54,52,49,54,39,70,79,63,69,49,72,62,58,58,52,49,52,52,47,52,52,51,45,41,29,74,72,65,74,39,93,67,84,85,84,87,68,75,55,75,60,33,57,65,39,51,79,70,35,68,57,58,59,41,52,53,29,50,54,49,37,66,66,40,41,64,55,32,68,72,67,74,46,88,71,79,66,78,68,63,64,61,50,59,76,48,45,46,54,52,52,49,51,50,54,50,56,45,62,71,40,44,67,55,55,53,51,53,62,70,65,61,69,72,87,82,79,76,77,74,76,87,76,80,65,91,79,72,88,46,74,69,47,52,48,49,37,75,76,26,70,63,59,42,47,55,51,49,52,52,50,50,54,37,51,76,72,64,36,61,65,62,46,54,64,47,48,56,53,41,56,77,62,63,44,60,64,55,57,49,49,47,67,73,75,48,57,74,69,58,56,50,55,47,48,73,68,68,56,35,72,68,48,46,52,52,49,56,45,52,61,57,68,71,44,73,83,89,76,47,74,68,53,55,52,49,52,53,49,42,62,72,68,71,73,84,84,86,77,90,78,95,130